Protein 2YB8 (pdb70)

Sequence (388 aa):
NPIFLNRTLSYMKVEERVINEEYKIWKKNTPFLYDLVMTHALEWPSLTAQWLPDVTKQDGKDYSVHRLILGTHTSDEQNHLLIASVQLPSGKIEIEIKINHEGEVNRARYMPQNACVIATKTPSSDVLVFDYTKHPSKPEPSGECQPDLRLRGHQKEGYGLSWNPNLNGYLLSASDDHTICLWDINATPKEHRVIDAKNIFTGHTAVVEDVAWHLLHESLFGSVADDQKLMIWDTRNNNTSKPSHTVDAHTAEVNCLSFNPYSEFILATGSADKTVALWDLRNLKLKLHSFESHKDEIFQVQWSPHNETILASSGTDRRLHVWDLSKIGEEQSTEDAEDGPPELLFIHGGHTAKISDFSWNPNEPWIICSVSEDNIMQVWQMAENVYN

Structure (mmCIF, N/CA/C/O backbone):
data_2YB8
#
_entry.id   2YB8
#
_cell.length_a   53.031
_cell.length_b   87.189
_cell.length_c   99.539
_cell.angle_alpha   90.00
_cell.angle_beta   90.00
_cell.angle_gamma   90.00
#
_symmetry.space_group_name_H-M   'P 21 21 21'
#
loop_
_entity.id
_entity.type
_entity.pdbx_description
1 polymer 'POLYCOMB PROTEIN SU(Z)12'
2 polymer 'PROBABLE HISTONE-BINDING PROTEIN CAF1'
3 non-polymer 'SULFATE ION'
4 water water
#
loop_
_atom_site.group_PDB
_atom_site.id
_atom_site.type_symbol
_atom_site.label_atom_id
_atom_site.label_alt_id
_atom_site.label_comp_id
_atom_site.label_asym_id
_atom_site.label_entity_id
_atom_site.label_seq_id
_atom_site.pdbx_PDB_ins_code
_atom_site.Cartn_x
_atom_site.Cartn_y
_atom_site.Cartn_z
_atom_site.occupancy
_atom_site.B_iso_or_equiv
_atom_site.auth_seq_id
_atom_site.auth_comp_id
_atom_site.auth_asym_id
_atom_site.auth_atom_id
_atom_site.pdbx_PDB_model_num
ATOM 1 N N . ASN A 1 1 ? 14.352 -11.200 -39.973 1.00 40.24 79 ASN A N 1
ATOM 2 C CA . ASN A 1 1 ? 13.905 -11.008 -38.590 1.00 39.19 79 ASN A CA 1
ATOM 3 C C . ASN A 1 1 ? 12.851 -9.867 -38.497 1.00 40.72 79 ASN A C 1
ATOM 4 O O . ASN A 1 1 ? 13.191 -8.744 -38.106 1.00 40.42 79 ASN A O 1
ATOM 9 N N . PRO A 1 2 ? 11.563 -10.137 -38.821 1.00 36.10 80 PRO A N 1
ATOM 10 C CA . PRO A 1 2 ? 10.545 -9.065 -38.753 1.00 36.15 80 PRO A CA 1
ATOM 11 C C . PRO A 1 2 ? 10.408 -8.387 -37.379 1.00 39.95 80 PRO A C 1
ATOM 12 O O . PRO A 1 2 ? 10.574 -9.024 -36.334 1.00 38.26 80 PRO A O 1
ATOM 16 N N . ILE A 1 3 ? 10.120 -7.072 -37.423 1.00 36.82 81 ILE A N 1
ATOM 17 C CA . ILE A 1 3 ? 9.859 -6.154 -36.306 1.00 36.94 81 ILE A CA 1
ATOM 18 C C . ILE A 1 3 ? 8.447 -6.453 -35.770 1.00 38.53 81 ILE A C 1
ATOM 19 O O . ILE A 1 3 ? 8.173 -6.323 -34.583 1.00 38.99 81 ILE A O 1
ATOM 24 N N . PHE A 1 4 ? 7.548 -6.807 -36.676 1.00 33.58 82 PHE A N 1
ATOM 25 C CA . PHE A 1 4 ? 6.156 -7.188 -36.412 1.00 33.09 82 PHE A CA 1
ATOM 26 C C . PHE A 1 4 ? 5.662 -7.990 -37.592 1.00 34.10 82 PHE A C 1
ATOM 27 O O . PHE A 1 4 ? 6.347 -8.054 -38.610 1.00 31.65 82 PHE A O 1
ATOM 35 N N . LEU A 1 5 ? 4.474 -8.566 -37.476 1.00 31.90 83 LEU A N 1
ATOM 36 C CA . LEU A 1 5 ? 3.845 -9.267 -38.590 1.00 31.78 83 LEU A CA 1
ATOM 37 C C . LEU A 1 5 ? 2.919 -8.272 -39.280 1.00 36.82 83 LEU A C 1
ATOM 38 O O . LEU A 1 5 ? 2.091 -7.658 -38.605 1.00 36.98 83 LEU A O 1
ATOM 43 N N . ASN A 1 6 ? 3.068 -8.090 -40.607 1.00 33.79 84 ASN A N 1
ATOM 44 C CA . ASN A 1 6 ? 2.237 -7.168 -41.405 1.00 33.33 84 ASN A CA 1
ATOM 45 C C . ASN A 1 6 ? 0.761 -7.471 -41.259 1.00 36.30 84 ASN A C 1
ATOM 46 O O . ASN A 1 6 ? -0.033 -6.545 -41.254 1.00 36.59 84 ASN A O 1
ATOM 51 N N . ARG A 1 7 ? 0.400 -8.750 -41.063 1.00 32.41 85 ARG A N 1
ATOM 52 C CA . ARG A 1 7 ? -0.986 -9.189 -40.868 1.00 31.55 85 ARG A CA 1
ATOM 53 C C . ARG A 1 7 ? -1.537 -8.744 -39.499 1.00 33.93 85 ARG A C 1
ATOM 54 O O . ARG A 1 7 ? -2.749 -8.777 -39.308 1.00 34.02 85 ARG A O 1
ATOM 62 N N . THR A 1 8 ? -0.662 -8.360 -38.547 1.00 29.22 86 THR A N 1
ATOM 63 C CA . THR A 1 8 ? -1.136 -7.969 -37.219 1.00 29.63 86 THR A CA 1
ATOM 64 C C . THR A 1 8 ? -1.363 -6.439 -37.145 1.00 33.50 86 THR A C 1
ATOM 65 O O . THR A 1 8 ? -2.000 -5.978 -36.193 1.00 33.09 86 THR A O 1
ATOM 69 N N . LEU A 1 9 ? -0.923 -5.670 -38.173 1.00 29.08 87 LEU A N 1
ATOM 70 C CA . LEU A 1 9 ? -1.207 -4.227 -38.238 1.00 28.45 87 LEU A CA 1
ATOM 71 C C . LEU A 1 9 ? -2.719 -4.011 -38.397 1.00 31.12 87 LEU A C 1
ATOM 72 O O . LEU A 1 9 ? -3.348 -4.670 -39.228 1.00 29.82 87 LEU A O 1
ATOM 77 N N . SER A 1 10 ? -3.306 -3.150 -37.557 1.00 29.26 88 SER A N 1
ATOM 78 C CA . SER A 1 10 ? -4.751 -2.847 -37.551 1.00 29.93 88 SER A CA 1
ATOM 79 C C . SER A 1 10 ? -5.299 -2.455 -38.940 1.00 36.30 88 SER A C 1
ATOM 80 O O . SER A 1 10 ? -6.398 -2.884 -39.281 1.00 36.47 88 SER A O 1
ATOM 83 N N . TYR A 1 11 ? -4.525 -1.668 -39.737 1.00 33.57 89 TYR A N 1
ATOM 84 C CA . TYR A 1 11 ? -4.944 -1.183 -41.057 1.00 33.67 89 TYR A CA 1
ATOM 85 C C . TYR A 1 11 ? -4.799 -2.213 -42.189 1.00 41.66 89 TYR A C 1
ATOM 86 O O . TYR A 1 11 ? -5.282 -1.954 -43.305 1.00 41.90 89 TYR A O 1
ATOM 95 N N . MET A 1 12 ? -4.119 -3.349 -41.926 1.00 38.58 90 MET A N 1
ATOM 96 C CA . MET A 1 12 ? -3.949 -4.391 -42.938 1.00 38.82 90 MET A CA 1
ATOM 97 C C . MET A 1 12 ? -5.097 -5.401 -42.863 1.00 45.48 90 MET A C 1
ATOM 98 O O . MET A 1 12 ? -5.319 -6.149 -43.815 1.00 46.83 90 MET A O 1
ATOM 103 N N . LYS A 1 13 ? -5.842 -5.392 -41.751 1.00 43.02 91 LYS A N 1
ATOM 104 C CA . LYS A 1 13 ? -6.972 -6.289 -41.486 1.00 72.76 91 LYS A CA 1
ATOM 105 C C . LYS A 1 13 ? -8.250 -5.742 -42.109 1.00 105.85 91 LYS A C 1
ATOM 106 O O . LYS A 1 13 ? -9.083 -6.514 -42.574 1.00 72.26 91 LYS A O 1
ATOM 112 N N . VAL B 2 20 ? 26.792 -1.354 -39.126 1.00 73.45 16 VAL B N 1
ATOM 113 C CA . VAL B 2 20 ? 26.793 -1.961 -37.796 1.00 73.25 16 VAL B CA 1
ATOM 114 C C . VAL B 2 20 ? 25.383 -2.475 -37.434 1.00 76.27 16 VAL B C 1
ATOM 115 O O . VAL B 2 20 ? 24.387 -2.058 -38.042 1.00 76.48 16 VAL B O 1
ATOM 119 N N . GLU B 2 21 ? 25.316 -3.390 -36.446 1.00 70.26 17 GLU B N 1
ATOM 120 C CA . GLU B 2 21 ? 24.067 -3.969 -35.956 1.00 68.85 17 GLU B CA 1
ATOM 121 C C . GLU B 2 21 ? 23.259 -2.917 -35.166 1.00 68.71 17 GLU B C 1
ATOM 122 O O . GLU B 2 21 ? 22.032 -2.896 -35.274 1.00 67.89 17 GLU B O 1
ATOM 128 N N . GLU B 2 22 ? 23.953 -2.040 -34.406 1.00 62.36 18 GLU B N 1
ATOM 129 C CA . GLU B 2 22 ? 23.353 -0.980 -33.588 1.00 61.23 18 GLU B CA 1
ATOM 130 C C . GLU B 2 22 ? 22.558 0.027 -34.434 1.00 62.65 18 GLU B C 1
ATOM 131 O O . GLU B 2 22 ? 21.515 0.495 -33.975 1.00 62.62 18 GLU B O 1
ATOM 133 N N . ARG B 2 23 ? 23.038 0.343 -35.662 1.00 56.62 19 ARG B N 1
ATOM 134 C CA . ARG B 2 23 ? 22.382 1.268 -36.599 1.00 54.81 19 ARG B CA 1
ATOM 135 C C . ARG B 2 23 ? 21.064 0.675 -37.103 1.00 53.84 19 ARG B C 1
ATOM 136 O O . ARG B 2 23 ? 20.055 1.379 -37.134 1.00 53.43 19 ARG B O 1
ATOM 138 N N . VAL B 2 24 ? 21.077 -0.619 -37.474 1.00 47.24 20 VAL B N 1
ATOM 139 C CA . VAL B 2 24 ? 19.908 -1.382 -37.929 1.00 46.46 20 VAL B CA 1
ATOM 140 C C . VAL B 2 24 ? 18.866 -1.512 -36.783 1.00 48.77 20 VAL B C 1
ATOM 141 O O . VAL B 2 24 ? 17.663 -1.394 -37.034 1.00 48.08 20 VAL B O 1
ATOM 145 N N . ILE B 2 25 ? 19.340 -1.740 -35.534 1.00 43.38 21 ILE B N 1
ATOM 146 C CA . ILE B 2 25 ? 18.494 -1.901 -34.351 1.00 42.20 21 ILE B CA 1
ATOM 147 C C . ILE B 2 25 ? 17.757 -0.577 -34.057 1.00 45.09 21 ILE B C 1
ATOM 148 O O . ILE B 2 25 ? 16.529 -0.608 -33.953 1.00 44.56 21 ILE B O 1
ATOM 153 N N . ASN B 2 26 ? 18.486 0.569 -33.970 1.00 41.30 22 ASN B N 1
ATOM 154 C CA . ASN B 2 26 ? 17.890 1.895 -33.709 1.00 41.54 22 ASN B CA 1
ATOM 155 C C . ASN B 2 26 ? 16.836 2.269 -34.754 1.00 45.12 22 ASN B C 1
ATOM 156 O O . ASN B 2 26 ? 15.806 2.830 -34.391 1.00 45.79 22 ASN B O 1
ATOM 161 N N . GLU B 2 27 ? 17.085 1.932 -36.035 1.00 40.82 23 GLU B N 1
ATOM 162 C CA . GLU B 2 27 ? 16.199 2.205 -37.168 1.00 40.43 23 GLU B CA 1
ATOM 163 C C . GLU B 2 27 ? 14.928 1.359 -37.091 1.00 43.35 23 GLU B C 1
ATOM 164 O O . GLU B 2 27 ? 13.834 1.900 -37.254 1.00 43.89 23 GLU B O 1
ATOM 166 N N . GLU B 2 28 ? 15.070 0.041 -36.841 1.00 37.74 24 GLU B N 1
ATOM 167 C CA . GLU B 2 28 ? 13.945 -0.892 -36.725 1.00 36.37 24 GLU B CA 1
ATOM 168 C C . GLU B 2 28 ? 13.091 -0.597 -35.472 1.00 37.25 24 GLU B C 1
ATOM 169 O O . GLU B 2 28 ? 11.879 -0.832 -35.501 1.00 36.39 24 GLU B O 1
ATOM 175 N N . TYR B 2 29 ? 13.708 -0.026 -34.413 1.00 33.27 25 TYR B N 1
ATOM 176 C CA . TYR B 2 29 ? 13.012 0.395 -33.199 1.00 33.31 25 TYR B CA 1
ATOM 177 C C . TYR B 2 29 ? 12.092 1.577 -33.498 1.00 38.81 25 TYR B C 1
ATOM 178 O O . TYR B 2 29 ? 10.973 1.629 -32.977 1.00 38.67 25 TYR B O 1
ATOM 187 N N . LYS B 2 30 ? 12.567 2.530 -34.321 1.00 36.09 26 LYS B N 1
ATOM 188 C CA . LYS B 2 30 ? 11.790 3.718 -34.700 1.00 35.48 26 LYS B CA 1
ATOM 189 C C . LYS B 2 30 ? 10.590 3.304 -35.548 1.00 36.91 26 LYS B C 1
ATOM 190 O O . LYS B 2 30 ? 9.525 3.894 -35.398 1.00 37.69 26 LYS B O 1
ATOM 196 N N . ILE B 2 31 ? 10.757 2.281 -36.414 1.00 31.40 27 ILE B N 1
ATOM 197 C CA . ILE B 2 31 ? 9.681 1.760 -37.266 1.00 31.26 27 ILE B CA 1
ATOM 198 C C . ILE B 2 31 ? 8.649 1.076 -36.364 1.00 34.05 27 ILE B C 1
ATOM 199 O O . ILE B 2 31 ? 7.442 1.264 -36.561 1.00 33.16 27 ILE B O 1
ATOM 204 N N . TRP B 2 32 ? 9.133 0.295 -35.369 1.00 29.25 28 TRP B N 1
ATOM 205 C CA . TRP B 2 32 ? 8.268 -0.359 -34.401 1.00 27.92 28 TRP B CA 1
ATOM 206 C C . TRP B 2 32 ? 7.502 0.707 -33.619 1.00 29.74 28 TRP B C 1
ATOM 207 O O . TRP B 2 32 ? 6.280 0.658 -33.578 1.00 28.04 28 TRP B O 1
ATOM 218 N N . LYS B 2 33 ? 8.234 1.678 -33.025 1.00 28.18 29 LYS B N 1
ATOM 219 C CA . LYS B 2 33 ? 7.687 2.751 -32.190 1.00 28.97 29 LYS B CA 1
ATOM 220 C C . LYS B 2 33 ? 6.548 3.474 -32.907 1.00 36.26 29 LYS B C 1
ATOM 221 O O . LYS B 2 33 ? 5.459 3.562 -32.344 1.00 37.55 29 LYS B O 1
ATOM 227 N N . LYS B 2 34 ? 6.769 3.920 -34.156 1.00 33.28 30 LYS B N 1
ATOM 228 C CA . LYS B 2 34 ? 5.731 4.588 -34.947 1.00 34.35 30 LYS B CA 1
ATOM 229 C C . LYS B 2 34 ? 4.491 3.695 -35.195 1.00 37.21 30 LYS B C 1
ATOM 230 O O . LYS B 2 34 ? 3.395 4.233 -35.304 1.00 38.01 30 LYS B O 1
ATOM 232 N N . ASN B 2 35 ? 4.654 2.356 -35.293 1.00 31.38 31 ASN B N 1
ATOM 233 C CA . ASN B 2 35 ? 3.526 1.461 -35.585 1.00 30.72 31 ASN B CA 1
ATOM 234 C C . ASN B 2 35 ? 2.794 0.909 -34.336 1.00 33.58 31 ASN B C 1
ATOM 235 O O . ASN B 2 35 ? 1.730 0.294 -34.501 1.00 32.18 31 ASN B O 1
ATOM 240 N N . THR B 2 36 ? 3.297 1.201 -33.099 1.00 29.05 32 THR B N 1
ATOM 241 C CA . THR B 2 36 ? 2.676 0.738 -31.842 1.00 28.16 32 THR B CA 1
ATOM 242 C C . THR B 2 36 ? 1.144 1.029 -31.762 1.00 32.73 32 THR B C 1
ATOM 243 O O . THR B 2 36 ? 0.428 0.104 -31.358 1.00 32.43 32 THR B O 1
ATOM 247 N N . PRO B 2 37 ? 0.580 2.195 -32.228 1.00 27.72 33 PRO B N 1
ATOM 248 C CA . PRO B 2 37 ? -0.886 2.370 -32.133 1.00 26.62 33 PRO B CA 1
ATOM 249 C C . PRO B 2 37 ? -1.680 1.380 -32.980 1.00 27.96 33 PRO B C 1
ATOM 250 O O . PRO B 2 37 ? -2.871 1.191 -32.741 1.00 24.47 33 PRO B O 1
ATOM 254 N N . PHE B 2 38 ? -1.019 0.740 -33.956 1.00 26.99 34 PHE B N 1
ATOM 255 C CA . PHE B 2 38 ? -1.672 -0.186 -34.893 1.00 27.11 34 PHE B CA 1
ATOM 256 C C . PHE B 2 38 ? -1.493 -1.662 -34.513 1.00 28.69 34 PHE B C 1
ATOM 257 O O . PHE B 2 38 ? -2.136 -2.537 -35.125 1.00 27.25 34 PHE B O 1
ATOM 265 N N . LEU B 2 39 ? -0.654 -1.930 -33.489 1.00 24.19 35 LEU B N 1
ATOM 266 C CA . LEU B 2 39 ? -0.309 -3.287 -33.053 1.00 24.56 35 LEU B CA 1
ATOM 267 C C . LEU B 2 39 ? -0.722 -3.578 -31.618 1.00 29.49 35 LEU B C 1
ATOM 268 O O . LEU B 2 39 ? -0.943 -4.745 -31.277 1.00 28.82 35 LEU B O 1
ATOM 273 N N . TYR B 2 40 ? -0.783 -2.525 -30.769 1.00 26.67 36 TYR B N 1
ATOM 274 C CA . TYR B 2 40 ? -1.053 -2.639 -29.338 1.00 25.29 36 TYR B CA 1
ATOM 275 C C . TYR B 2 40 ? -2.259 -1.856 -28.875 1.00 29.39 36 TYR B C 1
ATOM 276 O O . TYR B 2 40 ? -2.516 -0.778 -29.392 1.00 29.58 36 TYR B O 1
ATOM 285 N N . ASP B 2 41 ? -2.949 -2.381 -27.840 1.00 25.56 37 ASP B N 1
ATOM 286 C CA . ASP B 2 41 ? -4.003 -1.706 -27.100 1.00 25.64 37 ASP B CA 1
ATOM 287 C C . ASP B 2 41 ? -3.369 -1.035 -25.914 1.00 29.09 37 ASP B C 1
ATOM 288 O O . ASP B 2 41 ? -3.922 -0.079 -25.391 1.00 31.10 37 ASP B O 1
ATOM 293 N N . LEU B 2 42 ? -2.201 -1.540 -25.489 1.00 23.31 38 LEU B N 1
ATOM 294 C CA . LEU B 2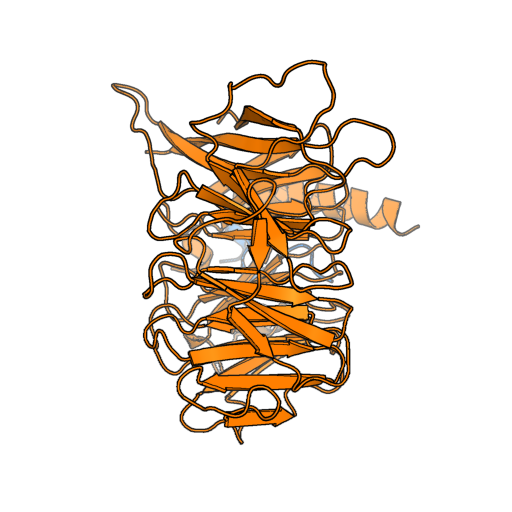 42 ? -1.420 -1.013 -24.383 1.00 23.67 38 LEU B CA 1
ATOM 295 C C . LEU B 2 42 ? 0.077 -1.252 -24.624 1.00 28.44 38 LEU B C 1
ATOM 296 O O . LEU B 2 42 ? 0.483 -2.356 -24.990 1.00 27.47 38 LEU B O 1
ATOM 301 N N . VAL B 2 43 ? 0.886 -0.212 -24.429 1.00 26.04 39 VAL B N 1
ATOM 302 C CA . VAL B 2 43 ? 2.333 -0.331 -24.537 1.00 27.36 39 VAL B CA 1
ATOM 303 C C . VAL B 2 43 ? 2.945 0.754 -23.649 1.00 32.64 39 VAL B C 1
ATOM 304 O O . VAL B 2 43 ? 2.629 1.934 -23.784 1.00 32.27 39 VAL B O 1
ATOM 308 N N . MET B 2 44 ? 3.719 0.308 -22.650 1.00 29.33 40 MET B N 1
ATOM 309 C CA . MET B 2 44 ? 4.452 1.143 -21.692 1.00 28.53 40 MET B CA 1
ATOM 310 C C . MET B 2 44 ? 5.908 0.742 -21.756 1.00 33.39 40 MET B C 1
ATOM 311 O O . MET B 2 44 ? 6.196 -0.448 -21.849 1.00 34.79 40 MET B O 1
ATOM 316 N N . THR B 2 45 ? 6.815 1.706 -21.731 1.00 30.51 41 THR B N 1
ATOM 317 C CA . THR B 2 45 ? 8.268 1.480 -21.745 1.00 30.66 41 THR B CA 1
ATOM 318 C C . THR B 2 45 ? 8.887 2.194 -20.542 1.00 33.83 41 THR B C 1
ATOM 319 O O . THR B 2 45 ? 8.559 3.348 -20.269 1.00 32.67 41 THR B O 1
ATOM 323 N N . HIS B 2 46 ? 9.761 1.495 -19.813 1.00 30.60 42 HIS B N 1
ATOM 324 C CA . HIS B 2 46 ? 10.405 2.070 -18.643 1.00 30.34 42 HIS B CA 1
ATOM 325 C C . HIS B 2 46 ? 11.853 1.621 -18.575 1.00 32.27 42 HIS B C 1
ATOM 326 O O . HIS B 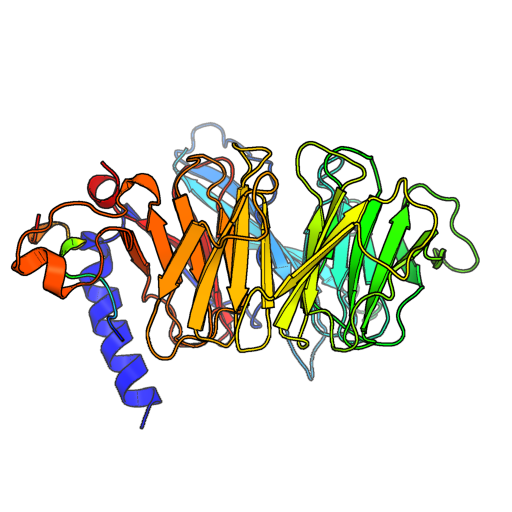2 46 ? 12.134 0.429 -18.639 1.00 31.41 42 HIS B O 1
ATOM 333 N N . ALA B 2 47 ? 12.763 2.583 -18.417 1.00 28.17 43 ALA B N 1
ATOM 334 C CA . ALA B 2 47 ? 14.190 2.331 -18.274 1.00 28.35 43 ALA B CA 1
ATOM 335 C C . ALA B 2 47 ? 14.519 2.131 -16.799 1.00 32.23 43 ALA B C 1
ATOM 336 O O . ALA B 2 47 ? 14.373 3.058 -16.000 1.00 32.51 43 ALA B O 1
ATOM 338 N N . LEU B 2 48 ? 14.927 0.923 -16.421 1.00 27.48 44 LEU B N 1
ATOM 339 C CA . LEU B 2 48 ? 15.306 0.655 -15.031 1.00 25.91 44 LEU B CA 1
ATOM 340 C C . LEU B 2 48 ? 16.723 1.154 -14.811 1.00 28.30 44 LEU B C 1
ATOM 341 O O . LEU B 2 48 ? 17.467 1.256 -15.781 1.00 26.99 44 LEU B O 1
ATOM 346 N N . GLU B 2 49 ? 17.123 1.413 -13.552 1.00 26.02 45 GLU B N 1
ATOM 347 C CA . GLU B 2 49 ? 18.494 1.845 -13.223 1.00 26.25 45 GLU B CA 1
ATOM 348 C C . GLU B 2 49 ? 19.516 0.789 -13.708 1.00 29.67 45 GLU B C 1
ATOM 349 O O . GLU B 2 49 ? 20.576 1.130 -14.237 1.00 29.78 45 GLU B O 1
ATOM 355 N N . TRP B 2 50 ? 19.171 -0.488 -13.545 1.00 25.71 46 TRP B N 1
ATOM 356 C CA . TRP B 2 50 ? 20.008 -1.611 -13.981 1.00 25.64 46 TRP B CA 1
ATOM 357 C C . TRP B 2 50 ? 19.194 -2.581 -14.799 1.00 26.15 46 TRP B C 1
ATOM 358 O O . TRP B 2 50 ? 17.998 -2.689 -14.566 1.00 25.80 46 TRP B O 1
ATOM 369 N N . PRO B 2 51 ? 19.790 -3.380 -15.696 1.00 22.02 47 PRO B N 1
ATOM 370 C CA . PRO B 2 51 ? 18.985 -4.418 -16.366 1.00 20.82 47 PRO B CA 1
ATOM 371 C C . PRO B 2 51 ? 18.498 -5.494 -15.385 1.00 23.57 47 PRO B C 1
ATOM 372 O O . PRO B 2 51 ? 19.185 -5.832 -14.412 1.00 21.93 47 PRO B O 1
ATOM 376 N N . SER B 2 52 ? 17.311 -6.044 -15.663 1.00 19.17 48 SER B N 1
ATOM 377 C CA . SER B 2 52 ? 16.778 -7.143 -14.884 1.00 16.84 48 SER B CA 1
ATOM 378 C C . SER B 2 52 ? 16.914 -8.433 -15.678 1.00 21.19 48 SER B C 1
ATOM 379 O O . SER B 2 52 ? 16.604 -8.463 -16.873 1.00 20.24 48 SER B O 1
ATOM 382 N N . LEU B 2 53 ? 17.354 -9.513 -15.008 1.00 19.24 49 LEU B N 1
ATOM 383 C CA . LEU B 2 53 ? 17.461 -10.827 -15.637 1.00 19.13 49 LEU B CA 1
ATOM 384 C C . LEU B 2 53 ? 16.175 -11.621 -15.428 1.00 22.40 49 LEU B C 1
ATOM 385 O O . LEU B 2 53 ? 16.029 -12.723 -15.969 1.00 20.44 49 LEU B O 1
ATOM 390 N N . THR B 2 54 ? 15.236 -11.049 -14.633 1.00 18.28 50 THR B N 1
ATOM 391 C CA . THR B 2 54 ? 14.038 -11.756 -14.207 1.00 17.55 50 THR B CA 1
ATOM 392 C C . THR B 2 54 ? 12.807 -10.849 -14.214 1.00 19.94 50 THR B C 1
ATOM 393 O O . THR B 2 54 ? 12.907 -9.641 -13.988 1.00 18.13 50 THR B O 1
ATOM 397 N N . ALA B 2 55 ? 11.642 -11.446 -14.456 1.00 16.16 51 ALA B N 1
ATOM 398 C CA . ALA B 2 55 ? 10.372 -10.721 -14.414 1.00 16.39 51 ALA B CA 1
ATOM 399 C C . ALA B 2 55 ? 9.250 -11.691 -14.052 1.00 20.33 51 ALA B C 1
ATOM 400 O O . ALA B 2 55 ? 9.122 -12.724 -14.692 1.00 21.47 51 ALA B O 1
ATOM 402 N N . GLN B 2 56 ? 8.490 -11.394 -12.996 1.00 15.85 52 GLN B N 1
ATOM 403 C CA . GLN B 2 56 ? 7.327 -12.195 -12.601 1.00 15.26 52 GLN B CA 1
ATOM 404 C C . GLN B 2 56 ? 6.287 -11.321 -11.930 1.00 19.74 52 GLN B C 1
ATOM 405 O O . GLN B 2 56 ? 6.582 -10.669 -10.930 1.00 19.96 52 GLN B O 1
ATOM 411 N N . TRP B 2 57 ? 5.057 -11.351 -12.439 1.00 17.64 53 TRP B N 1
ATOM 412 C CA . TRP B 2 57 ? 3.958 -10.612 -11.817 1.00 17.32 53 TRP B CA 1
ATOM 413 C C . TRP B 2 57 ? 3.571 -11.244 -10.484 1.00 21.59 53 TRP B C 1
ATOM 414 O O . TRP B 2 57 ? 3.470 -12.463 -10.378 1.00 21.21 53 TRP B O 1
ATOM 425 N N . LEU B 2 58 ? 3.319 -10.414 -9.478 1.00 18.96 54 LEU B N 1
ATOM 426 C CA . LEU B 2 58 ? 2.769 -10.872 -8.205 1.00 18.97 54 LEU B CA 1
ATOM 427 C C . LEU B 2 58 ? 1.249 -11.077 -8.428 1.00 24.13 54 LEU B C 1
ATOM 428 O O . LEU B 2 58 ? 0.702 -10.448 -9.341 1.00 22.85 54 LEU B O 1
ATOM 433 N N . PRO B 2 59 ? 0.564 -11.990 -7.704 1.00 23.14 55 PRO B N 1
ATOM 434 C CA . PRO B 2 59 ? -0.861 -12.257 -8.031 1.00 24.36 55 PRO B CA 1
ATOM 435 C C . PRO B 2 59 ? -1.875 -11.185 -7.606 1.00 31.90 55 PRO B C 1
ATOM 436 O O . PRO B 2 59 ? -2.983 -11.163 -8.146 1.00 31.23 55 PRO B O 1
ATOM 440 N N . ASP B 2 60 ? -1.513 -10.315 -6.652 1.00 31.45 56 ASP B N 1
ATOM 441 C CA . ASP B 2 60 ? -2.395 -9.283 -6.086 1.00 32.58 56 ASP B CA 1
ATOM 442 C C . ASP B 2 60 ? -2.629 -8.051 -6.987 1.00 41.40 56 ASP B C 1
ATOM 443 O O . ASP B 2 60 ? -1.730 -7.595 -7.704 1.00 42.49 56 ASP B O 1
ATOM 448 N N . VAL B 2 61 ? -3.849 -7.499 -6.909 1.00 39.36 57 VAL B N 1
ATOM 449 C CA . VAL B 2 61 ? -4.280 -6.280 -7.610 1.00 40.13 57 VAL B CA 1
ATOM 450 C C . VAL B 2 61 ? -4.981 -5.391 -6.580 1.00 47.10 57 VAL B C 1
ATOM 451 O O . VAL B 2 61 ? -5.908 -5.842 -5.899 1.00 46.33 57 VAL B O 1
ATOM 455 N N . THR B 2 62 ? -4.484 -4.159 -6.429 1.00 45.93 58 THR B N 1
ATOM 456 C CA . THR B 2 62 ? -5.017 -3.170 -5.502 1.00 46.48 58 THR B CA 1
ATOM 457 C C . THR B 2 62 ? -5.860 -2.175 -6.300 1.00 51.22 58 THR B C 1
ATOM 458 O O . THR B 2 62 ? -5.323 -1.402 -7.094 1.00 47.80 58 THR B O 1
ATOM 462 N N . LYS B 2 63 ? -7.191 -2.234 -6.103 1.00 52.04 59 LYS B N 1
ATOM 463 C CA . LYS B 2 63 ? -8.146 -1.334 -6.744 1.00 53.52 59 LYS B CA 1
ATOM 464 C C . LYS B 2 63 ? -8.137 -0.013 -5.996 1.00 62.74 59 LYS B C 1
ATOM 465 O O . LYS B 2 63 ? -8.214 0.007 -4.763 1.00 62.41 59 LYS B O 1
ATOM 467 N N . GLN B 2 64 ? -7.990 1.085 -6.740 1.00 63.66 60 GLN B N 1
ATOM 468 C CA . GLN B 2 64 ? -7.933 2.441 -6.190 1.00 65.37 60 GLN B CA 1
ATOM 469 C C . GLN B 2 64 ? -9.335 3.085 -6.248 1.00 72.05 60 GLN B C 1
ATOM 470 O O . GLN B 2 64 ? -9.967 3.087 -7.311 1.00 72.40 60 GLN B O 1
ATOM 476 N N . ASP B 2 65 ? -9.830 3.584 -5.094 1.00 69.73 61 ASP B N 1
ATOM 477 C CA . ASP B 2 65 ? -11.165 4.190 -4.954 1.00 69.88 61 ASP B CA 1
ATOM 478 C C . ASP B 2 65 ? -11.308 5.484 -5.779 1.00 72.49 61 ASP B C 1
ATOM 479 O O . ASP B 2 65 ? -10.615 6.472 -5.522 1.00 71.68 61 ASP B O 1
ATOM 481 N N . GLY B 2 66 ? -12.193 5.439 -6.772 1.00 68.59 62 GLY B N 1
ATOM 482 C CA . GLY B 2 66 ? -12.483 6.566 -7.654 1.00 68.22 62 GLY B CA 1
ATOM 483 C C . GLY B 2 66 ? -11.572 6.750 -8.856 1.00 71.06 62 GLY B C 1
ATOM 484 O O . GLY B 2 66 ? -11.895 7.547 -9.745 1.00 70.68 62 GLY B O 1
ATOM 485 N N . LYS B 2 67 ? -10.427 6.022 -8.898 1.00 65.72 63 LYS B N 1
ATOM 486 C CA . LYS B 2 67 ? -9.433 6.101 -9.982 1.00 64.22 63 LYS B CA 1
ATOM 487 C C . LYS B 2 67 ? -9.752 5.084 -11.078 1.00 65.39 63 LYS B C 1
ATOM 488 O O . LYS B 2 67 ? -10.329 4.033 -10.787 1.00 65.35 63 LYS B O 1
ATOM 494 N N . ASP B 2 68 ? -9.387 5.391 -12.340 1.00 59.55 64 ASP B N 1
ATOM 495 C CA . ASP B 2 68 ? -9.671 4.496 -13.466 1.00 58.48 64 ASP B CA 1
ATOM 496 C C . ASP B 2 68 ? -8.551 3.431 -13.671 1.00 57.25 64 ASP B C 1
ATOM 497 O O . ASP B 2 68 ? -8.567 2.688 -14.663 1.00 56.47 64 ASP B O 1
ATOM 502 N N . TYR B 2 69 ? -7.622 3.325 -12.706 1.00 49.76 65 TYR B N 1
ATOM 503 C CA . TYR B 2 69 ? -6.539 2.347 -12.769 1.00 47.48 65 TYR B CA 1
ATOM 504 C C . TYR B 2 69 ? -6.502 1.476 -11.514 1.00 47.36 65 TYR B C 1
ATOM 505 O O . TYR B 2 69 ? -7.018 1.866 -10.463 1.00 48.52 65 TYR B O 1
ATOM 514 N N . SER B 2 70 ? -5.864 0.309 -11.639 1.00 38.78 66 SER B N 1
ATOM 515 C CA . SER B 2 70 ? -5.585 -0.648 -10.573 1.00 36.70 66 SER B CA 1
ATOM 516 C C . SER B 2 70 ? -4.054 -0.783 -10.441 1.00 35.21 66 SER B C 1
ATOM 517 O O . SER B 2 70 ? -3.336 -0.522 -11.405 1.00 33.30 66 SER B O 1
ATOM 520 N N . VAL B 2 71 ? -3.554 -1.131 -9.258 1.00 30.15 67 VAL B N 1
ATOM 521 C CA . VAL B 2 71 ? -2.109 -1.264 -9.052 1.00 28.74 67 VAL B CA 1
ATOM 522 C C . VAL B 2 71 ? -1.721 -2.757 -9.015 1.00 31.15 67 VAL B C 1
ATOM 523 O O . VAL B 2 71 ? -2.172 -3.512 -8.146 1.00 31.25 67 VAL B O 1
ATOM 527 N N . HIS B 2 72 ? -0.879 -3.152 -9.978 1.00 25.57 68 HIS B N 1
ATOM 528 C CA . HIS B 2 72 ? -0.307 -4.494 -10.129 1.00 24.32 68 HIS B CA 1
ATOM 529 C C . HIS B 2 72 ? 1.151 -4.451 -9.705 1.00 27.56 68 HIS B C 1
ATOM 530 O O . HIS B 2 72 ? 1.766 -3.388 -9.760 1.00 27.38 68 HIS B O 1
ATOM 537 N N . ARG B 2 73 ? 1.717 -5.590 -9.310 1.00 24.66 69 ARG B N 1
ATOM 538 C CA . ARG B 2 73 ? 3.117 -5.629 -8.882 1.00 23.13 69 ARG B CA 1
ATOM 539 C C . ARG B 2 73 ? 3.925 -6.707 -9.593 1.00 24.47 69 ARG B C 1
ATOM 540 O O . ARG B 2 73 ? 3.384 -7.741 -10.002 1.00 21.04 69 ARG B O 1
ATOM 548 N N . LEU B 2 74 ? 5.231 -6.425 -9.742 1.00 21.97 70 LEU B N 1
ATOM 549 C CA . LEU B 2 74 ? 6.224 -7.275 -10.382 1.00 22.71 70 LEU B CA 1
ATOM 550 C C . LEU B 2 74 ? 7.431 -7.497 -9.524 1.00 23.51 70 LEU B C 1
ATOM 551 O O . LEU B 2 74 ? 7.967 -6.557 -8.939 1.00 22.39 70 LEU B O 1
ATOM 556 N N . ILE B 2 75 ? 7.949 -8.710 -9.581 1.00 19.02 71 ILE B N 1
ATOM 557 C CA . ILE B 2 75 ? 9.217 -9.051 -8.985 1.00 17.72 71 ILE B CA 1
ATOM 558 C C . ILE B 2 75 ? 10.258 -8.855 -10.087 1.00 22.56 71 ILE B C 1
ATOM 559 O O . ILE B 2 75 ? 10.113 -9.399 -11.188 1.00 22.47 71 ILE B O 1
ATOM 564 N N . LEU B 2 76 ? 11.266 -8.037 -9.802 1.00 20.28 72 LEU B N 1
ATOM 565 C CA . LEU B 2 76 ? 12.399 -7.757 -10.689 1.00 19.37 72 LEU B CA 1
ATOM 566 C C . LEU B 2 76 ? 13.667 -7.934 -9.891 1.00 23.00 72 LEU B C 1
ATOM 567 O O . LEU B 2 76 ? 13.629 -8.149 -8.674 1.00 22.18 72 LEU B O 1
ATOM 572 N N . GLY B 2 77 ? 14.783 -7.864 -10.576 1.00 19.61 73 GLY B N 1
ATOM 573 C CA . GLY B 2 77 ? 16.083 -7.946 -9.942 1.00 19.62 73 GLY B CA 1
ATOM 574 C C . GLY B 2 77 ? 17.028 -7.001 -10.640 1.00 25.24 73 GLY B C 1
ATOM 575 O O . GLY B 2 77 ? 16.658 -6.371 -11.636 1.00 25.98 73 GLY B O 1
ATOM 576 N N . THR B 2 78 ? 18.231 -6.860 -10.113 1.00 21.77 74 THR B N 1
ATOM 577 C CA . THR B 2 78 ? 19.207 -6.015 -10.791 1.00 22.63 74 THR B CA 1
ATOM 578 C C . THR B 2 78 ? 20.302 -6.920 -11.345 1.00 28.84 74 THR B C 1
ATOM 579 O O . THR B 2 78 ? 20.394 -8.099 -10.982 1.00 29.64 74 THR B O 1
ATOM 583 N N . HIS B 2 79 ? 21.093 -6.374 -12.241 1.00 25.71 75 HIS B N 1
ATOM 584 C CA . HIS B 2 79 ? 22.280 -7.002 -12.785 1.00 26.98 75 HIS B CA 1
ATOM 585 C C . HIS B 2 79 ? 23.327 -5.909 -12.955 1.00 31.76 75 HIS B C 1
ATOM 586 O O . HIS B 2 79 ? 23.362 -5.246 -13.983 1.00 29.12 75 HIS B O 1
ATOM 593 N N . THR B 2 80 ? 24.090 -5.676 -11.900 1.00 32.59 76 THR B N 1
ATOM 594 C CA . THR B 2 80 ? 25.182 -4.724 -11.875 1.00 35.79 76 THR B CA 1
ATOM 595 C C . THR B 2 80 ? 26.406 -5.398 -11.340 1.00 48.44 76 THR B C 1
ATOM 596 O O . THR B 2 80 ? 26.339 -6.136 -10.324 1.00 49.46 76 THR B O 1
ATOM 600 N N . SER B 2 81 ? 27.549 -5.128 -11.980 1.00 48.34 77 SER B N 1
ATOM 601 C CA . SER B 2 81 ? 28.746 -5.779 -11.467 1.00 49.18 77 SER B CA 1
ATOM 602 C C . SER B 2 81 ? 29.520 -4.844 -10.583 1.00 53.19 77 SER B C 1
ATOM 603 O O . SER B 2 81 ? 30.239 -5.375 -9.759 1.00 53.94 77 SER B O 1
ATOM 606 N N . ASP B 2 82 ? 29.408 -3.504 -10.676 1.00 48.18 78 ASP B N 1
ATOM 607 C CA . ASP B 2 82 ? 30.264 -2.802 -9.705 1.00 47.21 78 ASP B CA 1
ATOM 608 C C . ASP B 2 82 ? 29.459 -2.492 -8.478 1.00 47.85 78 ASP B C 1
ATOM 609 O O . ASP B 2 82 ? 29.894 -2.946 -7.446 1.00 48.23 78 ASP B O 1
ATOM 611 N N . GLU B 2 83 ? 28.196 -2.041 -8.612 1.00 39.59 79 GLU B N 1
ATOM 612 C CA . GLU B 2 83 ? 27.321 -1.578 -7.545 1.00 36.74 79 GLU B CA 1
ATOM 613 C C . GLU B 2 83 ? 26.512 -2.667 -6.801 1.00 33.97 79 GLU B C 1
ATOM 614 O O . GLU B 2 83 ? 26.546 -3.854 -7.130 1.00 31.21 79 GLU B O 1
ATOM 620 N N . GLN B 2 84 ? 25.821 -2.216 -5.752 1.00 27.37 80 GLN B N 1
ATOM 621 C CA . GLN B 2 84 ? 24.936 -3.019 -4.937 1.00 25.84 80 GLN B CA 1
ATOM 622 C C . GLN B 2 84 ? 23.776 -3.572 -5.782 1.00 27.32 80 GLN B C 1
ATOM 623 O O . GLN B 2 84 ? 23.093 -2.815 -6.482 1.00 27.05 80 GLN B O 1
ATOM 629 N N . ASN B 2 85 ? 23.560 -4.888 -5.701 1.00 22.51 81 ASN B N 1
ATOM 630 C CA . ASN B 2 85 ? 22.438 -5.540 -6.373 1.00 21.33 81 ASN B CA 1
ATOM 631 C C . ASN B 2 85 ? 21.241 -5.585 -5.455 1.00 20.38 81 ASN B C 1
ATOM 632 O O . ASN B 2 85 ? 21.374 -5.536 -4.231 1.00 17.61 81 ASN B O 1
ATOM 637 N N . HIS B 2 86 ? 20.072 -5.677 -6.049 1.00 16.84 82 HIS B N 1
ATOM 638 C CA . HIS B 2 86 ? 18.831 -5.728 -5.294 1.00 16.60 82 HIS B CA 1
ATOM 639 C C . HIS B 2 86 ? 17.815 -6.629 -5.914 1.00 21.92 82 HIS B C 1
ATOM 640 O O . HIS B 2 86 ? 17.724 -6.755 -7.144 1.00 21.11 82 HIS B O 1
ATOM 647 N N . LEU B 2 87 ? 16.987 -7.207 -5.042 1.00 19.45 83 LEU B N 1
ATOM 648 C CA . LEU B 2 87 ? 15.745 -7.869 -5.391 1.00 17.59 83 LEU B CA 1
ATOM 649 C C . LEU B 2 87 ? 14.720 -6.737 -5.358 1.00 22.18 83 LEU B C 1
ATOM 650 O O . LEU B 2 87 ? 14.713 -5.948 -4.400 1.00 21.33 83 LEU B O 1
ATOM 655 N N . LEU B 2 88 ? 13.886 -6.621 -6.398 1.00 19.07 84 LEU B N 1
ATOM 656 C CA . LEU B 2 88 ? 12.949 -5.516 -6.483 1.00 18.76 84 LEU B CA 1
ATOM 657 C C . LEU B 2 88 ? 11.491 -5.914 -6.582 1.00 23.93 84 LEU B C 1
ATOM 658 O O . LEU B 2 88 ? 11.149 -6.902 -7.232 1.00 23.15 84 LEU B O 1
ATOM 663 N N . ILE B 2 89 ? 10.626 -5.089 -5.970 1.00 22.77 85 ILE B N 1
ATOM 664 C CA . ILE B 2 89 ? 9.169 -5.140 -6.099 1.00 22.97 85 ILE B CA 1
ATOM 665 C C . ILE B 2 89 ? 8.785 -3.803 -6.724 1.00 27.45 85 ILE B C 1
ATOM 666 O O . ILE B 2 89 ? 9.027 -2.744 -6.129 1.00 26.78 85 ILE B O 1
ATOM 671 N N . ALA B 2 90 ? 8.270 -3.860 -7.960 1.00 22.40 86 ALA B N 1
ATOM 672 C CA . ALA B 2 90 ? 7.842 -2.701 -8.722 1.00 21.67 86 ALA B CA 1
ATOM 673 C C . ALA B 2 90 ? 6.314 -2.624 -8.774 1.00 27.74 86 ALA B C 1
ATOM 674 O O . ALA B 2 90 ? 5.653 -3.659 -8.861 1.00 26.37 86 ALA B O 1
ATOM 676 N N . SER B 2 91 ? 5.750 -1.408 -8.731 1.00 26.22 87 SER B N 1
ATOM 677 C CA . SER B 2 91 ? 4.297 -1.219 -8.874 1.00 25.84 87 SER B CA 1
ATOM 678 C C . SER B 2 91 ? 4.008 -0.756 -10.269 1.00 26.60 87 SER B C 1
ATOM 679 O O . SER B 2 91 ? 4.844 -0.077 -10.860 1.00 24.11 87 SER B O 1
ATOM 682 N N . VAL B 2 92 ? 2.838 -1.129 -10.807 1.00 24.18 88 VAL B N 1
ATOM 683 C CA . VAL B 2 92 ? 2.423 -0.778 -12.174 1.00 24.83 88 VAL B CA 1
ATOM 684 C C . VAL B 2 92 ? 0.927 -0.391 -12.161 1.00 29.26 88 VAL B C 1
ATOM 685 O O . VAL B 2 92 ? 0.082 -1.180 -11.724 1.00 27.64 88 VAL B O 1
ATOM 689 N N . GLN B 2 93 ? 0.612 0.788 -12.693 1.00 27.08 89 GLN B N 1
ATOM 690 C CA . GLN B 2 93 ? -0.770 1.242 -12.803 1.00 27.52 89 GLN B CA 1
ATOM 691 C C . GLN B 2 93 ? -1.288 0.785 -14.142 1.00 32.56 89 GLN B C 1
ATOM 692 O O . GLN B 2 93 ? -0.713 1.104 -15.186 1.00 33.86 89 GLN B O 1
ATOM 698 N N . LEU B 2 94 ? -2.301 -0.045 -14.105 1.00 28.78 90 LEU B N 1
ATOM 699 C CA . LEU B 2 94 ? -2.921 -0.620 -15.288 1.00 28.60 90 LEU B CA 1
ATOM 700 C C . LEU B 2 94 ? -4.400 -0.268 -15.276 1.00 36.21 90 LEU B C 1
ATOM 701 O O . LEU B 2 94 ? -4.949 -0.126 -14.177 1.00 35.30 90 LEU B O 1
ATOM 706 N N . PRO B 2 95 ? -5.079 -0.149 -16.447 1.00 35.35 91 PRO B N 1
ATOM 707 C CA . PRO B 2 95 ? -6.525 0.162 -16.428 1.00 35.76 91 PRO B CA 1
ATOM 708 C C . PRO B 2 95 ? -7.339 -0.863 -15.635 1.00 41.27 91 PRO B C 1
ATOM 709 O O . PRO B 2 95 ? -7.039 -2.063 -15.689 1.00 40.88 91 PRO B O 1
ATOM 713 N N . SER B 2 96 ? -8.332 -0.377 -14.850 1.00 38.96 92 SER B N 1
ATOM 714 C CA . SER B 2 96 ? -9.228 -1.222 -14.049 1.00 61.19 92 SER B CA 1
ATOM 715 C C . SER B 2 96 ? -10.210 -1.981 -14.946 1.00 89.07 92 SER B C 1
ATOM 716 O O . SER B 2 96 ? -10.870 -1.374 -15.791 1.00 52.64 92 SER B O 1
ATOM 719 N N . GLY B 2 121 ? -0.470 5.465 -15.467 1.00 51.39 117 GLY B N 1
ATOM 720 C CA . GLY B 2 121 ? 0.512 4.726 -16.251 1.00 50.42 117 GLY B CA 1
ATOM 721 C C . GLY B 2 121 ? 1.914 4.781 -15.674 1.00 52.01 117 GLY B C 1
ATOM 722 O O . GLY B 2 121 ? 2.896 4.663 -16.412 1.00 52.81 117 GLY B O 1
ATOM 723 N N . LYS B 2 122 ? 2.022 4.979 -14.358 1.00 45.09 118 LYS B N 1
ATOM 724 C CA . LYS B 2 122 ? 3.318 5.041 -13.697 1.00 43.02 118 LYS B CA 1
ATOM 725 C C . LYS B 2 122 ? 3.796 3.637 -13.300 1.00 40.97 118 LYS B C 1
ATOM 726 O O . LYS B 2 122 ? 3.002 2.748 -12.973 1.00 37.49 118 LYS B O 1
ATOM 728 N N . ILE B 2 123 ? 5.113 3.451 -13.413 1.00 36.20 119 ILE B N 1
ATOM 729 C CA . ILE B 2 123 ? 5.877 2.261 -13.040 1.00 34.26 119 ILE B CA 1
ATOM 730 C C . ILE B 2 123 ? 6.932 2.755 -12.094 1.00 39.30 119 ILE B C 1
ATOM 731 O O . ILE B 2 123 ? 7.725 3.619 -12.478 1.00 39.26 119 ILE B O 1
ATOM 736 N N . GLU B 2 124 ? 6.939 2.253 -10.858 1.00 36.28 120 GLU B N 1
ATOM 737 C CA . GLU B 2 124 ? 7.961 2.675 -9.908 1.00 36.43 120 GLU B CA 1
ATOM 738 C C . GLU B 2 124 ? 8.369 1.534 -8.967 1.00 38.03 120 GLU B C 1
ATOM 739 O O . GLU B 2 124 ? 7.607 0.595 -8.741 1.00 37.94 120 GLU B O 1
ATOM 745 N N . ILE B 2 125 ? 9.584 1.630 -8.440 1.00 32.20 121 ILE B N 1
ATOM 746 C CA . ILE B 2 125 ? 10.137 0.663 -7.501 1.00 31.67 121 ILE B CA 1
ATOM 747 C C . ILE B 2 125 ? 9.561 0.967 -6.133 1.00 35.22 121 ILE B C 1
ATOM 748 O O . ILE B 2 125 ? 9.716 2.076 -5.647 1.00 35.20 121 ILE B O 1
ATOM 753 N N . GLU B 2 126 ? 8.890 -0.008 -5.526 1.00 32.51 122 GLU B N 1
ATOM 754 C CA . GLU B 2 126 ? 8.299 0.102 -4.191 1.00 32.13 122 GLU B CA 1
ATOM 755 C C . GLU B 2 126 ? 9.252 -0.417 -3.127 1.00 35.78 122 GLU B C 1
ATOM 756 O O . GLU B 2 126 ? 9.327 0.166 -2.044 1.00 36.21 122 GLU B O 1
ATOM 762 N N . ILE B 2 127 ? 9.907 -1.580 -3.404 1.00 29.70 123 ILE B N 1
ATOM 763 C CA . ILE B 2 127 ? 10.786 -2.285 -2.467 1.00 28.36 123 ILE B CA 1
ATOM 764 C C . ILE B 2 127 ? 12.106 -2.674 -3.139 1.00 30.89 123 ILE B C 1
ATOM 765 O O . ILE B 2 127 ? 12.125 -3.188 -4.273 1.00 29.61 123 ILE B O 1
ATOM 770 N N . LYS B 2 128 ? 13.202 -2.405 -2.417 1.00 26.69 124 LYS B N 1
ATOM 771 C CA . LYS B 2 128 ? 14.588 -2.737 -2.731 1.00 25.74 124 LYS B CA 1
ATOM 772 C C . LYS B 2 128 ? 15.123 -3.549 -1.582 1.00 28.20 124 LYS B C 1
ATOM 773 O O . LYS B 2 128 ? 15.079 -3.083 -0.440 1.00 28.81 124 LYS B O 1
ATOM 779 N N . ILE B 2 129 ? 15.592 -4.759 -1.853 1.00 22.26 125 ILE B N 1
ATOM 780 C CA . ILE B 2 129 ? 16.170 -5.629 -0.834 1.00 21.43 125 ILE B CA 1
ATOM 781 C C . ILE B 2 129 ? 17.563 -6.006 -1.309 1.00 22.98 125 ILE B C 1
ATOM 782 O O . ILE B 2 129 ? 17.702 -6.487 -2.424 1.00 22.22 125 ILE B O 1
ATOM 787 N N . ASN B 2 130 ? 18.586 -5.758 -0.506 1.00 19.89 126 ASN B N 1
ATOM 788 C CA . ASN B 2 130 ? 19.962 -6.121 -0.861 1.00 19.55 126 ASN B CA 1
ATOM 789 C C . ASN B 2 130 ? 20.069 -7.564 -1.289 1.00 22.95 126 ASN B C 1
ATOM 790 O O . ASN B 2 130 ? 19.538 -8.461 -0.628 1.00 20.47 126 ASN B O 1
ATOM 795 N N . HIS B 2 131 ? 20.761 -7.776 -2.405 1.00 20.58 127 HIS B N 1
ATOM 796 C CA . HIS B 2 131 ? 21.022 -9.098 -2.940 1.00 19.56 127 HIS B CA 1
ATOM 797 C C . HIS B 2 131 ? 22.488 -9.204 -3.221 1.00 25.27 127 HIS B C 1
ATOM 798 O O . HIS B 2 131 ? 23.076 -8.236 -3.699 1.00 26.52 127 HIS B O 1
ATOM 805 N N . GLU B 2 132 ? 23.089 -10.362 -2.938 1.00 22.53 128 GLU B N 1
ATOM 806 C CA . GLU B 2 132 ? 24.505 -10.562 -3.190 1.00 22.90 128 GLU B CA 1
ATOM 807 C C . GLU B 2 132 ? 24.675 -11.081 -4.608 1.00 25.18 128 GLU B C 1
ATOM 808 O O . GLU B 2 132 ? 24.253 -12.194 -4.908 1.00 23.99 128 GLU B O 1
ATOM 814 N N . GLY B 2 133 ? 25.266 -10.254 -5.473 1.00 21.58 129 GLY B N 1
ATOM 815 C CA . GLY B 2 133 ? 25.413 -10.586 -6.884 1.00 20.22 129 GLY B CA 1
ATOM 816 C C . GLY B 2 133 ? 24.077 -10.359 -7.558 1.00 23.88 129 GLY B C 1
ATOM 817 O O . GLY B 2 133 ? 23.075 -10.069 -6.895 1.00 21.40 129 GLY B O 1
ATOM 818 N N . GLU B 2 134 ? 24.051 -10.499 -8.875 1.00 22.24 130 GLU B N 1
ATOM 819 C CA . GLU B 2 134 ? 22.855 -10.297 -9.680 1.00 21.14 130 GLU B CA 1
ATOM 820 C C . GLU B 2 134 ? 21.767 -11.344 -9.353 1.00 23.64 130 GLU B C 1
ATOM 821 O O . GLU B 2 134 ? 22.075 -12.464 -8.930 1.00 22.26 130 GLU B O 1
ATOM 827 N N . VAL B 2 135 ? 20.492 -10.943 -9.502 1.00 19.49 131 VAL B N 1
ATOM 828 C CA . VAL B 2 135 ? 19.347 -11.840 -9.291 1.00 18.31 131 VAL B CA 1
ATOM 829 C C . VAL B 2 135 ? 19.166 -12.617 -10.614 1.00 20.67 131 VAL B C 1
ATOM 830 O O . VAL B 2 135 ? 18.691 -12.043 -11.603 1.00 19.50 131 VAL B O 1
ATOM 834 N N . ASN B 2 136 ? 19.626 -13.879 -10.671 1.00 17.01 132 ASN B N 1
ATOM 835 C CA . ASN B 2 136 ? 19.498 -14.685 -11.904 1.00 16.72 132 ASN B CA 1
ATOM 836 C C . ASN B 2 136 ? 18.040 -14.942 -12.231 1.00 20.10 132 ASN B C 1
ATOM 837 O O . ASN B 2 136 ? 17.647 -14.909 -13.394 1.00 20.25 132 ASN B O 1
ATOM 842 N N . ARG B 2 137 ? 17.263 -15.265 -11.199 1.00 16.81 133 ARG B N 1
ATOM 843 C CA . ARG B 2 137 ? 15.832 -15.547 -11.283 1.00 17.16 133 ARG B CA 1
ATOM 844 C C . ARG B 2 137 ? 15.233 -15.377 -9.892 1.00 19.92 133 ARG B C 1
ATOM 845 O O . ARG B 2 137 ? 15.883 -15.683 -8.894 1.00 18.72 133 ARG B O 1
ATOM 853 N N . ALA B 2 138 ? 14.010 -14.867 -9.837 1.00 15.84 134 ALA B N 1
ATOM 854 C CA . ALA B 2 138 ? 13.271 -14.656 -8.600 1.00 15.03 134 ALA B CA 1
ATOM 855 C C . ALA B 2 138 ? 11.828 -15.079 -8.814 1.00 18.95 134 ALA B C 1
ATOM 856 O O . ALA B 2 138 ? 11.176 -14.631 -9.764 1.00 16.52 134 ALA B O 1
ATOM 858 N N . ARG B 2 139 ? 11.341 -15.988 -7.968 1.00 17.60 135 ARG B N 1
ATOM 859 C CA . ARG B 2 139 ? 9.985 -16.508 -8.112 1.00 17.53 135 ARG B CA 1
ATOM 860 C C . ARG B 2 139 ? 9.299 -16.570 -6.757 1.00 21.70 135 ARG B C 1
ATOM 861 O O . ARG B 2 139 ? 9.921 -17.020 -5.787 1.00 22.13 135 ARG B O 1
ATOM 869 N N . TYR B 2 140 ? 8.021 -16.112 -6.688 1.00 17.25 136 TYR B N 1
ATOM 870 C CA . TYR B 2 140 ? 7.235 -16.126 -5.454 1.00 17.05 136 TYR B CA 1
ATOM 871 C C . TYR B 2 140 ? 6.651 -17.527 -5.204 1.00 20.92 136 TYR B C 1
ATOM 872 O O . TYR B 2 140 ? 6.300 -18.245 -6.154 1.00 18.67 136 TYR B O 1
ATOM 881 N N . MET B 2 141 ? 6.513 -17.883 -3.916 1.00 18.72 137 MET B N 1
ATOM 882 C CA . MET B 2 141 ? 5.948 -19.151 -3.459 1.00 18.71 137 MET B CA 1
ATOM 883 C C . MET B 2 141 ? 4.415 -19.147 -3.748 1.00 22.27 137 MET B C 1
ATOM 884 O O . MET B 2 141 ? 3.734 -18.215 -3.319 1.00 20.79 137 MET B O 1
ATOM 889 N N . PRO B 2 142 ? 3.860 -20.121 -4.506 1.00 19.82 138 PRO B N 1
ATOM 890 C CA . PRO B 2 142 ? 2.428 -20.066 -4.856 1.00 20.59 138 PRO B CA 1
ATOM 891 C C . PRO B 2 142 ? 1.488 -20.080 -3.659 1.00 25.09 138 PRO B C 1
ATOM 892 O O . PRO B 2 142 ? 0.385 -19.563 -3.768 1.00 25.20 138 PRO B O 1
ATOM 896 N N . GLN B 2 143 ? 1.912 -20.678 -2.534 1.00 20.96 139 GLN B N 1
ATOM 897 C CA . GLN B 2 143 ? 1.081 -20.758 -1.330 1.00 20.34 139 GLN B CA 1
ATOM 898 C C . GLN B 2 143 ? 1.289 -19.531 -0.433 1.00 25.84 139 GLN B C 1
ATOM 899 O O . GLN B 2 143 ? 0.554 -19.371 0.532 1.00 27.60 139 GLN B O 1
ATOM 905 N N . ASN B 2 144 ? 2.265 -18.651 -0.748 1.00 22.10 140 ASN B N 1
ATOM 906 C CA . ASN B 2 144 ? 2.540 -17.450 0.060 1.00 21.80 140 ASN B CA 1
ATOM 907 C C . ASN B 2 144 ? 3.379 -16.500 -0.770 1.00 27.99 140 ASN B C 1
ATOM 908 O O . ASN B 2 144 ? 4.610 -16.632 -0.796 1.00 26.59 140 ASN B O 1
ATOM 913 N N . ALA B 2 145 ? 2.704 -15.563 -1.489 1.00 26.60 141 ALA B N 1
ATOM 914 C CA . ALA B 2 145 ? 3.303 -14.584 -2.406 1.00 27.50 141 ALA B CA 1
ATOM 915 C C . ALA B 2 145 ? 4.271 -13.573 -1.723 1.00 32.20 141 ALA B C 1
ATOM 916 O O . ALA B 2 145 ? 4.930 -12.800 -2.427 1.00 31.96 141 ALA B O 1
ATOM 918 N N . CYS B 2 146 ? 4.382 -13.607 -0.389 1.00 29.22 142 CYS B N 1
ATOM 919 C CA . CYS B 2 146 ? 5.333 -12.789 0.370 1.00 30.87 142 CYS B CA 1
ATOM 920 C C . CYS B 2 146 ? 6.709 -13.444 0.339 1.00 29.25 142 CYS B C 1
ATOM 921 O O . CYS B 2 146 ? 7.700 -12.775 0.606 1.00 28.24 142 CYS B O 1
ATOM 924 N N . VAL B 2 147 ? 6.760 -14.763 0.060 1.00 22.78 143 VAL B N 1
ATOM 925 C CA . VAL B 2 147 ? 7.996 -15.549 0.035 1.00 20.64 143 VAL B CA 1
ATOM 926 C C . VAL B 2 147 ? 8.501 -15.645 -1.413 1.00 22.46 143 VAL B C 1
ATOM 927 O O . VAL B 2 147 ? 7.779 -16.089 -2.308 1.00 20.13 143 VAL B O 1
ATOM 931 N N . ILE B 2 148 ? 9.749 -15.184 -1.628 1.00 17.76 144 ILE B N 1
ATOM 932 C CA . ILE B 2 148 ? 10.390 -15.170 -2.937 1.00 16.88 144 ILE B CA 1
ATOM 933 C C . ILE B 2 148 ? 11.720 -15.895 -2.860 1.00 20.02 144 ILE B C 1
ATOM 934 O O . ILE B 2 148 ? 12.540 -15.561 -2.012 1.00 20.21 144 ILE B O 1
ATOM 939 N N . ALA B 2 149 ? 11.933 -16.880 -3.745 1.00 16.19 145 ALA B N 1
ATOM 940 C CA . ALA B 2 149 ? 13.210 -17.595 -3.856 1.00 15.73 145 ALA B CA 1
ATOM 941 C C . ALA B 2 149 ? 14.040 -16.945 -4.967 1.00 19.34 145 ALA B C 1
ATOM 942 O O . ALA B 2 149 ? 13.473 -16.449 -5.951 1.00 18.23 145 ALA B O 1
ATOM 944 N N . THR B 2 150 ? 15.363 -16.877 -4.781 1.00 15.90 146 THR B N 1
ATOM 945 C CA . THR B 2 150 ? 16.236 -16.306 -5.799 1.00 16.32 146 THR B CA 1
ATOM 946 C C . THR B 2 150 ? 17.401 -17.233 -6.116 1.00 20.11 146 THR B C 1
ATOM 947 O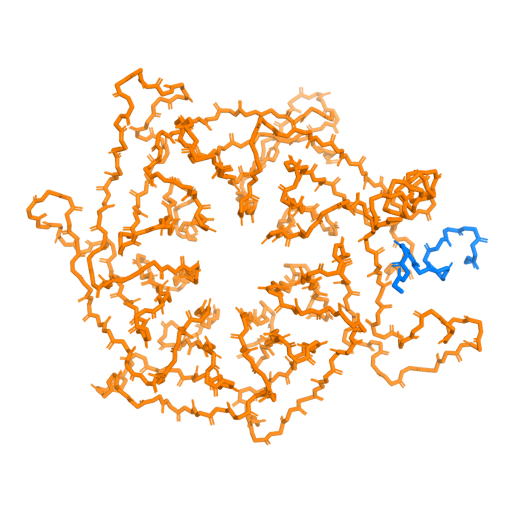 O . THR B 2 150 ? 17.904 -17.933 -5.240 1.00 19.02 146 THR B O 1
ATOM 951 N N . LYS B 2 151 ? 17.825 -17.216 -7.378 1.00 17.78 147 LYS B N 1
ATOM 952 C CA . LYS B 2 151 ? 19.021 -17.900 -7.860 1.00 17.27 147 LYS B CA 1
ATOM 953 C C . LYS B 2 151 ? 20.114 -16.832 -7.915 1.00 23.11 147 LYS B C 1
ATOM 954 O O . LYS B 2 151 ? 19.850 -15.703 -8.328 1.00 20.40 147 LYS B O 1
ATOM 960 N N . THR B 2 152 ? 21.309 -17.154 -7.419 1.00 23.22 148 THR B N 1
ATOM 961 C CA . THR B 2 152 ? 22.415 -16.191 -7.347 1.00 23.08 148 THR B CA 1
ATOM 962 C C . THR B 2 152 ? 23.543 -16.580 -8.317 1.00 27.35 148 THR B C 1
ATOM 963 O O . THR B 2 152 ? 23.552 -17.735 -8.766 1.00 26.55 148 THR B O 1
ATOM 967 N N . PRO B 2 153 ? 24.547 -15.691 -8.594 1.00 23.60 149 PRO B N 1
ATOM 968 C CA . PRO B 2 153 ? 25.668 -16.114 -9.441 1.00 22.99 149 PRO B CA 1
ATOM 969 C C . PRO B 2 153 ? 26.681 -16.918 -8.615 1.00 29.24 149 PRO B C 1
ATOM 970 O O . PRO B 2 153 ? 27.879 -16.781 -8.809 1.00 32.59 149 PRO B O 1
ATOM 974 N N . SER B 2 154 ? 26.198 -17.727 -7.664 1.00 24.38 150 SER B N 1
ATOM 975 C CA . SER B 2 154 ? 27.005 -18.599 -6.798 1.00 22.92 150 SER B CA 1
ATOM 976 C C . SER B 2 154 ? 26.212 -19.872 -6.537 1.00 27.03 150 SER B C 1
ATOM 977 O O . SER B 2 154 ? 25.117 -20.010 -7.085 1.00 28.28 150 SER B O 1
ATOM 980 N N . SER B 2 155 ? 26.727 -20.790 -5.694 1.00 22.98 151 SER B N 1
ATOM 981 C CA . SER B 2 155 ? 26.054 -22.051 -5.343 1.00 22.27 151 SER B CA 1
ATOM 982 C C . SER B 2 155 ? 24.728 -21.802 -4.602 1.00 29.38 151 SER B C 1
ATOM 983 O O . SER B 2 155 ? 23.815 -22.632 -4.656 1.00 30.21 151 SER B O 1
ATOM 986 N N . ASP B 2 156 ? 24.641 -20.654 -3.912 1.00 25.19 152 ASP B N 1
ATOM 987 C CA . ASP B 2 156 ? 23.510 -20.239 -3.090 1.00 24.68 152 ASP B CA 1
ATOM 988 C C . ASP B 2 156 ? 22.218 -20.052 -3.844 1.00 25.59 152 ASP B C 1
ATOM 989 O O . ASP B 2 156 ? 22.183 -19.458 -4.930 1.00 23.50 152 ASP B O 1
ATOM 994 N N . VAL B 2 157 ? 21.149 -20.563 -3.223 1.00 21.04 153 VAL B N 1
ATOM 995 C CA . VAL B 2 157 ? 19.741 -20.400 -3.585 1.00 19.76 153 VAL B CA 1
ATOM 996 C C . VAL B 2 157 ? 19.149 -19.733 -2.340 1.00 21.77 153 VAL B C 1
ATOM 997 O O . VAL B 2 157 ? 19.321 -20.253 -1.238 1.00 20.23 153 VAL B O 1
ATOM 1001 N N . LEU B 2 158 ? 18.569 -18.545 -2.487 1.00 18.70 154 LEU B N 1
ATOM 1002 C CA . LEU B 2 158 ? 18.101 -17.796 -1.317 1.00 18.36 154 LEU B CA 1
ATOM 1003 C C . LEU B 2 158 ? 16.587 -17.717 -1.217 1.00 22.94 154 LEU B C 1
ATOM 1004 O O . LEU B 2 158 ? 15.897 -17.836 -2.228 1.00 23.78 154 LEU B O 1
ATOM 1009 N N . VAL B 2 159 ? 16.071 -17.545 0.020 1.00 17.64 155 VAL B N 1
ATOM 1010 C CA . VAL B 2 159 ? 14.635 -17.357 0.262 1.00 16.56 155 VAL B CA 1
ATOM 1011 C C . VAL B 2 159 ? 14.437 -16.048 1.044 1.00 20.93 155 VAL B C 1
ATOM 1012 O O . VAL B 2 159 ? 15.047 -15.845 2.089 1.00 19.56 155 VAL B O 1
ATOM 1016 N N . PHE B 2 160 ? 13.610 -15.157 0.503 1.00 19.49 156 PHE B N 1
ATOM 1017 C CA . PHE B 2 160 ? 13.267 -13.895 1.116 1.00 20.56 156 PHE B CA 1
ATOM 1018 C C . PHE B 2 160 ? 11.775 -13.804 1.436 1.00 28.11 156 PHE B C 1
ATOM 1019 O O . PHE B 2 160 ? 10.947 -14.222 0.632 1.00 27.66 156 PHE B O 1
ATOM 1027 N N . ASP B 2 161 ? 11.437 -13.212 2.584 1.00 27.17 157 ASP B N 1
ATOM 1028 C CA . ASP B 2 161 ? 10.065 -12.817 2.910 1.00 27.61 157 ASP B CA 1
ATOM 1029 C C . ASP B 2 161 ? 10.119 -11.306 2.844 1.00 32.98 157 ASP B C 1
ATOM 1030 O O . ASP B 2 161 ? 10.650 -10.700 3.770 1.00 31.87 157 ASP B O 1
ATOM 1035 N N . TYR B 2 162 ? 9.670 -10.696 1.724 1.00 32.28 158 TYR B N 1
ATOM 1036 C CA . TYR B 2 162 ? 9.807 -9.247 1.527 1.00 33.36 158 TYR B CA 1
ATOM 1037 C C . TYR B 2 162 ? 9.109 -8.406 2.602 1.00 40.61 158 TYR B C 1
ATOM 1038 O O . TYR B 2 162 ? 9.575 -7.296 2.864 1.00 42.39 158 TYR B O 1
ATOM 1047 N N . THR B 2 163 ? 8.065 -8.930 3.267 1.00 38.32 159 THR B N 1
ATOM 1048 C CA . THR B 2 163 ? 7.379 -8.172 4.330 1.00 38.77 159 THR B CA 1
ATOM 1049 C C . THR B 2 163 ? 8.248 -8.104 5.629 1.00 44.43 159 THR B C 1
ATOM 1050 O O . THR B 2 163 ? 7.979 -7.262 6.485 1.00 46.28 159 THR B O 1
ATOM 1054 N N . LYS B 2 164 ? 9.300 -8.950 5.750 1.00 38.94 160 LYS B N 1
ATOM 1055 C CA . LYS B 2 164 ? 10.229 -8.956 6.896 1.00 38.12 160 LYS B CA 1
ATOM 1056 C C . LYS B 2 164 ? 11.408 -7.968 6.663 1.00 40.99 160 LYS B C 1
ATOM 1057 O O . LYS B 2 164 ? 12.377 -7.949 7.427 1.00 41.28 160 LYS B O 1
ATOM 1063 N N . HIS B 2 165 ? 11.322 -7.162 5.600 1.00 35.71 161 HIS B N 1
ATOM 1064 C CA . HIS B 2 165 ? 12.356 -6.204 5.222 1.00 34.45 161 HIS B CA 1
ATOM 1065 C C . HIS B 2 165 ? 11.757 -4.800 5.061 1.00 42.15 161 HIS B C 1
ATOM 1066 O O . HIS B 2 165 ? 10.609 -4.696 4.630 1.00 43.13 161 HIS B O 1
ATOM 1073 N N . PRO B 2 166 ? 12.508 -3.700 5.309 1.00 39.97 162 PRO B N 1
ATOM 1074 C CA . PRO B 2 166 ? 11.941 -2.364 5.018 1.00 40.51 162 PRO B CA 1
ATOM 1075 C C . PRO B 2 166 ? 11.806 -2.139 3.502 1.00 49.33 162 PRO B C 1
ATOM 1076 O O . PRO B 2 166 ? 12.318 -2.947 2.718 1.00 50.79 162 PRO B O 1
ATOM 1080 N N . SER B 2 167 ? 11.117 -1.064 3.077 1.00 46.93 163 SER B N 1
ATOM 1081 C CA . SER B 2 167 ? 10.971 -0.759 1.651 1.00 46.78 163 SER B CA 1
ATOM 1082 C C . SER B 2 167 ? 12.322 -0.289 1.065 1.00 49.52 163 SER B C 1
ATOM 1083 O O . SER B 2 167 ? 12.648 -0.612 -0.080 1.00 47.94 163 SER B O 1
ATOM 1086 N N . LYS B 2 168 ? 13.094 0.468 1.874 1.00 46.22 164 LYS B N 1
ATOM 1087 C CA . LYS B 2 168 ? 14.417 1.007 1.538 1.00 45.87 164 LYS B CA 1
ATOM 1088 C C . LYS B 2 168 ? 15.503 0.188 2.258 1.00 48.23 164 LYS B C 1
ATOM 1089 O O . LYS B 2 168 ? 15.393 -0.048 3.463 1.00 48.66 164 LYS B O 1
ATOM 1091 N N . PRO B 2 169 ? 16.543 -0.285 1.553 1.00 42.71 165 PRO B N 1
ATOM 1092 C CA . PRO B 2 169 ? 17.547 -1.112 2.226 1.00 42.27 165 PRO B CA 1
ATOM 1093 C C . PRO B 2 169 ? 18.569 -0.304 3.027 1.00 46.55 165 PRO B C 1
ATOM 1094 O O . PRO B 2 169 ? 18.867 0.851 2.713 1.00 44.59 165 PRO B O 1
ATOM 1098 N N . GLU B 2 170 ? 19.117 -0.947 4.064 1.00 45.32 166 GLU B N 1
ATOM 1099 C CA . GLU B 2 170 ? 20.152 -0.390 4.935 1.00 45.35 166 GLU B CA 1
ATOM 1100 C C . GLU B 2 170 ? 21.457 -0.180 4.153 1.00 45.59 166 GLU B C 1
ATOM 1101 O O . GLU B 2 170 ? 21.745 -0.955 3.229 1.00 43.93 166 GLU B O 1
ATOM 1107 N N . PRO B 2 171 ? 22.250 0.864 4.499 1.00 40.31 167 PRO B N 1
ATOM 1108 C CA . PRO B 2 171 ? 23.493 1.128 3.745 1.00 39.29 167 PRO B CA 1
ATOM 1109 C C . PRO B 2 171 ? 24.633 0.139 4.036 1.00 40.54 167 PRO B C 1
ATOM 1110 O O . PRO B 2 171 ? 25.719 0.304 3.476 1.00 41.13 167 PRO B O 1
ATOM 1114 N N . SER B 2 172 ? 24.387 -0.894 4.878 1.00 34.16 168 SER B N 1
ATOM 1115 C CA . SER B 2 172 ? 25.346 -1.938 5.248 1.00 32.79 168 SER B CA 1
ATOM 1116 C C . SER B 2 172 ? 25.922 -2.712 4.043 1.00 36.22 168 SER B C 1
ATOM 1117 O O . SER B 2 172 ? 27.051 -3.186 4.117 1.00 35.14 168 SER B O 1
ATOM 1120 N N . GLY B 2 173 ? 25.127 -2.856 2.981 1.00 32.73 169 GLY B N 1
ATOM 1121 C CA . GLY B 2 173 ? 25.465 -3.648 1.801 1.00 32.26 169 GLY B CA 1
ATOM 1122 C C . GLY B 2 173 ? 25.254 -5.146 2.022 1.00 34.45 169 GLY B C 1
ATOM 1123 O O . GLY B 2 173 ? 25.616 -5.971 1.172 1.00 34.73 169 GLY B O 1
ATOM 1124 N N . GLU B 2 174 ? 24.670 -5.513 3.174 1.00 27.58 170 GLU B N 1
ATOM 1125 C CA . GLU B 2 174 ? 24.491 -6.907 3.554 1.00 27.08 170 GLU B CA 1
ATOM 1126 C C . GLU B 2 174 ? 23.225 -7.540 2.995 1.00 28.14 170 GLU B C 1
ATOM 1127 O O . GLU B 2 174 ? 22.131 -6.998 3.132 1.00 27.47 170 GLU B O 1
ATOM 1133 N N . CYS B 2 175 ? 23.391 -8.708 2.388 1.00 22.89 171 CYS B N 1
ATOM 1134 C CA . CYS B 2 175 ? 22.294 -9.523 1.899 1.00 22.06 171 CYS B CA 1
ATOM 1135 C C . CYS B 2 175 ? 21.817 -10.356 3.081 1.00 26.04 171 CYS B C 1
ATOM 1136 O O . CYS B 2 175 ? 22.616 -11.070 3.699 1.00 24.00 171 CYS B O 1
ATOM 1139 N N . GLN B 2 176 ? 20.541 -10.211 3.450 1.00 22.87 172 GLN B N 1
ATOM 1140 C CA . GLN B 2 176 ? 20.008 -10.896 4.629 1.00 22.36 172 GLN B CA 1
ATOM 1141 C C . GLN B 2 176 ? 18.825 -11.766 4.255 1.00 27.45 172 GLN B C 1
ATOM 1142 O O . GLN B 2 176 ? 17.691 -11.400 4.560 1.00 27.90 172 GLN B O 1
ATOM 1148 N N . PRO B 2 177 ? 19.038 -12.909 3.567 1.00 24.45 173 PRO B N 1
ATOM 1149 C CA . PRO B 2 177 ? 17.888 -13.757 3.220 1.00 24.09 173 PRO B CA 1
ATOM 1150 C C . PRO B 2 177 ? 17.336 -14.445 4.468 1.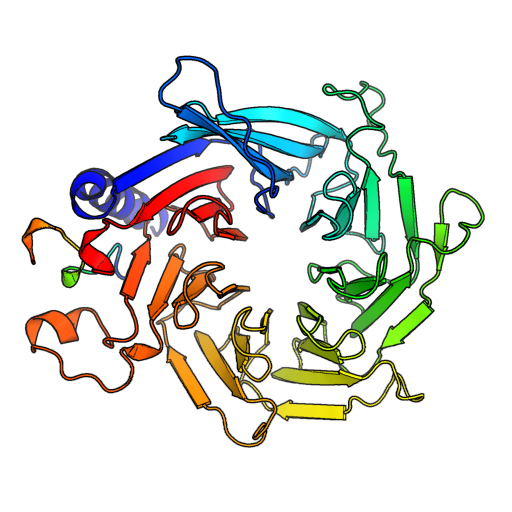00 26.54 173 PRO B C 1
ATOM 1151 O O . PRO B 2 177 ? 18.035 -14.585 5.465 1.00 25.24 173 PRO B O 1
ATOM 1155 N N . ASP B 2 178 ? 16.090 -14.855 4.414 1.00 22.69 174 ASP B N 1
ATOM 1156 C CA . ASP B 2 178 ? 15.462 -15.526 5.529 1.00 23.80 174 ASP B CA 1
ATOM 1157 C C . ASP B 2 178 ? 15.941 -16.977 5.582 1.00 27.25 174 ASP B C 1
ATOM 1158 O O . ASP B 2 178 ? 16.107 -17.520 6.662 1.00 28.06 174 ASP B O 1
ATOM 1163 N N . LEU B 2 179 ? 16.258 -17.568 4.426 1.00 23.05 175 LEU B N 1
ATOM 1164 C CA . LEU B 2 179 ? 16.828 -18.909 4.328 1.00 22.13 175 LEU B CA 1
ATOM 1165 C C . LEU B 2 179 ? 17.935 -18.969 3.282 1.00 25.43 175 LEU B C 1
ATOM 1166 O O . LEU B 2 179 ? 17.878 -18.267 2.265 1.00 24.66 175 LEU B O 1
ATOM 1171 N N . ARG B 2 180 ? 18.922 -19.848 3.512 1.00 21.54 176 ARG B N 1
ATOM 1172 C CA . ARG B 2 180 ? 19.981 -20.150 2.546 1.00 20.48 176 ARG B CA 1
ATOM 1173 C C . ARG B 2 180 ? 19.832 -21.616 2.232 1.00 23.04 176 ARG B C 1
ATOM 1174 O O . ARG B 2 180 ? 19.831 -22.443 3.148 1.00 20.83 176 ARG B O 1
ATOM 1182 N N . LEU B 2 181 ? 19.634 -21.946 0.957 1.00 20.01 177 LEU B N 1
ATOM 1183 C CA . LEU B 2 181 ? 19.420 -23.337 0.612 1.00 19.53 177 LEU B CA 1
ATOM 1184 C C . LEU B 2 181 ? 20.692 -23.931 0.060 1.00 24.33 177 LEU B C 1
ATOM 1185 O O . LEU B 2 181 ? 21.280 -23.440 -0.910 1.00 24.16 177 LEU B O 1
ATOM 1190 N N . ARG B 2 182 ? 21.149 -24.969 0.743 1.00 21.60 178 ARG B N 1
ATOM 1191 C CA . ARG B 2 182 ? 22.380 -25.676 0.437 1.00 21.75 178 ARG B CA 1
ATOM 1192 C C . ARG B 2 182 ? 22.125 -26.973 -0.367 1.00 25.70 178 ARG B C 1
ATOM 1193 O O . ARG B 2 182 ? 21.135 -27.664 -0.136 1.00 24.55 178 ARG B O 1
ATOM 1201 N N . GLY B 2 183 ? 23.048 -27.297 -1.273 1.00 22.45 179 GLY B N 1
ATOM 1202 C CA . GLY B 2 183 ? 22.978 -28.517 -2.064 1.00 21.64 179 GLY B CA 1
ATOM 1203 C C . GLY B 2 183 ? 23.714 -28.434 -3.376 1.00 25.43 179 GLY B C 1
ATOM 1204 O O . GLY B 2 183 ? 24.134 -29.466 -3.921 1.00 24.76 179 GLY B O 1
ATOM 1205 N N . HIS B 2 184 ? 23.823 -27.209 -3.926 1.00 22.01 180 HIS B N 1
ATOM 1206 C CA . HIS B 2 184 ? 24.507 -26.983 -5.200 1.00 20.56 180 HIS B CA 1
ATOM 1207 C C . HIS B 2 184 ? 25.997 -26.604 -5.013 1.00 26.07 180 HIS B C 1
ATOM 1208 O O . HIS B 2 184 ? 26.400 -26.115 -3.952 1.00 25.35 180 HIS B O 1
ATOM 1215 N N . GLN B 2 185 ? 26.797 -26.833 -6.063 1.00 23.43 181 GLN B N 1
ATOM 1216 C CA . GLN B 2 185 ? 28.216 -26.472 -6.119 1.00 23.61 181 GLN B CA 1
ATOM 1217 C C . GLN B 2 185 ? 28.393 -25.267 -7.020 1.00 27.29 181 GLN B C 1
ATOM 1218 O O . GLN B 2 185 ? 29.425 -24.592 -6.960 1.00 28.26 181 GLN B O 1
ATOM 1224 N N . LYS B 2 186 ? 27.411 -25.023 -7.902 1.00 21.14 182 LYS B N 1
ATOM 1225 C CA . LYS B 2 186 ? 27.500 -23.942 -8.881 1.00 20.60 182 LYS B CA 1
ATOM 1226 C C . LYS B 2 186 ? 26.167 -23.206 -9.052 1.00 24.34 182 LYS B C 1
ATOM 1227 O O . LYS B 2 186 ? 25.112 -23.697 -8.634 1.00 21.06 182 LYS B O 1
ATOM 1233 N N . GLU B 2 187 ? 26.236 -22.056 -9.742 1.00 21.18 183 GLU B N 1
ATOM 1234 C CA . GLU B 2 187 ? 25.110 -21.214 -10.069 1.00 21.14 183 GLU B CA 1
ATOM 1235 C C . GLU B 2 187 ? 24.214 -21.869 -11.131 1.00 24.12 183 GLU B C 1
ATOM 1236 O O . GLU B 2 187 ? 24.610 -22.817 -11.829 1.00 22.70 183 GLU B O 1
ATOM 1242 N N . GLY B 2 188 ? 23.012 -21.333 -11.234 1.00 18.95 184 GLY B N 1
ATOM 1243 C CA . GLY B 2 188 ? 22.028 -21.738 -12.225 1.00 18.37 184 GLY B CA 1
ATOM 1244 C C . GLY B 2 188 ? 20.984 -20.660 -12.397 1.00 21.83 184 GLY B C 1
ATOM 1245 O O . GLY B 2 188 ? 21.098 -19.571 -11.813 1.00 19.85 184 GLY B O 1
ATOM 1246 N N . TYR B 2 189 ? 19.955 -20.960 -13.192 1.00 20.24 185 TYR B N 1
ATOM 1247 C CA . TYR B 2 189 ? 18.832 -20.054 -13.419 1.00 20.83 185 TYR B CA 1
ATOM 1248 C C . TYR B 2 189 ? 17.520 -20.728 -13.070 1.00 24.22 185 TYR B C 1
ATOM 1249 O O . TYR B 2 189 ? 16.657 -20.082 -12.487 1.00 23.21 185 TYR B O 1
ATOM 1258 N N . GLY B 2 190 ? 17.394 -22.015 -13.426 1.00 21.15 186 GLY B N 1
ATOM 1259 C CA . GLY B 2 190 ? 16.210 -22.851 -13.221 1.00 20.44 186 GLY B CA 1
ATOM 1260 C C . GLY B 2 190 ? 15.741 -22.864 -11.788 1.00 23.15 186 GLY B C 1
ATOM 1261 O O . GLY B 2 190 ? 16.535 -23.059 -10.866 1.00 22.47 186 GLY B O 1
ATOM 1262 N N . LEU B 2 191 ? 14.452 -22.589 -11.603 1.00 19.64 187 LEU B N 1
ATOM 1263 C CA . LEU B 2 191 ? 13.806 -22.419 -10.306 1.00 19.23 187 LEU B CA 1
ATOM 1264 C C . LEU B 2 191 ? 12.313 -22.662 -10.447 1.00 22.87 187 LEU B C 1
ATOM 1265 O O . LEU B 2 191 ? 11.658 -21.969 -11.225 1.00 24.16 187 LEU B O 1
ATOM 1270 N N . SER B 2 192 ? 11.762 -23.573 -9.645 1.00 18.03 188 SER B N 1
ATOM 1271 C CA . SER B 2 192 ? 10.334 -23.886 -9.711 1.00 17.74 188 SER B CA 1
ATOM 1272 C C . SER B 2 192 ? 9.763 -24.277 -8.346 1.00 21.56 188 SER B C 1
ATOM 1273 O O . SER B 2 192 ? 10.249 -25.236 -7.723 1.00 21.07 188 SER B O 1
ATOM 1276 N N . TRP B 2 193 ? 8.701 -23.572 -7.906 1.00 16.21 189 TRP B N 1
ATOM 1277 C CA . TRP B 2 193 ? 8.003 -23.918 -6.656 1.00 15.86 189 TRP B CA 1
ATOM 1278 C C . TRP B 2 193 ? 6.905 -24.919 -6.929 1.00 19.81 189 TRP B C 1
ATOM 1279 O O . TRP B 2 193 ? 6.247 -24.820 -7.955 1.00 20.29 189 TRP B O 1
ATOM 1290 N N . ASN B 2 194 ? 6.683 -25.868 -6.026 1.00 18.33 190 ASN B N 1
ATOM 1291 C CA . ASN B 2 194 ? 5.636 -26.868 -6.191 1.00 18.56 190 ASN B CA 1
ATOM 1292 C C . ASN B 2 194 ? 4.272 -26.225 -5.852 1.00 22.35 190 ASN B C 1
ATOM 1293 O O . ASN B 2 194 ? 4.086 -25.790 -4.715 1.00 21.59 190 ASN B O 1
ATOM 1298 N N . PRO B 2 195 ? 3.333 -26.111 -6.830 1.00 20.81 191 PRO B N 1
ATOM 1299 C CA . PRO B 2 195 ? 2.031 -25.459 -6.533 1.00 21.36 191 PRO B CA 1
ATOM 1300 C C . PRO B 2 195 ? 1.064 -26.316 -5.701 1.00 28.07 191 PRO B C 1
ATOM 1301 O O . PRO B 2 195 ? 0.053 -25.794 -5.220 1.00 27.36 191 PRO B O 1
ATOM 1305 N N . ASN B 2 196 ? 1.385 -27.604 -5.500 1.00 26.35 192 ASN B N 1
ATOM 1306 C CA . ASN B 2 196 ? 0.516 -28.519 -4.744 1.00 27.24 192 ASN B CA 1
ATOM 1307 C C . ASN B 2 196 ? 1.057 -28.944 -3.376 1.00 32.43 192 ASN B C 1
ATOM 1308 O O . ASN B 2 196 ? 0.280 -29.329 -2.509 1.00 33.90 192 ASN B O 1
ATOM 1313 N N . LEU B 2 197 ? 2.363 -28.871 -3.184 1.00 26.92 193 LEU B N 1
ATOM 1314 C CA . LEU B 2 197 ? 3.024 -29.275 -1.955 1.00 25.90 193 LEU B CA 1
ATOM 1315 C C . LEU B 2 197 ? 3.745 -28.060 -1.409 1.00 29.32 193 LEU B C 1
ATOM 1316 O O . LEU B 2 197 ? 4.722 -27.603 -2.011 1.00 29.86 193 LEU B O 1
ATOM 1321 N N . ASN B 2 198 ? 3.195 -27.479 -0.323 1.00 24.46 194 ASN B N 1
ATOM 1322 C CA . ASN B 2 198 ? 3.645 -26.254 0.335 1.00 24.11 194 ASN B CA 1
ATOM 1323 C C . ASN B 2 198 ? 5.118 -26.302 0.760 1.00 28.49 194 ASN B C 1
ATOM 1324 O O . ASN B 2 198 ? 5.501 -27.107 1.610 1.00 28.70 194 ASN B O 1
ATOM 1329 N N . GLY B 2 199 ? 5.908 -25.401 0.186 1.00 23.90 195 GLY B N 1
ATOM 1330 C CA . GLY B 2 199 ? 7.312 -25.254 0.534 1.00 23.35 195 GLY B CA 1
ATOM 1331 C C . GLY B 2 199 ? 8.314 -26.023 -0.297 1.00 27.10 195 GLY B C 1
ATOM 1332 O O . GLY B 2 199 ? 9.514 -25.846 -0.081 1.00 26.98 195 GLY B O 1
ATOM 1333 N N . TYR B 2 200 ? 7.849 -26.884 -1.233 1.00 22.19 196 TYR B N 1
ATOM 1334 C CA . TYR B 2 200 ? 8.735 -27.695 -2.067 1.00 21.70 196 TYR B CA 1
ATOM 1335 C C . TYR B 2 200 ? 9.275 -26.875 -3.240 1.00 22.73 196 TYR B C 1
ATOM 1336 O O . TYR B 2 200 ? 8.511 -26.313 -4.016 1.00 20.74 196 TYR B O 1
ATOM 1345 N N . LEU B 2 201 ? 10.603 -26.752 -3.310 1.00 18.93 197 LEU B N 1
ATOM 1346 C CA . LEU B 2 201 ? 11.278 -25.967 -4.329 1.00 18.38 197 LEU B CA 1
ATOM 1347 C C . LEU B 2 201 ? 12.335 -26.785 -5.061 1.00 21.88 197 LEU B C 1
ATOM 1348 O O . LEU B 2 201 ? 13.127 -27.485 -4.431 1.00 21.85 197 LEU B O 1
ATOM 1353 N N . LEU B 2 202 ? 12.362 -26.649 -6.395 1.00 19.38 198 LEU B N 1
ATOM 1354 C CA . LEU B 2 202 ? 13.350 -27.247 -7.293 1.00 18.47 198 LEU B CA 1
ATOM 1355 C C . LEU B 2 202 ? 14.254 -26.187 -7.859 1.00 21.58 198 LEU B C 1
ATOM 1356 O O . LEU B 2 202 ? 13.798 -25.091 -8.173 1.00 19.84 198 LEU B O 1
ATOM 1361 N N . SER B 2 203 ? 15.529 -26.534 -8.042 1.00 19.92 199 SER B N 1
ATOM 1362 C CA . SER B 2 203 ? 16.537 -25.632 -8.600 1.00 19.61 199 SER B CA 1
ATOM 1363 C C . SER B 2 203 ? 17.431 -26.401 -9.576 1.00 24.18 199 SER B C 1
ATOM 1364 O O . SER B 2 203 ? 17.729 -27.573 -9.339 1.00 24.03 199 SER B O 1
ATOM 1367 N N . ALA B 2 204 ? 17.827 -25.751 -10.685 1.00 20.79 200 ALA B N 1
ATOM 1368 C CA . ALA B 2 204 ? 18.719 -26.334 -11.702 1.00 20.40 200 ALA B CA 1
ATOM 1369 C C . ALA B 2 204 ? 20.086 -25.637 -11.630 1.00 23.64 200 ALA B C 1
ATOM 1370 O O . ALA B 2 204 ? 20.159 -24.445 -11.336 1.00 21.89 200 ALA B O 1
ATOM 1372 N N . SER B 2 205 ? 21.163 -26.383 -11.830 1.00 21.01 201 SER B N 1
ATOM 1373 C CA . SER B 2 205 ? 22.494 -25.800 -11.714 1.00 20.83 201 SER B CA 1
ATOM 1374 C C . SER B 2 205 ? 23.468 -26.232 -12.822 1.00 26.20 201 SER B C 1
ATOM 1375 O O . SER B 2 205 ? 23.301 -27.290 -13.454 1.00 25.20 201 SER B O 1
ATOM 1378 N N . ASP B 2 206 ? 24.542 -25.415 -12.980 1.00 23.23 202 ASP B N 1
ATOM 1379 C CA . ASP B 2 206 ? 25.663 -25.660 -13.883 1.00 23.73 202 ASP B CA 1
ATOM 1380 C C . ASP B 2 206 ? 26.460 -26.876 -13.418 1.00 28.11 202 ASP B C 1
ATOM 1381 O O . ASP B 2 206 ? 27.269 -27.389 -14.189 1.00 29.40 202 ASP B O 1
ATOM 1386 N N . ASP B 2 207 ? 26.226 -27.337 -12.164 1.00 23.24 203 ASP B N 1
ATOM 1387 C CA . ASP B 2 207 ? 26.901 -28.496 -11.558 1.00 22.51 203 ASP B CA 1
ATOM 1388 C C . ASP B 2 207 ? 26.286 -29.837 -12.035 1.00 27.88 203 ASP B C 1
ATOM 1389 O O . ASP B 2 207 ? 26.659 -30.882 -11.505 1.00 27.57 203 ASP B O 1
ATOM 1394 N N . HIS B 2 208 ? 25.333 -29.789 -13.013 1.00 24.59 204 HIS B N 1
ATOM 1395 C CA . HIS B 2 208 ? 24.644 -30.936 -13.650 1.00 24.55 204 HIS B CA 1
ATOM 1396 C C . HIS B 2 208 ? 23.534 -31.530 -12.757 1.00 26.33 204 HIS B C 1
ATOM 1397 O O . HIS B 2 208 ? 22.981 -32.586 -13.081 1.00 24.73 204 HIS B O 1
ATOM 1404 N N . THR B 2 209 ? 23.215 -30.883 -11.627 1.00 23.21 205 THR B N 1
ATOM 1405 C CA . THR B 2 209 ? 22.234 -31.479 -10.717 1.00 22.06 205 THR B CA 1
ATOM 1406 C C . THR B 2 209 ? 20.977 -30.614 -10.565 1.00 24.14 205 THR B C 1
ATOM 1407 O O . THR B 2 209 ? 20.949 -29.432 -10.930 1.00 23.15 205 THR B O 1
ATOM 1411 N N . ILE B 2 210 ? 19.948 -31.239 -10.014 1.00 20.25 206 ILE B N 1
ATOM 1412 C CA . ILE B 2 210 ? 18.684 -30.632 -9.633 1.00 19.31 206 ILE B CA 1
ATOM 1413 C C . ILE B 2 210 ? 18.563 -30.809 -8.140 1.00 23.22 206 ILE B C 1
ATOM 1414 O O . ILE B 2 210 ? 18.642 -31.938 -7.672 1.00 22.76 206 ILE B O 1
ATOM 1419 N N . CYS B 2 211 ? 18.342 -29.723 -7.397 1.00 19.80 207 CYS B N 1
ATOM 1420 C CA . CYS B 2 211 ? 18.136 -29.826 -5.959 1.00 19.67 207 CYS B CA 1
ATOM 1421 C C . CYS B 2 211 ? 16.682 -29.645 -5.643 1.00 23.04 207 CYS B C 1
ATOM 1422 O O . CYS B 2 211 ? 16.000 -28.841 -6.278 1.00 20.78 207 CYS B O 1
ATOM 1425 N N . LEU B 2 212 ? 16.230 -30.352 -4.603 1.00 20.85 208 LEU B N 1
ATOM 1426 C CA . LEU B 2 212 ? 14.890 -30.263 -4.081 1.00 19.84 208 LEU B CA 1
ATOM 1427 C C . LEU B 2 212 ? 14.968 -29.941 -2.589 1.00 23.15 208 LEU B C 1
ATOM 1428 O O . LEU B 2 212 ? 15.671 -30.622 -1.833 1.00 22.10 208 LEU B O 1
ATOM 1433 N N . TRP B 2 213 ? 14.253 -28.890 -2.178 1.00 19.81 209 TRP B N 1
ATOM 1434 C CA . TRP B 2 213 ? 14.155 -28.490 -0.781 1.00 20.21 209 TRP B CA 1
ATOM 1435 C C . TRP B 2 213 ? 12.732 -28.416 -0.339 1.00 24.64 209 TRP B C 1
ATOM 1436 O O . TRP B 2 213 ? 11.823 -28.139 -1.125 1.00 24.07 209 TRP B O 1
ATOM 1447 N N . ASP B 2 214 ? 12.555 -28.614 0.950 1.00 22.87 210 ASP B N 1
ATOM 1448 C CA . ASP B 2 214 ? 11.328 -28.367 1.661 1.00 22.38 210 ASP B CA 1
ATOM 1449 C C . ASP B 2 214 ? 11.677 -27.216 2.592 1.00 24.22 210 ASP B C 1
ATOM 1450 O O . ASP B 2 214 ? 12.385 -27.428 3.573 1.00 24.06 210 ASP B O 1
ATOM 1455 N N . ILE B 2 215 ? 11.245 -25.994 2.254 1.00 21.34 211 ILE B N 1
ATOM 1456 C CA . ILE B 2 215 ? 11.581 -24.772 3.022 1.00 22.58 211 ILE B CA 1
ATOM 1457 C C . ILE B 2 215 ? 10.843 -24.700 4.370 1.00 28.42 211 ILE B C 1
ATOM 1458 O O . ILE B 2 215 ? 11.136 -23.811 5.154 1.00 29.10 211 ILE B O 1
ATOM 1463 N N . ASN B 2 216 ? 9.921 -25.635 4.652 1.00 26.71 212 ASN B N 1
ATOM 1464 C CA . ASN B 2 216 ? 9.215 -25.685 5.934 1.00 26.57 212 ASN B CA 1
ATOM 1465 C C . ASN B 2 216 ? 10.016 -26.546 6.922 1.00 30.68 212 ASN B C 1
ATOM 1466 O O . ASN B 2 216 ? 9.721 -26.530 8.107 1.00 31.25 212 ASN B O 1
ATOM 1471 N N . ALA B 2 217 ? 11.056 -27.254 6.443 1.00 28.12 213 ALA B N 1
ATOM 1472 C CA . ALA B 2 217 ? 11.940 -28.074 7.283 1.00 28.40 213 ALA B CA 1
ATOM 1473 C C . ALA B 2 217 ? 12.668 -27.189 8.289 1.00 35.33 213 ALA B C 1
ATOM 1474 O O . ALA B 2 217 ? 12.857 -25.988 8.041 1.00 34.43 213 ALA B O 1
ATOM 1476 N N . THR B 2 218 ? 13.026 -27.770 9.452 1.00 34.55 214 THR B N 1
ATOM 1477 C CA . THR B 2 218 ? 13.705 -27.023 10.512 1.00 34.54 214 THR B CA 1
ATOM 1478 C C . THR B 2 218 ? 15.097 -26.586 10.016 1.00 36.33 214 THR B C 1
ATOM 1479 O O . THR B 2 218 ? 15.903 -27.433 9.619 1.00 36.69 214 THR B O 1
ATOM 1483 N N . PRO B 2 219 ? 15.359 -25.263 10.000 1.00 31.66 215 PRO B N 1
ATOM 1484 C CA . PRO B 2 219 ? 16.682 -24.781 9.566 1.00 31.35 215 PRO B CA 1
ATOM 1485 C C . PRO B 2 219 ? 17.780 -25.160 10.549 1.00 38.39 215 PRO B C 1
ATOM 1486 O O . PRO B 2 219 ? 17.508 -25.286 11.737 1.00 40.30 215 PRO B O 1
ATOM 1490 N N . LYS B 2 220 ? 19.003 -25.348 10.062 1.00 35.27 216 LYS B N 1
ATOM 1491 C CA . LYS B 2 220 ? 20.147 -25.621 10.919 1.00 36.36 216 LYS B CA 1
ATOM 1492 C C . LYS B 2 220 ? 21.099 -24.411 10.828 1.00 46.65 216 LYS B C 1
ATOM 1493 O O . LYS B 2 220 ? 20.769 -23.409 10.175 1.00 44.68 216 LYS B O 1
ATOM 1499 N N . GLU B 2 221 ? 22.256 -24.495 11.517 1.00 49.12 217 GLU B N 1
ATOM 1500 C CA . GLU B 2 221 ? 23.286 -23.442 11.619 1.00 50.72 217 GLU B CA 1
ATOM 1501 C C . GLU B 2 221 ? 22.687 -22.028 11.458 1.00 57.64 217 GLU B C 1
ATOM 1502 O O . GLU B 2 221 ? 21.863 -21.623 12.285 1.00 58.62 217 GLU B O 1
ATOM 1508 N N . HIS B 2 222 ? 23.053 -21.321 10.378 1.00 54.17 218 HIS B N 1
ATOM 1509 C CA . HIS B 2 222 ? 22.652 -19.947 10.127 1.00 54.12 218 HIS B CA 1
ATOM 1510 C C . HIS B 2 222 ? 21.546 -19.892 9.028 1.00 52.39 218 HIS B C 1
ATOM 1511 O O . HIS B 2 222 ? 21.842 -19.647 7.854 1.00 53.45 218 HIS B O 1
ATOM 1518 N N . ARG B 2 223 ? 20.262 -20.143 9.426 1.00 42.23 219 ARG B N 1
ATOM 1519 C CA . ARG B 2 223 ? 19.082 -20.118 8.539 1.00 38.75 219 ARG B CA 1
ATOM 1520 C C . ARG B 2 223 ? 19.280 -21.044 7.314 1.00 33.77 219 ARG B C 1
ATOM 1521 O O . ARG B 2 223 ? 18.897 -20.691 6.192 1.00 32.65 219 ARG B O 1
ATOM 1529 N N . VAL B 2 224 ? 19.919 -22.200 7.519 1.00 25.27 220 VAL B N 1
ATOM 1530 C CA . VAL B 2 224 ? 20.281 -23.089 6.420 1.00 24.41 220 VAL B CA 1
ATOM 1531 C C . VAL B 2 224 ? 19.399 -24.338 6.373 1.00 28.09 220 VAL B C 1
ATOM 1532 O O . VAL B 2 224 ? 19.166 -24.972 7.400 1.00 27.88 220 VAL B O 1
ATOM 1536 N N . ILE B 2 225 ? 18.970 -24.713 5.148 1.00 24.46 221 ILE B N 1
ATOM 1537 C CA . ILE B 2 225 ? 18.208 -25.937 4.866 1.00 24.13 221 ILE B CA 1
ATOM 1538 C C . ILE B 2 225 ? 18.982 -26.733 3.813 1.00 26.83 221 ILE B C 1
ATOM 1539 O O . ILE B 2 225 ? 19.309 -26.210 2.748 1.00 25.28 221 ILE B O 1
ATOM 1544 N N . ASP B 2 226 ? 19.283 -27.989 4.127 1.00 24.23 222 ASP B N 1
ATOM 1545 C CA . ASP B 2 226 ? 19.973 -28.898 3.229 1.00 25.03 222 ASP B CA 1
ATOM 1546 C C . ASP B 2 226 ? 18.975 -29.521 2.266 1.00 28.65 222 ASP B C 1
ATOM 1547 O O . ASP B 2 226 ? 17.792 -29.643 2.602 1.00 28.88 222 ASP B O 1
ATOM 1552 N N . ALA B 2 227 ? 19.430 -29.889 1.068 1.00 24.14 223 ALA B N 1
ATOM 1553 C CA . ALA B 2 227 ? 18.551 -30.495 0.081 1.00 24.71 223 ALA B CA 1
ATOM 1554 C C . ALA B 2 227 ? 17.993 -31.842 0.565 1.00 29.40 223 ALA B C 1
ATOM 1555 O O . ALA B 2 227 ? 18.733 -32.694 1.080 1.00 28.77 223 ALA B O 1
ATOM 1557 N N . LYS B 2 228 ? 16.666 -31.997 0.414 1.00 25.03 224 LYS B N 1
ATOM 1558 C CA . LYS B 2 228 ? 15.923 -33.214 0.706 1.00 24.21 224 LYS B CA 1
ATOM 1559 C C . LYS B 2 228 ? 16.407 -34.291 -0.261 1.00 27.76 224 LYS B C 1
ATOM 1560 O O . LYS B 2 228 ? 16.656 -35.413 0.165 1.00 28.58 224 LYS B O 1
ATOM 1566 N N . ASN B 2 229 ? 16.587 -33.926 -1.568 1.00 22.81 225 ASN B N 1
ATOM 1567 C CA . ASN B 2 229 ? 17.073 -34.803 -2.635 1.00 21.76 225 ASN B CA 1
ATOM 1568 C C . ASN B 2 229 ? 17.853 -34.026 -3.675 1.00 24.98 225 ASN B C 1
ATOM 1569 O O . ASN B 2 229 ? 17.626 -32.827 -3.876 1.00 23.37 225 ASN B O 1
ATOM 1574 N N . ILE B 2 230 ? 18.761 -34.727 -4.362 1.00 21.82 226 ILE B N 1
ATOM 1575 C CA . ILE B 2 230 ? 19.574 -34.191 -5.448 1.00 20.85 226 ILE B CA 1
ATOM 1576 C C . ILE B 2 230 ? 19.418 -35.177 -6.605 1.00 24.87 226 ILE B C 1
ATOM 1577 O O . ILE B 2 230 ? 19.619 -36.386 -6.425 1.00 24.79 226 ILE B O 1
ATOM 1582 N N . PHE B 2 231 ? 18.935 -34.680 -7.752 1.00 20.18 227 PHE B N 1
ATOM 1583 C CA . PHE B 2 231 ? 18.639 -35.514 -8.921 1.00 19.94 227 PHE B CA 1
ATOM 1584 C C . PHE B 2 231 ? 19.781 -35.371 -9.900 1.00 25.89 227 PHE B C 1
ATOM 1585 O O . PHE B 2 231 ? 20.112 -34.260 -10.329 1.00 24.13 227 PHE B O 1
ATOM 1593 N N . THR B 2 232 ? 20.423 -36.513 -10.195 1.00 24.35 228 THR B N 1
ATOM 1594 C CA . THR B 2 232 ? 21.679 -36.593 -10.936 1.00 25.02 228 THR B CA 1
ATOM 1595 C C . THR B 2 232 ? 21.574 -37.280 -12.304 1.00 31.16 228 THR B C 1
ATOM 1596 O O . THR B 2 232 ? 22.579 -37.768 -12.813 1.00 30.65 228 THR B O 1
ATOM 1600 N N . GLY B 2 233 ? 20.398 -37.249 -12.919 1.00 29.15 229 GLY B N 1
ATOM 1601 C CA . GLY B 2 233 ? 20.183 -37.850 -14.234 1.00 29.16 229 GLY B CA 1
ATOM 1602 C C . GLY B 2 233 ? 20.917 -37.218 -15.404 1.00 31.92 229 GLY B C 1
ATOM 1603 O O . GLY B 2 233 ? 21.321 -37.932 -16.326 1.00 31.85 229 GLY B O 1
ATOM 1604 N N . HIS B 2 234 ? 21.085 -35.884 -15.404 1.00 27.28 230 HIS B N 1
ATOM 1605 C CA . HIS B 2 234 ? 21.742 -35.219 -16.539 1.00 27.16 230 HIS B CA 1
ATOM 1606 C C . HIS B 2 234 ? 23.277 -35.333 -16.464 1.00 33.14 230 HIS B C 1
ATOM 1607 O O . HIS B 2 234 ? 23.841 -35.474 -15.384 1.00 34.96 230 HIS B O 1
ATOM 1614 N N . THR B 2 235 ? 23.936 -35.265 -17.613 1.00 30.07 231 THR B N 1
ATOM 1615 C CA . THR B 2 235 ? 25.401 -35.372 -17.760 1.00 30.26 231 THR B CA 1
ATOM 1616 C C . THR B 2 235 ? 25.954 -34.049 -18.313 1.00 34.27 231 THR B C 1
ATOM 1617 O O . THR B 2 235 ? 27.067 -33.987 -18.857 1.00 34.22 231 THR B O 1
ATOM 1621 N N . ALA B 2 236 ? 25.152 -32.986 -18.159 1.00 29.16 232 ALA B N 1
ATOM 1622 C CA . ALA B 2 236 ? 25.446 -31.639 -18.620 1.00 28.02 232 ALA B CA 1
ATOM 1623 C C . ALA B 2 236 ? 24.683 -30.613 -17.770 1.00 30.92 232 ALA B C 1
ATOM 1624 O O . ALA B 2 236 ? 23.827 -30.990 -16.963 1.00 31.55 232 ALA B O 1
ATOM 1626 N N . VAL B 2 237 ? 25.039 -29.332 -17.905 1.00 26.12 233 VAL B N 1
ATOM 1627 C CA . VAL B 2 237 ? 24.399 -28.196 -17.225 1.00 25.31 233 VAL B CA 1
ATOM 1628 C C . VAL B 2 237 ? 22.860 -28.324 -17.327 1.00 27.75 233 VAL B C 1
ATOM 1629 O O . VAL B 2 237 ? 22.339 -28.480 -18.432 1.00 27.02 233 VAL B O 1
ATOM 1633 N N . VAL B 2 238 ? 22.156 -28.303 -16.181 1.00 22.71 234 VAL B N 1
ATOM 1634 C CA . VAL B 2 238 ? 20.700 -28.342 -16.168 1.00 21.19 234 VAL B CA 1
ATOM 1635 C C . VAL B 2 238 ? 20.237 -26.895 -16.337 1.00 24.12 234 VAL B C 1
ATOM 1636 O O . VAL B 2 238 ? 20.654 -26.028 -15.575 1.00 23.48 234 VAL B O 1
ATOM 1640 N N . GLU B 2 239 ? 19.439 -26.624 -17.371 1.00 20.22 235 GLU B N 1
ATOM 1641 C CA . GLU B 2 239 ? 19.019 -25.257 -17.691 1.00 19.86 235 GLU B CA 1
ATOM 1642 C C . GLU B 2 239 ? 17.713 -24.848 -17.022 1.00 24.86 235 GLU B C 1
ATOM 1643 O O . GLU B 2 239 ? 17.527 -23.667 -16.684 1.00 23.38 235 GLU B O 1
ATOM 1649 N N . ASP B 2 240 ? 16.785 -25.808 -16.876 1.00 20.95 236 ASP B N 1
ATOM 1650 C CA . ASP B 2 240 ? 15.495 -25.480 -16.298 1.00 20.00 236 ASP B CA 1
ATOM 1651 C C . ASP B 2 240 ? 14.856 -26.676 -15.660 1.00 20.92 236 ASP B C 1
ATOM 1652 O O . ASP B 2 240 ? 15.184 -27.809 -15.971 1.00 20.18 236 ASP B O 1
ATOM 1657 N N . VAL B 2 241 ? 13.967 -26.385 -14.724 1.00 17.80 237 VAL B N 1
ATOM 1658 C CA . VAL B 2 241 ? 13.145 -27.296 -13.956 1.00 18.06 237 VAL B CA 1
ATOM 1659 C C . VAL B 2 241 ? 11.763 -26.727 -13.889 1.00 20.58 237 VAL B C 1
ATO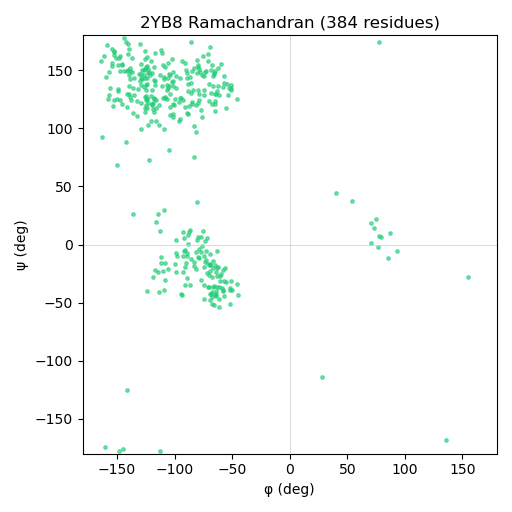M 1660 O O . VAL B 2 241 ? 11.604 -25.507 -13.867 1.00 19.09 237 VAL B O 1
ATOM 1664 N N . ALA B 2 242 ? 10.761 -27.603 -13.831 1.00 18.07 238 ALA B N 1
ATOM 1665 C CA . ALA B 2 242 ? 9.368 -27.200 -13.704 1.00 17.85 238 ALA B CA 1
ATOM 1666 C C . ALA B 2 242 ? 8.592 -28.323 -13.111 1.00 23.34 238 ALA B C 1
ATOM 1667 O O . ALA B 2 242 ? 8.676 -29.461 -13.594 1.00 23.47 238 ALA B O 1
ATOM 1669 N N . TRP B 2 243 ? 7.840 -28.015 -12.063 1.00 19.24 239 TRP B N 1
ATOM 1670 C CA . TRP B 2 243 ? 6.913 -28.970 -11.477 1.00 19.54 239 TRP B CA 1
ATOM 1671 C C . TRP B 2 243 ? 5.704 -29.144 -12.368 1.00 24.37 239 TRP B C 1
ATOM 1672 O O . TRP B 2 243 ? 5.264 -28.185 -13.007 1.00 24.29 239 TRP B O 1
ATOM 1683 N N . HIS B 2 244 ? 5.123 -30.341 -12.363 1.00 23.16 240 HIS B N 1
ATOM 1684 C CA . HIS B 2 244 ? 3.847 -30.584 -13.032 1.00 23.71 240 HIS B CA 1
ATOM 1685 C C . HIS B 2 244 ? 2.821 -29.773 -12.243 1.00 27.61 240 HIS B C 1
ATOM 1686 O O . HIS B 2 244 ? 2.994 -29.601 -11.034 1.00 26.69 240 HIS B O 1
ATOM 1693 N N . LEU B 2 245 ? 1.809 -29.216 -12.897 1.00 25.59 241 LEU B N 1
ATOM 1694 C CA . LEU B 2 245 ? 0.905 -28.321 -12.170 1.00 25.87 241 LEU B CA 1
ATOM 1695 C C . LEU B 2 245 ? -0.240 -29.023 -11.437 1.00 30.80 241 LEU B C 1
ATOM 1696 O O . LEU B 2 245 ? -0.863 -28.393 -10.589 1.00 30.86 241 LEU B O 1
ATOM 1701 N N . LEU B 2 246 ? -0.479 -30.309 -11.701 1.00 29.23 242 LEU B N 1
ATOM 1702 C CA . LEU B 2 246 ? -1.525 -31.088 -11.027 1.00 30.36 242 LEU B CA 1
ATOM 1703 C C . LEU B 2 246 ? -0.906 -32.228 -10.132 1.00 32.88 242 LEU B C 1
ATOM 1704 O O . LEU B 2 246 ? -1.395 -32.473 -9.029 1.00 32.73 242 LEU B O 1
ATOM 1709 N N . HIS B 2 247 ? 0.136 -32.918 -10.614 1.00 27.83 243 HIS B N 1
ATOM 1710 C CA . HIS B 2 247 ? 0.766 -34.016 -9.864 1.00 27.01 243 HIS B CA 1
ATOM 1711 C C . HIS B 2 247 ? 1.986 -33.513 -9.094 1.00 27.94 243 HIS B C 1
ATOM 1712 O O . HIS B 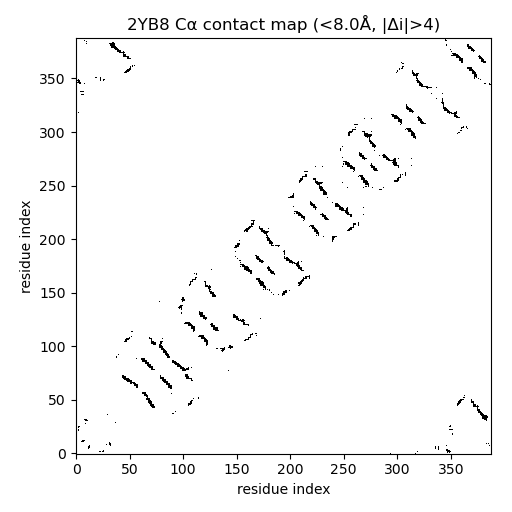2 247 ? 3.040 -33.234 -9.687 1.00 28.75 243 HIS B O 1
ATOM 1719 N N . GLU B 2 248 ? 1.821 -33.395 -7.766 1.00 20.85 244 GLU B N 1
ATOM 1720 C CA . GLU B 2 248 ? 2.812 -32.866 -6.810 1.00 20.55 244 GLU B CA 1
ATOM 1721 C C . GLU B 2 248 ? 4.164 -33.615 -6.809 1.00 23.08 244 GLU B C 1
ATOM 1722 O O . GLU B 2 248 ? 5.155 -33.053 -6.355 1.00 21.78 244 GLU B O 1
ATOM 1728 N N . SER B 2 249 ? 4.191 -34.860 -7.282 1.00 20.10 245 SER B N 1
ATOM 1729 C CA . SER B 2 249 ? 5.377 -35.710 -7.276 1.00 20.28 245 SER B CA 1
ATOM 1730 C C . SER B 2 249 ? 6.107 -35.703 -8.608 1.00 24.02 245 SER B C 1
ATOM 1731 O O . SER B 2 249 ? 7.216 -36.227 -8.704 1.00 23.69 245 SER B O 1
ATOM 1734 N N . LEU B 2 250 ? 5.498 -35.120 -9.627 1.00 21.13 246 LEU B N 1
ATOM 1735 C CA . LEU B 2 250 ? 6.066 -35.099 -10.967 1.00 21.60 246 LEU B CA 1
ATOM 1736 C C . LEU B 2 250 ? 6.688 -33.763 -11.311 1.00 23.73 246 LEU B C 1
ATOM 1737 O O . LEU B 2 250 ? 6.155 -32.688 -10.992 1.00 21.79 246 LEU B O 1
ATOM 1742 N N . PHE B 2 251 ? 7.823 -33.831 -11.987 1.00 19.83 247 PHE B N 1
ATOM 1743 C CA . PHE B 2 251 ? 8.480 -32.639 -12.478 1.00 18.65 247 PHE B CA 1
ATOM 1744 C C . PHE B 2 251 ? 9.274 -32.995 -13.699 1.00 22.77 247 PHE B C 1
ATOM 1745 O O . PHE B 2 251 ? 9.513 -34.173 -13.967 1.00 22.98 247 PHE B O 1
ATOM 1753 N N . GLY B 2 252 ? 9.631 -31.967 -14.451 1.00 19.02 248 GLY B N 1
ATOM 1754 C CA . GLY B 2 252 ? 10.452 -32.079 -15.639 1.00 18.01 248 GLY B CA 1
ATOM 1755 C C . GLY B 2 252 ? 11.721 -31.269 -15.492 1.00 22.52 248 GLY B C 1
ATOM 1756 O O . GLY B 2 252 ? 11.779 -30.338 -14.678 1.00 20.93 248 GLY B O 1
ATOM 1757 N N . SER B 2 253 ? 12.752 -31.622 -16.281 1.00 19.60 249 SER B N 1
ATOM 1758 C CA . SER B 2 253 ? 14.039 -30.918 -16.299 1.00 19.44 249 SER B CA 1
ATOM 1759 C C . SER B 2 253 ? 14.629 -30.971 -17.712 1.00 24.95 249 SER B C 1
ATOM 1760 O O . SER B 2 253 ? 14.315 -31.876 -18.479 1.00 25.31 249 SER B O 1
ATOM 1763 N N . VAL B 2 254 ? 15.396 -29.945 -18.084 1.00 21.24 250 VAL B N 1
ATOM 1764 C CA . VAL B 2 254 ? 15.975 -29.836 -19.421 1.00 20.44 250 VAL B CA 1
ATOM 1765 C C . VAL B 2 254 ? 17.438 -29.417 -19.279 1.00 24.93 250 VAL B C 1
ATOM 1766 O O . VAL B 2 254 ? 17.774 -28.658 -18.371 1.00 23.30 250 VAL B O 1
ATOM 1770 N N . ALA B 2 255 ? 18.318 -29.935 -20.145 1.00 23.13 251 ALA B N 1
ATOM 1771 C CA . ALA B 2 255 ? 19.735 -29.639 -19.992 1.00 22.32 251 ALA B CA 1
ATOM 1772 C C . ALA B 2 255 ? 20.475 -29.494 -21.313 1.00 25.09 251 ALA B C 1
ATOM 1773 O O . ALA B 2 255 ? 19.901 -29.653 -22.388 1.00 23.25 251 ALA B O 1
ATOM 1775 N N . ASP B 2 256 ? 21.770 -29.166 -21.207 1.00 24.04 252 ASP B N 1
ATOM 1776 C CA . ASP B 2 256 ? 22.699 -28.988 -22.313 1.00 24.88 252 ASP B CA 1
ATOM 1777 C C . ASP B 2 256 ? 23.032 -30.312 -23.017 1.00 29.66 252 ASP B C 1
ATOM 1778 O O . ASP B 2 256 ? 23.609 -30.281 -24.097 1.00 29.67 252 ASP B O 1
ATOM 1783 N N . ASP B 2 257 ? 22.592 -31.452 -22.451 1.00 27.17 253 ASP B N 1
ATOM 1784 C CA . ASP B 2 257 ? 22.747 -32.805 -23.010 1.00 26.48 253 ASP B CA 1
ATOM 1785 C C . ASP B 2 257 ? 21.670 -33.071 -24.076 1.00 31.70 253 ASP B C 1
ATOM 1786 O O . ASP B 2 257 ? 21.594 -34.184 -24.597 1.00 33.12 253 ASP B O 1
ATOM 1791 N N . GLN B 2 258 ? 20.826 -32.048 -24.392 1.00 27.68 254 GLN B N 1
ATOM 1792 C CA . GLN B 2 258 ? 19.768 -32.066 -25.428 1.00 27.31 254 GLN B CA 1
ATOM 1793 C C . GLN B 2 258 ? 18.557 -32.902 -25.009 1.00 29.76 254 GLN B C 1
ATOM 1794 O O . GLN B 2 258 ? 17.695 -33.181 -25.850 1.00 29.69 254 GLN B O 1
ATOM 1800 N N . LYS B 2 259 ? 18.459 -33.246 -23.704 1.00 25.01 255 LYS B N 1
ATOM 1801 C CA . LYS B 2 259 ? 17.374 -34.076 -23.179 1.00 24.31 255 LYS B CA 1
ATOM 1802 C C . LYS B 2 259 ? 16.360 -33.336 -22.314 1.00 27.55 255 LYS B C 1
ATOM 1803 O O . LYS B 2 259 ? 16.677 -32.366 -21.610 1.00 25.56 255 LYS B O 1
ATOM 1809 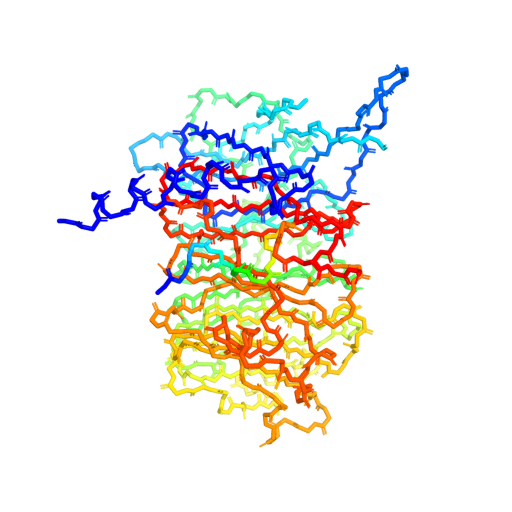N N . LEU B 2 260 ? 15.149 -33.890 -22.315 1.00 23.46 256 LEU B N 1
ATOM 1810 C CA . LEU B 2 260 ? 14.049 -33.552 -21.433 1.00 21.87 256 LEU B CA 1
ATOM 1811 C C . LEU B 2 260 ? 13.929 -34.734 -20.484 1.00 26.01 256 LEU B C 1
ATOM 1812 O O . LEU B 2 260 ? 13.831 -35.877 -20.951 1.00 24.53 256 LEU B O 1
ATOM 1817 N N . MET B 2 261 ? 13.960 -34.496 -19.167 1.00 22.25 257 MET B N 1
ATOM 1818 C CA . MET B 2 261 ? 13.793 -35.637 -18.266 1.00 21.21 257 MET B CA 1
ATOM 1819 C C . MET B 2 261 ? 12.544 -35.479 -17.435 1.00 23.37 257 MET B C 1
ATOM 1820 O O . MET B 2 261 ? 12.256 -34.381 -17.001 1.00 22.67 257 MET B O 1
ATOM 1825 N N . ILE B 2 262 ? 11.768 -36.568 -17.269 1.00 20.43 258 ILE B N 1
ATOM 1826 C CA . ILE B 2 262 ? 10.549 -36.579 -16.453 1.00 19.75 258 ILE B CA 1
ATOM 1827 C C . ILE B 2 262 ? 10.866 -37.337 -15.179 1.00 24.83 258 ILE B C 1
ATOM 1828 O O . ILE B 2 262 ? 11.355 -38.467 -15.219 1.00 24.61 258 ILE B O 1
ATOM 1833 N N . TRP B 2 263 ? 10.615 -36.701 -14.046 1.00 21.99 259 TRP B N 1
ATOM 1834 C CA . TRP B 2 263 ? 10.947 -37.284 -12.763 1.00 21.42 259 TRP B CA 1
ATOM 1835 C C . TRP B 2 263 ? 9.734 -37.467 -11.902 1.00 25.13 259 TRP B C 1
ATOM 1836 O O . TRP B 2 263 ? 8.821 -36.640 -11.938 1.00 24.48 259 TRP B O 1
ATOM 1847 N N . ASP B 2 264 ? 9.757 -38.522 -11.082 1.00 22.59 260 ASP B N 1
ATOM 1848 C CA . ASP B 2 264 ? 8.738 -38.831 -10.085 1.00 23.59 260 ASP B CA 1
ATOM 1849 C C . ASP B 2 264 ? 9.455 -38.947 -8.747 1.00 28.82 260 ASP B C 1
ATOM 1850 O O . ASP B 2 264 ? 10.347 -39.787 -8.620 1.00 28.83 260 ASP B O 1
ATOM 1855 N N . THR B 2 265 ? 9.123 -38.064 -7.785 1.00 27.31 261 THR B N 1
ATOM 1856 C CA . THR B 2 265 ? 9.770 -38.031 -6.456 1.00 28.56 261 THR B CA 1
ATOM 1857 C C . THR B 2 265 ? 9.402 -39.255 -5.618 1.00 35.02 261 THR B C 1
ATOM 1858 O O . THR B 2 265 ? 10.092 -39.534 -4.640 1.00 35.98 261 THR B O 1
ATOM 1862 N N . ARG B 2 266 ? 8.318 -39.966 -5.986 1.00 32.15 262 ARG B N 1
ATOM 1863 C CA . ARG B 2 266 ? 7.864 -41.178 -5.305 1.00 32.62 262 ARG B CA 1
ATOM 1864 C C . ARG B 2 266 ? 8.849 -42.338 -5.537 1.00 40.66 262 ARG B C 1
ATOM 1865 O O . ARG B 2 266 ? 8.923 -43.231 -4.690 1.00 41.87 262 ARG B O 1
ATOM 1873 N N . ASN B 2 267 ? 9.655 -42.278 -6.626 1.00 37.54 263 ASN B N 1
ATOM 1874 C CA . ASN B 2 267 ? 10.704 -43.255 -6.940 1.00 37.94 263 ASN B CA 1
ATOM 1875 C C . ASN B 2 267 ? 11.883 -43.067 -5.996 1.00 46.37 263 ASN B C 1
ATOM 1876 O O . ASN B 2 267 ? 12.188 -41.937 -5.587 1.00 46.05 263 ASN B O 1
ATOM 1881 N N . ASN B 2 268 ? 12.583 -44.164 -5.692 1.00 45.09 264 ASN B N 1
ATOM 1882 C CA . ASN B 2 268 ? 13.698 -44.128 -4.749 1.00 44.89 264 ASN B CA 1
ATOM 1883 C C . ASN B 2 268 ? 15.062 -43.856 -5.417 1.00 47.04 264 ASN B C 1
ATOM 1884 O O . ASN B 2 268 ? 15.983 -43.422 -4.723 1.00 48.24 264 ASN B O 1
ATOM 1889 N N . ASN B 2 269 ? 15.195 -44.066 -6.735 1.00 40.52 265 ASN B N 1
ATOM 1890 C CA . ASN B 2 269 ? 16.453 -43.792 -7.423 1.00 39.10 265 ASN B CA 1
ATOM 1891 C C . ASN B 2 269 ? 16.411 -42.376 -8.037 1.00 42.52 265 ASN B C 1
ATOM 1892 O O . ASN B 2 269 ? 15.723 -42.168 -9.033 1.00 41.58 265 ASN B O 1
ATOM 1897 N N . THR B 2 270 ? 17.190 -41.421 -7.444 1.00 36.58 266 THR B N 1
ATOM 1898 C CA . THR B 2 270 ? 17.294 -40.015 -7.851 1.00 33.68 266 THR B CA 1
ATOM 1899 C C . THR B 2 270 ? 18.361 -39.822 -8.943 1.00 34.53 266 THR B C 1
ATOM 1900 O O . THR B 2 270 ? 18.708 -38.688 -9.253 1.00 32.94 266 THR B O 1
ATOM 1904 N N . SER B 2 271 ? 18.855 -40.913 -9.555 1.00 31.25 267 SER B N 1
ATOM 1905 C CA . SER B 2 271 ? 19.844 -40.817 -10.643 1.00 31.27 267 SER B CA 1
ATOM 1906 C C . SER B 2 271 ? 19.250 -41.253 -11.987 1.00 34.32 267 SER B C 1
ATOM 1907 O O . SER B 2 271 ? 19.883 -41.065 -13.038 1.00 35.46 267 SER B O 1
ATOM 1910 N N . LYS B 2 272 ? 18.050 -41.855 -11.951 1.00 29.23 268 LYS B N 1
ATOM 1911 C CA . LYS B 2 272 ? 17.385 -42.350 -13.156 1.00 29.15 268 LYS B CA 1
ATOM 1912 C C . LYS B 2 272 ? 15.978 -41.769 -13.257 1.00 30.69 268 LYS B C 1
ATOM 1913 O O . LYS B 2 272 ? 15.133 -42.053 -12.404 1.00 30.79 268 LYS B O 1
ATOM 1915 N N . PRO B 2 273 ? 15.701 -40.935 -14.270 1.00 26.05 269 PRO B N 1
ATOM 1916 C CA . PRO B 2 273 ? 14.349 -40.370 -14.386 1.00 26.73 269 PRO B CA 1
ATOM 1917 C C . PRO B 2 273 ? 13.343 -41.395 -14.919 1.00 33.43 269 PRO B C 1
ATOM 1918 O O . PRO B 2 273 ? 13.745 -42.399 -15.530 1.00 32.81 269 PRO B O 1
ATOM 1922 N N . SER B 2 274 ? 12.032 -41.121 -14.716 1.00 30.91 270 SER B N 1
ATOM 1923 C CA . SER B 2 274 ? 10.952 -41.954 -15.242 1.00 30.06 270 SER B CA 1
ATOM 1924 C C . SER B 2 274 ? 11.088 -42.052 -16.745 1.00 32.84 270 SER B C 1
ATOM 1925 O O . SER B 2 274 ? 11.003 -43.152 -17.276 1.00 32.81 270 SER B O 1
ATOM 1928 N N . HIS B 2 275 ? 11.359 -40.907 -17.431 1.00 28.45 271 HIS B N 1
ATOM 1929 C CA . HIS B 2 275 ? 11.549 -40.866 -18.889 1.00 27.26 271 HIS B CA 1
ATOM 1930 C C . HIS B 2 275 ? 12.674 -39.943 -19.270 1.00 29.61 271 HIS B C 1
ATOM 1931 O O . HIS B 2 275 ? 12.866 -38.902 -18.630 1.00 28.60 271 HIS B O 1
ATOM 1938 N N . THR B 2 276 ? 13.396 -40.311 -20.339 1.00 25.76 272 THR B N 1
ATOM 1939 C CA . THR B 2 276 ? 14.448 -39.527 -20.986 1.00 25.51 272 THR B CA 1
ATOM 1940 C C . THR B 2 276 ? 13.963 -39.309 -22.399 1.00 31.01 272 THR B C 1
ATOM 1941 O O . THR B 2 276 ? 13.747 -40.270 -23.142 1.00 30.86 272 THR B O 1
ATOM 1945 N N . VAL B 2 277 ? 13.739 -38.051 -22.751 1.00 27.37 273 VAL B N 1
ATOM 1946 C CA . VAL B 2 277 ? 13.230 -37.691 -24.062 1.00 26.72 273 VAL B CA 1
ATOM 1947 C C . VAL B 2 277 ? 14.359 -37.044 -24.850 1.00 32.79 273 VAL B C 1
ATOM 1948 O O . VAL B 2 277 ? 14.986 -36.109 -24.356 1.00 32.34 273 VAL B O 1
ATOM 1952 N N . ASP B 2 278 ? 14.631 -37.548 -26.066 1.00 31.23 274 ASP B N 1
ATOM 1953 C CA . ASP B 2 278 ? 15.631 -36.957 -26.963 1.00 32.29 274 ASP B CA 1
ATOM 1954 C C . ASP B 2 278 ? 14.889 -35.825 -27.674 1.00 35.21 274 ASP B C 1
ATOM 1955 O O . ASP B 2 278 ? 14.439 -35.954 -28.811 1.00 35.61 274 ASP B O 1
ATOM 1960 N N . ALA B 2 279 ? 14.680 -34.741 -26.923 1.00 30.32 275 ALA B N 1
ATOM 1961 C CA . ALA B 2 279 ? 13.834 -33.604 -27.236 1.00 28.43 275 ALA B CA 1
ATOM 1962 C C . ALA B 2 279 ? 14.320 -32.720 -28.366 1.00 29.32 275 ALA B C 1
ATOM 1963 O O . ALA B 2 279 ? 13.509 -32.245 -29.152 1.00 27.67 275 ALA B O 1
ATOM 1965 N N . HIS B 2 280 ? 15.615 -32.418 -28.407 1.00 26.38 276 HIS B N 1
ATOM 1966 C CA . HIS B 2 280 ? 16.147 -31.464 -29.361 1.00 25.28 276 HIS B CA 1
ATOM 1967 C C . HIS B 2 280 ? 17.511 -31.890 -29.928 1.00 31.85 276 HIS B C 1
ATOM 1968 O O . HIS B 2 280 ? 18.100 -32.862 -29.454 1.00 30.86 276 HIS B O 1
ATOM 1975 N N . THR B 2 281 ? 18.013 -31.140 -30.931 1.00 31.73 277 THR B N 1
ATOM 1976 C CA . THR B 2 281 ? 19.323 -31.380 -31.568 1.00 33.18 277 THR B CA 1
ATOM 1977 C C . THR B 2 281 ? 20.408 -30.435 -30.999 1.00 38.45 277 THR B C 1
ATOM 1978 O O . THR B 2 281 ? 21.545 -30.418 -31.486 1.00 39.11 277 THR B O 1
ATOM 1982 N N . ALA B 2 282 ? 20.042 -29.631 -29.988 1.00 33.93 278 ALA B N 1
ATOM 1983 C CA . ALA B 2 282 ? 20.940 -28.703 -29.297 1.00 32.57 278 ALA B CA 1
ATOM 1984 C C . ALA B 2 282 ? 20.491 -28.579 -27.836 1.00 34.92 278 ALA B C 1
ATOM 1985 O O . ALA B 2 282 ? 19.560 -29.280 -27.444 1.00 35.39 278 ALA B O 1
ATOM 1987 N N . GLU B 2 283 ? 21.159 -27.724 -27.035 1.00 29.26 279 GLU B N 1
ATOM 1988 C CA . GLU B 2 283 ? 20.843 -27.458 -25.630 1.00 28.71 279 GLU B CA 1
ATOM 1989 C C . GLU B 2 283 ? 19.365 -27.109 -25.434 1.00 29.69 279 GLU B C 1
ATOM 1990 O O . GLU B 2 283 ? 18.808 -26.337 -26.207 1.00 27.59 279 GLU B O 1
ATOM 1996 N N . VAL B 2 284 ? 18.743 -27.668 -24.392 1.00 27.21 280 VAL B N 1
ATOM 1997 C CA . VAL B 2 284 ? 17.336 -27.388 -24.051 1.00 25.56 280 VAL B CA 1
ATOM 1998 C C . VAL B 2 284 ? 17.390 -26.407 -22.901 1.00 28.74 280 VAL B C 1
ATOM 1999 O O . VAL B 2 284 ? 17.900 -26.749 -21.827 1.00 28.64 280 VAL B O 1
ATOM 2003 N N . ASN B 2 285 ? 16.957 -25.165 -23.157 1.00 23.65 281 ASN B N 1
ATOM 2004 C CA . ASN B 2 285 ? 17.064 -24.062 -22.205 1.00 23.44 281 ASN B CA 1
ATOM 2005 C C . ASN B 2 285 ? 15.885 -23.898 -21.263 1.00 25.68 281 ASN B C 1
ATOM 2006 O O . ASN B 2 285 ? 16.067 -23.379 -20.173 1.00 25.40 281 ASN B O 1
ATOM 2011 N N . CYS B 2 286 ? 14.688 -24.294 -21.670 1.00 22.55 282 CYS B N 1
ATOM 2012 C CA . CYS B 2 286 ? 13.499 -24.081 -20.846 1.00 22.28 282 CYS B CA 1
ATOM 2013 C C . CYS B 2 286 ? 12.450 -25.123 -21.125 1.00 25.73 282 CYS B C 1
ATOM 2014 O O . CYS B 2 286 ? 12.490 -25.806 -22.139 1.00 25.06 282 CYS B O 1
ATOM 2017 N N . LEU B 2 287 ? 11.479 -25.194 -20.222 1.00 22.32 283 LEU B N 1
ATOM 2018 C CA . LEU B 2 287 ? 10.313 -26.037 -20.282 1.00 21.51 283 LEU B CA 1
ATOM 2019 C C . LEU B 2 287 ? 9.218 -25.380 -19.443 1.00 25.64 283 LEU B C 1
ATOM 2020 O O . LEU B 2 287 ? 9.498 -24.623 -18.505 1.00 23.61 283 LEU B O 1
ATOM 2025 N N . SER B 2 288 ? 7.973 -25.680 -19.790 1.00 23.57 284 SER B N 1
ATOM 2026 C CA . SER B 2 288 ? 6.801 -25.170 -19.103 1.00 23.30 284 SER B CA 1
ATOM 2027 C C . SER B 2 288 ? 5.622 -26.097 -19.333 1.00 24.44 284 SER B C 1
ATOM 2028 O O . SER B 2 288 ? 5.354 -26.482 -20.475 1.00 23.21 284 SER B O 1
ATOM 2031 N N . PHE B 2 289 ? 4.881 -26.396 -18.256 1.00 20.56 285 PHE B N 1
ATOM 2032 C CA . PHE B 2 289 ? 3.674 -27.225 -18.293 1.00 18.82 285 PHE B CA 1
ATOM 2033 C C . PHE B 2 289 ? 2.459 -26.373 -18.565 1.00 24.02 285 PHE B C 1
ATOM 2034 O O . PHE B 2 289 ? 2.324 -25.284 -18.006 1.00 22.42 285 PHE B O 1
ATOM 2042 N N . ASN B 2 290 ? 1.564 -26.875 -19.425 1.00 22.64 286 ASN B N 1
ATOM 2043 C CA . ASN B 2 290 ? 0.333 -26.177 -19.765 1.00 22.72 286 ASN B CA 1
ATOM 2044 C C . ASN B 2 290 ? -0.552 -26.054 -18.511 1.00 27.83 286 ASN B C 1
ATOM 2045 O O . ASN B 2 290 ? -0.792 -27.067 -17.851 1.00 29.26 286 ASN B O 1
ATOM 2050 N N . PRO B 2 291 ? -1.061 -24.848 -18.171 1.00 22.27 287 PRO B N 1
ATOM 2051 C CA . PRO B 2 291 ? -1.883 -24.721 -16.953 1.00 22.90 287 PRO B CA 1
ATOM 2052 C C . PRO B 2 291 ? -3.326 -25.240 -17.101 1.00 29.45 287 PRO B C 1
ATOM 2053 O O . PRO B 2 291 ? -4.059 -25.281 -16.121 1.00 28.90 287 PRO B O 1
ATOM 2057 N N . TYR B 2 292 ? -3.742 -25.621 -18.301 1.00 29.75 288 TYR B N 1
ATOM 2058 C CA . TYR B 2 292 ? -5.099 -26.127 -18.476 1.00 31.35 288 TYR B CA 1
ATOM 2059 C C . TYR B 2 292 ? -5.091 -27.618 -18.753 1.00 36.40 288 TYR B C 1
ATOM 2060 O O . TYR B 2 292 ? -5.939 -28.318 -18.210 1.00 36.77 288 TYR B O 1
ATOM 2069 N N . SER B 2 293 ? -4.124 -28.113 -19.554 1.00 32.25 289 SER B N 1
ATOM 2070 C CA . SER B 2 293 ? -4.001 -29.543 -19.837 1.00 31.37 289 SER B CA 1
ATOM 2071 C C . SER B 2 293 ? -2.918 -30.167 -18.973 1.00 33.89 289 SER B C 1
ATOM 2072 O O . SER B 2 293 ? -1.774 -29.728 -19.008 1.00 33.93 289 SER B O 1
ATOM 2075 N N . GLU B 2 294 ? -3.278 -31.223 -18.238 1.00 29.76 290 GLU B N 1
ATOM 2076 C CA . GLU B 2 294 ? -2.392 -31.969 -17.353 1.00 28.81 290 GLU B CA 1
ATOM 2077 C C . GLU B 2 294 ? -1.446 -32.903 -18.127 1.00 30.95 290 GLU B C 1
ATOM 2078 O O . GLU B 2 294 ? -0.641 -33.587 -17.503 1.00 32.78 290 GLU B O 1
ATOM 2084 N N . PHE B 2 295 ? -1.549 -32.952 -19.461 1.00 23.80 291 PHE B N 1
ATOM 2085 C CA . PHE B 2 295 ? -0.716 -33.826 -20.287 1.00 22.52 291 PHE B CA 1
ATOM 2086 C C . PHE B 2 295 ? 0.269 -33.081 -21.163 1.00 26.45 291 PHE B C 1
ATOM 2087 O O . PHE B 2 295 ? 1.186 -33.712 -21.681 1.00 26.53 291 PHE B O 1
ATOM 2095 N N . ILE B 2 296 ? 0.077 -31.758 -21.349 1.00 21.77 292 ILE B N 1
ATOM 2096 C CA . ILE B 2 296 ? 0.856 -30.969 -22.283 1.00 21.98 292 ILE B CA 1
ATOM 2097 C C . ILE B 2 296 ? 1.966 -30.140 -21.618 1.00 26.02 292 ILE B C 1
ATOM 2098 O O . ILE B 2 296 ? 1.786 -29.539 -20.563 1.00 26.56 292 ILE B O 1
ATOM 2103 N N . LEU B 2 297 ? 3.095 -30.086 -22.291 1.00 22.74 293 LEU B N 1
ATOM 2104 C CA . LEU B 2 297 ? 4.239 -29.276 -21.897 1.00 23.54 293 LEU B CA 1
ATOM 2105 C C . LEU B 2 297 ? 4.997 -28.798 -23.157 1.00 26.09 293 LEU B C 1
ATOM 2106 O O . LEU B 2 297 ? 4.823 -29.349 -24.242 1.00 24.78 293 LEU B O 1
ATOM 2111 N N . ALA B 2 298 ? 5.803 -27.754 -23.002 1.00 22.39 294 ALA B N 1
ATOM 2112 C CA . ALA B 2 298 ? 6.606 -27.213 -24.083 1.00 21.87 294 ALA B CA 1
ATOM 2113 C C . ALA B 2 298 ? 8.051 -27.150 -23.660 1.00 26.26 294 ALA B C 1
ATOM 2114 O O . ALA B 2 298 ? 8.323 -26.978 -22.478 1.00 25.90 294 ALA B O 1
ATOM 2116 N N . THR B 2 299 ? 8.976 -27.266 -24.620 1.00 22.61 295 THR B N 1
ATOM 2117 C CA . THR B 2 299 ? 10.408 -27.107 -24.388 1.00 22.26 295 THR B CA 1
ATOM 2118 C C . THR B 2 299 ? 10.925 -26.080 -25.359 1.00 26.34 295 THR B C 1
ATOM 2119 O O . THR B 2 299 ? 10.413 -26.005 -26.468 1.00 26.88 295 THR B O 1
ATOM 2123 N N . GLY B 2 300 ? 11.910 -25.291 -24.941 1.00 22.08 296 GLY B N 1
ATOM 2124 C CA . GLY B 2 300 ? 12.548 -24.289 -25.787 1.00 21.92 296 GLY B CA 1
ATOM 2125 C C . GLY B 2 300 ? 14.014 -24.636 -25.936 1.00 26.43 296 GLY B C 1
ATOM 2126 O O . GLY B 2 300 ? 14.633 -25.097 -24.972 1.00 24.96 296 GLY B O 1
ATOM 2127 N N . SER B 2 301 ? 14.595 -24.432 -27.123 1.00 24.15 297 SER B N 1
ATOM 2128 C CA . SER B 2 301 ? 15.970 -24.904 -27.313 1.00 24.96 297 SER B CA 1
ATOM 2129 C C . SER B 2 301 ? 16.888 -23.970 -28.119 1.00 28.67 297 SER B C 1
ATOM 2130 O O . SER B 2 301 ? 16.414 -23.112 -28.856 1.00 27.66 297 SER B O 1
ATOM 2133 N N . ALA B 2 302 ? 18.213 -24.209 -28.023 1.00 27.33 298 ALA B N 1
ATOM 2134 C CA . ALA B 2 302 ? 19.256 -23.505 -28.797 1.00 27.73 298 ALA B CA 1
ATOM 2135 C C . ALA B 2 302 ? 19.168 -23.897 -30.297 1.00 35.31 298 ALA B C 1
ATOM 2136 O O . ALA B 2 302 ? 19.692 -23.177 -31.138 1.00 35.96 298 ALA B O 1
ATOM 2138 N N . ASP B 2 303 ? 18.453 -25.009 -30.630 1.00 33.28 299 ASP B N 1
ATOM 2139 C CA . ASP B 2 303 ? 18.220 -25.466 -32.019 1.00 32.63 299 ASP B CA 1
ATOM 2140 C C . ASP B 2 303 ? 17.150 -24.595 -32.733 1.00 38.20 299 ASP B C 1
ATOM 2141 O O . ASP B 2 303 ? 16.663 -24.960 -33.810 1.00 38.90 299 ASP B O 1
ATOM 2146 N N . LYS B 2 304 ? 16.785 -23.455 -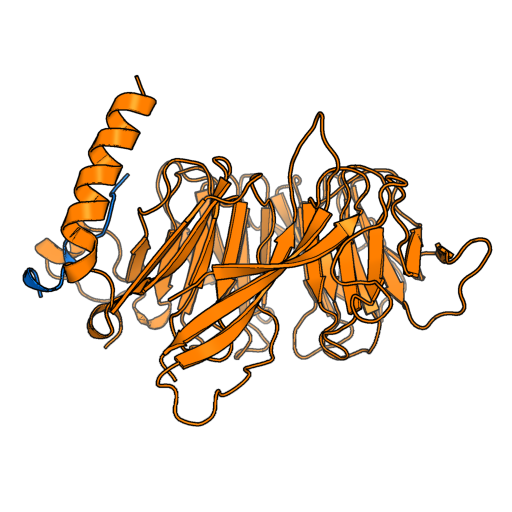32.106 1.00 34.95 300 LYS B N 1
ATOM 2147 C CA . LYS B 2 304 ? 15.870 -22.415 -32.591 1.00 35.31 300 LYS B CA 1
ATOM 2148 C C . LYS B 2 304 ? 14.403 -22.869 -32.616 1.00 38.13 300 LYS B C 1
ATOM 2149 O O . LYS B 2 304 ? 13.568 -22.216 -33.243 1.00 38.55 300 LYS B O 1
ATOM 2155 N N . THR B 2 305 ? 14.064 -23.940 -31.886 1.00 32.91 301 THR B N 1
ATOM 2156 C CA . THR B 2 305 ? 12.669 -24.387 -31.872 1.00 31.91 301 THR B CA 1
ATOM 2157 C C . THR B 2 305 ? 12.068 -24.475 -30.453 1.00 32.07 301 THR B C 1
ATOM 2158 O O . THR B 2 305 ? 12.777 -24.555 -29.446 1.00 30.38 301 THR B O 1
ATOM 2162 N N . VAL B 2 306 ? 10.736 -24.495 -30.429 1.00 26.60 302 VAL B N 1
ATOM 2163 C CA . VAL B 2 306 ? 9.877 -24.763 -29.303 1.00 24.28 302 VAL B CA 1
ATOM 2164 C C . VAL B 2 306 ? 9.179 -26.073 -29.650 1.00 26.98 302 VAL B C 1
ATOM 2165 O O . VAL B 2 306 ? 8.515 -26.157 -30.689 1.00 25.64 302 VAL B O 1
ATOM 2169 N N . ALA B 2 307 ? 9.365 -27.103 -28.817 1.00 24.06 303 ALA B N 1
ATOM 2170 C CA . ALA B 2 307 ? 8.696 -28.382 -29.036 1.00 24.17 303 ALA B CA 1
ATOM 2171 C C . ALA B 2 307 ? 7.520 -28.565 -28.066 1.00 30.31 303 ALA B C 1
ATOM 2172 O O . ALA B 2 307 ? 7.567 -28.139 -26.907 1.00 29.05 303 ALA B O 1
ATOM 2174 N N . LEU B 2 308 ? 6.478 -29.219 -28.557 1.00 29.40 304 LEU B N 1
ATOM 2175 C CA . LEU B 2 308 ? 5.269 -29.552 -27.821 1.00 30.15 304 LEU B CA 1
ATOM 2176 C C . LEU B 2 308 ? 5.274 -31.044 -27.498 1.00 30.30 304 LEU B C 1
ATOM 2177 O O . LEU B 2 308 ? 5.607 -31.853 -28.360 1.00 29.22 304 LEU B O 1
ATOM 2182 N N . TRP B 2 309 ? 4.933 -31.397 -26.252 1.00 24.92 305 TRP B N 1
ATOM 2183 C CA . TRP B 2 309 ? 4.957 -32.772 -25.760 1.00 24.28 305 TRP B CA 1
ATOM 2184 C C . TRP B 2 309 ? 3.700 -33.152 -25.065 1.00 27.82 305 TRP B C 1
ATOM 2185 O O . TRP B 2 309 ? 3.095 -32.318 -24.389 1.00 25.70 305 TRP B O 1
ATOM 2196 N N . ASP B 2 310 ? 3.331 -34.434 -25.196 1.00 25.67 306 ASP B N 1
ATOM 2197 C CA . ASP B 2 310 ? 2.211 -35.044 -24.492 1.00 25.77 306 ASP B CA 1
ATOM 2198 C C . ASP B 2 310 ? 2.796 -36.129 -23.630 1.00 29.32 306 ASP B C 1
ATOM 2199 O O . ASP B 2 310 ? 3.520 -36.993 -24.145 1.00 27.33 306 ASP B O 1
ATOM 2204 N N . LEU B 2 311 ? 2.509 -36.079 -22.307 1.00 27.37 307 LEU B N 1
ATOM 2205 C CA . LEU B 2 311 ? 2.993 -37.062 -21.330 1.00 27.55 307 LEU B CA 1
ATOM 2206 C C . LEU B 2 311 ? 2.437 -38.467 -21.627 1.00 32.97 307 LEU B C 1
ATOM 2207 O O . LEU B 2 311 ? 3.026 -39.459 -21.197 1.00 32.10 307 LEU B O 1
ATOM 2212 N N . ARG B 2 312 ? 1.330 -38.552 -22.398 1.00 30.71 308 ARG B N 1
ATOM 2213 C CA . ARG B 2 312 ? 0.735 -39.836 -22.755 1.00 30.45 308 ARG B CA 1
ATOM 2214 C C . ARG B 2 312 ? 1.428 -40.473 -23.948 1.00 33.83 308 ARG B C 1
ATOM 2215 O O . ARG B 2 312 ? 1.224 -41.662 -24.178 1.00 35.48 308 ARG B O 1
ATOM 2223 N N . ASN B 2 313 ? 2.242 -39.710 -24.702 1.00 28.39 309 ASN B N 1
ATOM 2224 C CA . ASN B 2 313 ? 2.956 -40.204 -25.886 1.00 27.40 309 ASN B CA 1
ATOM 2225 C C . ASN B 2 313 ? 4.286 -39.431 -26.076 1.00 29.82 309 ASN B C 1
ATOM 2226 O O . ASN B 2 313 ? 4.444 -38.673 -27.033 1.00 27.58 309 ASN B O 1
ATOM 2231 N N . LEU B 2 314 ? 5.258 -39.646 -25.154 1.00 27.87 310 LEU B N 1
ATOM 2232 C CA . LEU B 2 314 ? 6.545 -38.934 -25.177 1.00 28.25 310 LEU B CA 1
ATOM 2233 C C . LEU B 2 314 ? 7.507 -39.367 -26.302 1.00 33.52 310 LEU B C 1
ATOM 2234 O O . LEU B 2 314 ? 8.494 -38.672 -26.548 1.00 32.80 310 LEU B O 1
ATOM 2239 N N . LYS B 2 315 ? 7.243 -40.492 -26.978 1.00 31.80 311 LYS B N 1
ATOM 2240 C CA . LYS B 2 315 ? 8.120 -40.939 -28.071 1.00 32.63 311 LYS B CA 1
ATOM 2241 C C . LYS B 2 315 ? 7.852 -40.147 -29.364 1.00 37.55 311 LYS B C 1
ATOM 2242 O O . LYS B 2 315 ? 8.643 -40.214 -30.298 1.00 36.97 311 LYS B O 1
ATOM 2248 N N . LEU B 2 316 ? 6.752 -39.380 -29.402 1.00 35.74 312 LEU B N 1
ATOM 2249 C CA . LEU B 2 316 ? 6.363 -38.601 -30.564 1.00 35.97 312 LEU B CA 1
ATOM 2250 C C . LEU B 2 316 ? 6.156 -37.135 -30.193 1.00 37.22 312 LEU B C 1
ATOM 2251 O O . LEU B 2 316 ? 5.278 -36.817 -29.390 1.00 37.13 312 LEU B O 1
ATOM 2256 N N . LYS B 2 317 ? 6.978 -36.250 -30.791 1.00 32.10 313 LYS B N 1
ATOM 2257 C CA . LYS B 2 317 ? 6.922 -34.803 -30.649 1.00 31.35 313 LYS B CA 1
ATOM 2258 C C . LYS B 2 317 ? 5.627 -34.315 -31.323 1.00 36.34 313 LYS B C 1
ATOM 2259 O O . LYS B 2 317 ? 5.395 -34.616 -32.489 1.00 35.61 313 LYS B O 1
ATOM 2265 N N . LEU B 2 318 ? 4.751 -33.643 -30.566 1.00 34.50 314 LEU B N 1
ATOM 2266 C CA . LEU B 2 318 ? 3.450 -33.179 -31.064 1.00 34.77 314 LEU B CA 1
ATOM 2267 C C . LEU B 2 318 ? 3.571 -32.135 -32.169 1.00 38.07 314 LEU B C 1
ATOM 2268 O O . LEU B 2 318 ? 2.846 -32.211 -33.162 1.00 37.32 314 LEU B O 1
ATOM 2273 N N . HIS B 2 319 ? 4.475 -31.152 -31.986 1.00 34.00 315 HIS B N 1
ATOM 2274 C CA . HIS B 2 319 ? 4.689 -30.050 -32.915 1.00 33.99 315 HIS B CA 1
ATOM 2275 C C . HIS B 2 319 ? 6.020 -29.368 -32.618 1.00 35.84 315 HIS B C 1
ATOM 2276 O O . HIS B 2 319 ? 6.540 -29.479 -31.504 1.00 34.32 315 HIS B O 1
ATOM 2283 N N . SER B 2 320 ? 6.562 -28.669 -33.619 1.00 32.28 316 SER B N 1
ATOM 2284 C CA . SER B 2 320 ? 7.809 -27.932 -33.539 1.00 33.24 316 SER B CA 1
ATOM 2285 C C . SER B 2 320 ? 7.618 -26.528 -34.121 1.00 40.27 316 SER B C 1
ATOM 2286 O O . SER B 2 320 ? 7.361 -26.398 -35.322 1.00 41.67 316 SER B O 1
ATOM 2289 N N . PHE B 2 321 ? 7.660 -25.487 -33.258 1.00 36.54 317 PHE B N 1
ATOM 2290 C CA . PHE B 2 321 ? 7.515 -24.084 -33.680 1.00 36.24 317 PHE B CA 1
ATOM 2291 C C . PHE B 2 321 ? 8.889 -23.575 -34.049 1.00 42.54 317 PHE B C 1
ATOM 2292 O O . PHE B 2 321 ? 9.781 -23.598 -33.203 1.00 40.73 317 PHE B O 1
ATOM 2300 N N . GLU B 2 322 ? 9.083 -23.150 -35.303 1.00 43.23 318 GLU B N 1
ATOM 2301 C CA . GLU B 2 322 ? 10.404 -22.710 -35.764 1.00 45.04 318 GLU B CA 1
ATOM 2302 C C . GLU B 2 322 ? 10.455 -21.184 -36.043 1.00 53.13 318 GLU B C 1
ATOM 2303 O O . GLU B 2 322 ? 9.517 -20.613 -36.606 1.00 52.26 318 GLU B O 1
ATOM 2309 N N . SER B 2 323 ? 11.548 -20.537 -35.582 1.00 53.30 319 SER B N 1
ATOM 2310 C CA . SER B 2 323 ? 11.820 -19.101 -35.740 1.00 54.48 319 SER B CA 1
ATOM 2311 C C . SER B 2 323 ? 13.321 -18.904 -36.012 1.00 61.51 319 SER B C 1
ATOM 2312 O O . SER B 2 323 ? 14.168 -19.281 -35.193 1.00 60.28 319 SER B O 1
ATOM 2315 N N . HIS B 2 324 ? 13.625 -18.342 -37.200 1.00 60.43 320 HIS B N 1
ATOM 2316 C CA . HIS B 2 324 ? 14.959 -18.101 -37.752 1.00 60.30 320 HIS B CA 1
ATOM 2317 C C . HIS B 2 324 ? 15.911 -17.368 -36.790 1.00 63.55 320 HIS B C 1
ATOM 2318 O O . HIS B 2 324 ? 15.527 -16.381 -36.158 1.00 63.86 320 HIS B O 1
ATOM 2320 N N . LYS B 2 325 ? 17.161 -17.882 -36.699 1.00 58.79 321 LYS B N 1
ATOM 2321 C CA . LYS B 2 325 ? 18.316 -17.384 -35.928 1.00 57.62 321 LYS B CA 1
ATOM 2322 C C . LYS B 2 325 ? 17.933 -16.851 -34.526 1.00 57.52 321 LYS B C 1
ATOM 2323 O O . LYS B 2 325 ? 18.447 -15.820 -34.080 1.00 57.74 321 LYS B O 1
ATOM 2325 N N . ASP B 2 326 ? 17.075 -17.607 -33.820 1.00 49.87 322 ASP B N 1
ATOM 2326 C CA . ASP B 2 326 ? 16.586 -17.284 -32.485 1.00 47.40 322 ASP B CA 1
ATOM 2327 C C . ASP B 2 326 ? 16.770 -18.479 -31.542 1.00 44.98 322 ASP B C 1
ATOM 2328 O O . ASP B 2 326 ? 15.961 -19.404 -31.560 1.00 43.80 322 ASP B O 1
ATOM 2333 N N . GLU B 2 327 ? 17.833 -18.462 -30.727 1.00 37.83 323 GLU B N 1
ATOM 2334 C CA . GLU B 2 327 ? 18.064 -19.495 -29.713 1.00 36.28 323 GLU B CA 1
ATOM 2335 C C . GLU B 2 327 ? 17.102 -19.215 -28.533 1.00 36.31 323 GLU B C 1
ATOM 2336 O O . GLU B 2 327 ? 17.245 -18.201 -27.872 1.00 35.76 323 GLU B O 1
ATOM 2342 N N . ILE B 2 328 ? 16.080 -20.061 -28.333 1.00 31.06 324 ILE B N 1
ATOM 2343 C CA . ILE B 2 328 ? 15.037 -19.858 -27.317 1.00 29.63 324 ILE B CA 1
ATOM 2344 C C . ILE B 2 328 ? 15.548 -20.143 -25.892 1.00 32.02 324 ILE B C 1
ATOM 2345 O O . ILE B 2 328 ? 16.118 -21.210 -25.630 1.00 30.30 324 ILE B O 1
ATOM 2350 N N . PHE B 2 329 ? 15.322 -19.160 -24.977 1.00 27.59 325 PHE B N 1
ATOM 2351 C CA . PHE B 2 329 ? 15.691 -19.236 -23.558 1.00 27.51 325 PHE B CA 1
ATOM 2352 C C . PHE B 2 329 ? 14.488 -19.240 -22.601 1.00 28.49 325 PHE B C 1
ATOM 2353 O O . PHE B 2 329 ? 14.631 -19.693 -21.460 1.00 26.48 325 PHE B O 1
ATOM 2361 N N . GLN B 2 330 ? 13.331 -18.706 -23.035 1.00 24.15 326 GLN B N 1
ATOM 2362 C CA . GLN B 2 330 ? 12.141 -18.647 -22.183 1.00 23.45 326 GLN B CA 1
ATOM 2363 C C . GLN B 2 330 ? 10.890 -18.978 -22.996 1.00 25.85 326 GLN B C 1
ATOM 2364 O O . GLN B 2 330 ? 10.754 -18.545 -24.135 1.00 24.38 326 GLN B O 1
ATOM 2370 N N . VAL B 2 331 ? 10.013 -19.795 -22.407 1.00 22.33 327 VAL B N 1
ATOM 2371 C CA . VAL B 2 331 ? 8.726 -20.240 -22.947 1.00 22.26 327 VAL B CA 1
ATOM 2372 C C . VAL B 2 331 ? 7.713 -20.126 -21.802 1.00 24.04 327 VAL B C 1
ATOM 2373 O O . VAL B 2 331 ? 7.969 -20.624 -20.705 1.00 21.71 327 VAL B O 1
ATOM 2377 N N . GLN B 2 332 ? 6.580 -19.458 -22.047 1.00 20.45 328 GLN B N 1
ATOM 2378 C CA . GLN B 2 332 ? 5.547 -19.309 -21.036 1.00 20.12 328 GLN B CA 1
ATOM 2379 C C . GLN B 2 332 ? 4.193 -19.471 -21.662 1.00 24.75 328 GLN B C 1
ATOM 2380 O O . GLN B 2 332 ? 3.877 -18.810 -22.661 1.00 24.93 328 GLN B O 1
ATOM 2386 N N . TRP B 2 333 ? 3.379 -20.329 -21.053 1.00 20.48 329 TRP B N 1
ATOM 2387 C CA . TRP B 2 333 ? 1.997 -20.542 -21.470 1.00 20.32 329 TRP B CA 1
ATOM 2388 C C . TRP B 2 333 ? 1.148 -19.402 -20.968 1.00 24.56 329 TRP B C 1
ATOM 2389 O O . TRP B 2 333 ? 1.415 -18.880 -19.878 1.00 23.83 329 TRP B O 1
ATOM 2400 N N . SER B 2 334 ? 0.095 -19.041 -21.715 1.00 21.68 330 SER B N 1
ATOM 2401 C CA . SER B 2 334 ? -0.833 -18.005 -21.263 1.00 21.19 330 SER B CA 1
ATOM 2402 C C . SER B 2 334 ? -1.615 -18.497 -20.021 1.00 23.19 330 SER B C 1
ATOM 2403 O O . SER B 2 334 ? -2.079 -19.628 -20.033 1.00 21.68 330 SER B O 1
ATOM 2406 N N . PRO B 2 335 ? -1.809 -17.678 -18.963 1.00 21.84 331 PRO B N 1
ATOM 2407 C CA . PRO B 2 335 ? -2.610 -18.147 -17.822 1.00 22.22 331 PRO B CA 1
ATOM 2408 C C . PRO B 2 335 ? -4.119 -18.074 -18.087 1.00 28.79 331 PRO B C 1
ATOM 2409 O O . PRO B 2 335 ? -4.884 -18.529 -17.246 1.00 29.61 331 PRO B O 1
ATOM 2413 N N . HIS B 2 336 ? -4.543 -17.543 -19.250 1.00 26.05 332 HIS B N 1
ATOM 2414 C CA . HIS B 2 336 ? -5.963 -17.357 -19.579 1.00 25.95 332 HIS B CA 1
ATOM 2415 C C . HIS B 2 336 ? -6.441 -18.169 -20.777 1.00 31.05 332 HIS B C 1
ATOM 2416 O O . HIS B 2 336 ? -7.645 -18.347 -20.934 1.00 32.25 332 HIS B O 1
ATOM 2423 N N . ASN B 2 337 ? -5.534 -18.592 -21.655 1.00 27.42 333 ASN B N 1
ATOM 2424 C CA . ASN B 2 337 ? -5.912 -19.307 -22.874 1.00 26.60 333 ASN B CA 1
ATOM 2425 C C . ASN B 2 337 ? -4.986 -20.501 -23.115 1.00 29.93 333 ASN B C 1
ATOM 2426 O O . ASN B 2 337 ? -3.799 -20.329 -23.397 1.00 28.24 333 ASN B O 1
ATOM 2431 N N . GLU B 2 338 ? -5.558 -21.710 -23.006 1.00 27.94 334 GLU B N 1
ATOM 2432 C CA . GLU B 2 338 ? -4.943 -23.037 -23.161 1.00 28.00 334 GLU B CA 1
ATOM 2433 C C . GLU B 2 338 ? -4.022 -23.185 -24.366 1.00 30.88 334 GLU B C 1
ATOM 2434 O O . GLU B 2 338 ? -2.974 -23.829 -24.247 1.00 29.98 334 GLU B O 1
ATOM 2440 N N . THR B 2 339 ? -4.435 -22.656 -25.536 1.00 26.89 335 THR B N 1
ATOM 2441 C CA . THR B 2 339 ? -3.702 -22.837 -26.796 1.00 25.72 335 THR B CA 1
ATOM 2442 C C . THR B 2 339 ? -2.634 -21.769 -27.041 1.00 26.95 335 THR B C 1
ATOM 2443 O O . THR B 2 339 ? -1.942 -21.834 -28.057 1.00 27.04 335 THR B O 1
ATOM 2447 N N . ILE B 2 340 ? -2.469 -20.821 -26.116 1.00 22.64 336 ILE B N 1
ATOM 2448 C CA . ILE B 2 340 ? -1.526 -19.706 -26.299 1.00 21.48 336 ILE B CA 1
ATOM 2449 C C . ILE B 2 340 ? -0.270 -19.841 -25.448 1.00 25.34 336 ILE B C 1
ATOM 2450 O O . ILE B 2 340 ? -0.350 -20.068 -24.242 1.00 23.57 336 ILE B O 1
ATOM 2455 N N . LEU B 2 341 ? 0.891 -19.628 -26.088 1.00 24.23 337 LEU B N 1
ATOM 2456 C CA . LEU B 2 341 ? 2.190 -19.611 -25.428 1.00 25.01 337 LEU B CA 1
ATOM 2457 C C . LEU B 2 341 ? 3.098 -18.596 -26.109 1.00 26.85 337 LEU B C 1
ATOM 2458 O O . LEU B 2 341 ? 2.913 -18.278 -27.285 1.00 27.08 337 LEU B O 1
ATOM 2463 N N . ALA B 2 342 ? 4.063 -18.080 -25.363 1.00 20.62 338 ALA B N 1
ATOM 2464 C CA . ALA B 2 342 ? 5.005 -17.110 -25.884 1.00 19.71 338 ALA B CA 1
ATOM 2465 C C . ALA B 2 342 ? 6.439 -17.591 -25.692 1.00 24.53 338 ALA B C 1
ATOM 2466 O O . ALA B 2 342 ? 6.711 -18.363 -24.771 1.00 24.23 338 ALA B O 1
ATOM 2468 N N . SER B 2 343 ? 7.360 -17.121 -26.549 1.00 20.20 339 SER B N 1
ATOM 2469 C CA . SER B 2 343 ? 8.767 -17.496 -26.456 1.00 19.54 339 SER B CA 1
ATOM 2470 C C . SER B 2 343 ? 9.684 -16.304 -26.692 1.00 23.41 339 SER B C 1
ATOM 2471 O O . SER B 2 343 ? 9.327 -15.354 -27.387 1.00 21.60 339 SER B O 1
ATOM 2474 N N . SER B 2 344 ? 10.864 -16.365 -26.090 1.00 21.72 340 SER B N 1
ATOM 2475 C CA . SER B 2 344 ? 11.900 -15.372 -26.270 1.00 23.63 340 SER B CA 1
ATOM 2476 C C . SER B 2 344 ? 13.219 -16.088 -26.322 1.00 30.15 340 SER B C 1
ATOM 2477 O O . SER B 2 344 ? 13.388 -17.158 -25.728 1.00 27.66 340 SER B O 1
ATOM 2480 N N . GLY B 2 345 ? 14.128 -15.509 -27.075 1.00 30.42 341 GLY B N 1
ATOM 2481 C CA . GLY B 2 345 ? 15.456 -16.061 -27.247 1.00 31.81 341 GLY B CA 1
ATOM 2482 C C . GLY B 2 345 ? 16.526 -15.001 -27.278 1.00 37.21 341 GLY B C 1
ATOM 2483 O O . GLY B 2 345 ? 16.603 -14.161 -26.382 1.00 36.93 341 GLY B O 1
ATOM 2484 N N . THR B 2 346 ? 17.315 -15.021 -28.341 1.00 33.72 342 THR B N 1
ATOM 2485 C CA . THR B 2 346 ? 18.447 -14.128 -28.549 1.00 32.97 342 THR B CA 1
ATOM 2486 C C . THR B 2 346 ? 18.184 -13.081 -29.633 1.00 32.91 342 THR B C 1
ATOM 2487 O O . THR B 2 346 ? 18.924 -12.105 -29.689 1.00 32.09 342 THR B O 1
ATOM 2491 N N . ASP B 2 347 ? 17.146 -13.276 -30.479 1.00 27.68 343 ASP B N 1
ATOM 2492 C CA . ASP B 2 347 ? 16.841 -12.399 -31.615 1.00 27.39 343 ASP B CA 1
ATOM 2493 C C . ASP B 2 347 ? 16.154 -11.057 -31.249 1.00 30.82 343 ASP B C 1
ATOM 2494 O O . ASP B 2 347 ? 15.760 -10.332 -32.168 1.00 31.23 343 ASP B O 1
ATOM 2499 N N . ARG B 2 348 ? 16.007 -10.727 -29.933 1.00 26.13 344 ARG B N 1
ATOM 2500 C CA . ARG B 2 348 ? 15.415 -9.475 -29.378 1.00 25.37 344 ARG B CA 1
ATOM 2501 C C . ARG B 2 348 ? 13.882 -9.384 -29.586 1.00 28.50 344 ARG B C 1
ATOM 2502 O O . ARG B 2 348 ? 13.269 -8.422 -29.129 1.00 30.27 344 ARG B O 1
ATOM 2510 N N . ARG B 2 349 ? 13.259 -10.400 -30.189 1.00 22.16 345 ARG B N 1
ATOM 2511 C CA . ARG B 2 349 ? 11.809 -10.422 -30.392 1.00 22.04 345 ARG B CA 1
ATOM 2512 C C . ARG B 2 349 ? 11.113 -11.333 -29.371 1.00 27.85 345 ARG B C 1
ATOM 2513 O O . ARG B 2 349 ? 11.738 -12.211 -28.770 1.00 28.66 345 ARG B O 1
ATOM 2521 N N . LEU B 2 350 ? 9.817 -11.120 -29.181 1.00 23.40 346 LEU B N 1
ATOM 2522 C CA . LEU B 2 350 ? 8.989 -11.992 -28.369 1.00 23.64 346 LEU B CA 1
ATOM 2523 C C . LEU B 2 350 ? 7.892 -12.535 -29.283 1.00 26.95 346 LEU B C 1
ATOM 2524 O O . LEU B 2 350 ? 7.119 -11.753 -29.856 1.00 25.75 346 LEU B O 1
ATOM 2529 N N . HIS B 2 351 ? 7.843 -13.865 -29.438 1.00 23.89 347 HIS B N 1
ATOM 2530 C CA . HIS B 2 351 ? 6.863 -14.523 -30.296 1.00 24.90 347 HIS B CA 1
ATOM 2531 C C . HIS B 2 351 ? 5.737 -15.108 -29.478 1.00 26.82 347 HIS B C 1
ATOM 2532 O O . HIS B 2 351 ? 5.978 -15.713 -28.444 1.00 26.19 347 HIS B O 1
ATOM 2539 N N . VAL B 2 352 ? 4.503 -14.921 -29.946 1.00 22.02 348 VAL B N 1
ATOM 2540 C CA . VAL B 2 352 ? 3.290 -15.433 -29.316 1.00 20.93 348 VAL B CA 1
ATOM 2541 C C . VAL B 2 352 ? 2.685 -16.414 -30.323 1.00 27.82 348 VAL B C 1
ATOM 2542 O O . VAL B 2 352 ? 2.497 -16.064 -31.488 1.00 27.56 348 VAL B O 1
ATOM 2546 N N . TRP B 2 353 ? 2.461 -17.660 -29.880 1.00 25.40 349 TRP B N 1
ATOM 2547 C CA . TRP B 2 353 ? 1.951 -18.747 -30.697 1.00 25.32 349 TRP B CA 1
ATOM 2548 C C . TRP B 2 353 ? 0.554 -19.164 -30.274 1.00 27.87 349 TRP B C 1
ATOM 2549 O O . TRP B 2 353 ? 0.218 -19.131 -29.093 1.00 26.23 349 TRP B O 1
ATOM 2560 N N . ASP B 2 354 ? -0.252 -19.563 -31.253 1.00 25.56 350 ASP B N 1
ATOM 2561 C CA . ASP B 2 354 ? -1.607 -20.073 -31.048 1.00 26.05 350 ASP B CA 1
ATOM 2562 C C . ASP B 2 354 ? -1.700 -21.478 -31.678 1.00 32.53 350 ASP B C 1
ATOM 2563 O O . ASP B 2 354 ? -1.803 -21.576 -32.897 1.00 31.47 350 ASP B O 1
ATOM 2568 N N . LEU B 2 355 ? -1.651 -22.539 -30.834 1.00 31.64 351 LEU B N 1
ATOM 2569 C CA . LEU B 2 355 ? -1.745 -23.981 -31.148 1.00 32.21 351 LEU B CA 1
ATOM 2570 C C . LEU B 2 355 ? -2.964 -24.343 -31.994 1.00 36.19 351 LEU B C 1
ATOM 2571 O O . LEU B 2 355 ? -2.894 -25.274 -32.800 1.00 36.78 351 LEU B O 1
ATOM 2576 N N . SER B 2 356 ? -4.101 -23.680 -31.741 1.00 31.36 352 SER B N 1
ATOM 2577 C CA . SER B 2 356 ? -5.363 -23.954 -32.425 1.00 32.10 352 SER B CA 1
ATOM 2578 C C . SER B 2 356 ? -5.313 -23.597 -33.935 1.00 39.62 352 SER B C 1
ATOM 2579 O O . SER B 2 356 ? -6.131 -24.113 -34.704 1.00 40.32 352 SER B O 1
ATOM 2582 N N . LYS B 2 357 ? -4.358 -22.738 -34.347 1.00 36.69 353 LYS B N 1
ATOM 2583 C CA . LYS B 2 357 ? -4.195 -22.293 -35.731 1.00 37.09 353 LYS B CA 1
ATOM 2584 C C . LYS B 2 357 ? -3.224 -23.180 -36.531 1.00 42.89 353 LYS B C 1
ATOM 2585 O O . LYS B 2 357 ? -2.927 -22.848 -37.677 1.00 41.96 353 LYS B O 1
ATOM 2591 N N . ILE B 2 358 ? -2.725 -24.296 -35.944 1.00 41.65 354 ILE B N 1
ATOM 2592 C CA . ILE B 2 358 ? -1.804 -25.212 -36.646 1.00 42.50 354 ILE B CA 1
ATOM 2593 C C . ILE B 2 358 ? -2.570 -25.930 -37.779 1.00 48.38 354 ILE B C 1
ATOM 2594 O O . ILE B 2 358 ? -3.661 -26.457 -37.549 1.00 47.09 354 ILE B O 1
ATOM 2599 N N . GLY B 2 359 ? -1.983 -25.912 -38.976 1.00 47.58 355 GLY B N 1
ATOM 2600 C CA . GLY B 2 359 ? -2.524 -26.541 -40.177 1.00 48.46 355 GLY B CA 1
ATOM 2601 C C . GLY B 2 359 ? -3.679 -25.799 -40.814 1.00 55.49 355 GLY B C 1
ATOM 2602 O O . GLY B 2 359 ? -4.463 -26.401 -41.553 1.00 56.38 355 GLY B O 1
ATOM 2603 N N . GLU B 2 360 ? -3.798 -24.489 -40.531 1.00 52.76 356 GLU B N 1
ATOM 2604 C CA . GLU B 2 360 ? -4.872 -23.646 -41.055 1.00 52.71 356 GLU B CA 1
ATOM 2605 C C . GLU B 2 360 ? -4.541 -23.107 -42.435 1.00 57.96 356 GLU B C 1
ATOM 2606 O O . GLU B 2 360 ? -3.367 -22.873 -42.755 1.00 56.53 356 GLU B O 1
ATOM 2612 N N . GLU B 2 361 ? -5.598 -22.891 -43.246 1.00 56.96 357 GLU B N 1
ATOM 2613 C CA . GLU B 2 361 ? -5.479 -22.319 -44.586 1.00 57.41 357 GLU B CA 1
ATOM 2614 C C . GLU B 2 361 ? -5.210 -20.818 -44.464 1.00 61.76 357 GLU B C 1
ATOM 2615 O O . GLU B 2 361 ? -5.871 -20.120 -43.681 1.00 60.10 357 GLU B O 1
ATOM 2617 N N . GLN B 2 362 ? -4.214 -20.340 -45.221 1.00 60.03 358 GLN B N 1
ATOM 2618 C CA . GLN B 2 362 ? -3.794 -18.943 -45.229 1.00 60.54 358 GLN B CA 1
ATOM 2619 C C . GLN B 2 362 ? -3.860 -18.321 -46.620 1.00 66.76 358 GLN B C 1
ATOM 2620 O O . GLN B 2 362 ? -3.563 -18.993 -47.616 1.00 66.42 358 GLN B O 1
ATOM 2626 N N . SER B 2 363 ? -4.168 -17.006 -46.677 1.00 64.60 359 SER B N 1
ATOM 2627 C CA . SER B 2 363 ? -4.133 -16.235 -47.919 1.00 64.71 359 SER B CA 1
ATOM 2628 C C . SER B 2 363 ? -2.659 -16.011 -48.231 1.00 69.08 359 SER B C 1
ATOM 2629 O O . SER B 2 363 ? -1.873 -15.894 -47.289 1.00 68.90 359 SER B O 1
ATOM 2632 N N . THR B 2 364 ? -2.265 -16.008 -49.521 1.00 66.03 360 THR B N 1
ATOM 2633 C CA . THR B 2 364 ? -0.859 -15.856 -49.951 1.00 65.82 360 THR B CA 1
ATOM 2634 C C . THR B 2 364 ? -0.181 -14.633 -49.295 1.00 68.47 360 THR B C 1
ATOM 2635 O O . THR B 2 364 ? 1.024 -14.684 -49.017 1.00 67.63 360 THR B O 1
ATOM 2639 N N . GLU B 2 365 ? -0.973 -13.564 -49.016 1.00 64.49 361 GLU B N 1
ATOM 2640 C CA . GLU B 2 365 ? -0.536 -12.330 -48.355 1.00 63.94 361 GLU B CA 1
ATOM 2641 C C . GLU B 2 365 ? -0.165 -12.622 -46.884 1.00 66.27 361 GLU B C 1
ATOM 2642 O O . GLU B 2 365 ? 0.932 -12.256 -46.459 1.00 65.43 361 GLU B O 1
ATOM 2648 N N . ASP B 2 366 ? -1.070 -13.295 -46.129 1.00 61.70 362 ASP B N 1
ATOM 2649 C CA . ASP B 2 366 ? -0.861 -13.683 -44.728 1.00 61.08 362 ASP B CA 1
ATOM 2650 C C . ASP B 2 366 ? 0.333 -14.623 -44.591 1.00 62.75 362 ASP B C 1
ATOM 2651 O O . ASP B 2 366 ? 1.206 -14.376 -43.755 1.00 62.25 362 ASP B O 1
ATOM 2656 N N . ALA B 2 367 ? 0.397 -15.659 -45.461 1.00 57.66 363 ALA B N 1
ATOM 2657 C CA . ALA B 2 367 ? 1.429 -16.697 -45.502 1.00 57.05 363 ALA B CA 1
ATOM 2658 C C . ALA B 2 367 ? 2.850 -16.123 -45.646 1.00 59.98 363 ALA B C 1
ATOM 2659 O O . ALA B 2 367 ? 3.816 -16.801 -45.293 1.00 60.32 363 ALA B O 1
ATOM 2661 N N . GLU B 2 368 ? 2.969 -14.868 -46.120 1.00 55.63 364 GLU B N 1
ATOM 2662 C CA . GLU B 2 368 ? 4.229 -14.135 -46.285 1.00 54.85 364 GLU B CA 1
ATOM 2663 C C . GLU B 2 368 ? 4.844 -13.744 -44.921 1.00 56.12 364 GLU B C 1
ATOM 2664 O O . GLU B 2 368 ? 6.062 -13.566 -44.833 1.00 55.30 364 GLU B O 1
ATOM 2670 N N . ASP B 2 369 ? 4.004 -13.599 -43.869 1.00 51.01 365 ASP B N 1
ATOM 2671 C CA . ASP B 2 369 ? 4.452 -13.246 -42.512 1.00 50.13 365 ASP B CA 1
ATOM 2672 C C . ASP B 2 369 ? 4.943 -14.470 -41.717 1.00 52.30 365 ASP B C 1
ATOM 2673 O O . ASP B 2 369 ? 5.652 -14.306 -40.720 1.00 52.70 365 ASP B O 1
ATOM 2678 N N . GLY B 2 370 ? 4.559 -15.668 -42.158 1.00 46.01 366 GLY B N 1
ATOM 2679 C CA . GLY B 2 370 ? 4.955 -16.918 -41.521 1.00 44.41 366 GLY B CA 1
ATOM 2680 C C . GLY B 2 370 ? 3.833 -17.926 -41.358 1.00 44.47 366 GLY B C 1
ATOM 2681 O O . GLY B 2 370 ? 2.749 -17.745 -41.932 1.00 41.66 366 GLY B O 1
ATOM 2682 N N . PRO B 2 371 ? 4.057 -19.005 -40.558 1.00 39.98 367 PRO B N 1
ATOM 2683 C CA . PRO B 2 371 ? 2.994 -20.010 -40.369 1.00 38.18 367 PRO B CA 1
ATOM 2684 C C . PRO B 2 371 ? 1.809 -19.420 -39.597 1.00 39.24 367 PRO B C 1
ATOM 2685 O O . PRO B 2 371 ? 2.012 -18.448 -38.864 1.00 38.64 367 PRO B O 1
ATOM 2689 N N . PRO B 2 372 ? 0.575 -19.951 -39.758 1.00 33.65 368 PRO B N 1
ATOM 2690 C CA . PRO B 2 372 ? -0.577 -19.351 -39.056 1.00 33.88 368 PRO B CA 1
ATOM 2691 C C . PRO B 2 372 ? -0.511 -19.438 -37.518 1.00 37.56 368 PRO B C 1
ATOM 2692 O O . PRO B 2 372 ? -1.167 -18.631 -36.848 1.00 36.99 368 PRO B O 1
ATOM 2696 N N . GLU B 2 373 ? 0.260 -20.412 -36.962 1.00 33.01 369 GLU B N 1
ATOM 2697 C CA . GLU B 2 373 ? 0.413 -20.591 -35.505 1.00 31.52 369 GLU B CA 1
ATOM 2698 C C . GLU B 2 373 ? 1.208 -19.428 -34.893 1.00 31.58 369 GLU B C 1
ATOM 2699 O O . GLU B 2 373 ? 1.115 -19.229 -33.690 1.00 30.30 369 GLU B O 1
ATOM 2705 N N . LEU B 2 374 ? 1.944 -18.641 -35.720 1.00 26.78 370 LEU B N 1
ATOM 2706 C CA . LEU B 2 374 ? 2.619 -17.437 -35.246 1.00 25.27 370 LEU B CA 1
ATOM 2707 C C . LEU B 2 374 ? 1.586 -16.327 -35.193 1.00 31.31 370 LEU B C 1
ATOM 2708 O O . LEU B 2 374 ? 1.279 -15.701 -36.221 1.00 31.64 370 LEU B O 1
ATOM 2713 N N . LEU B 2 375 ? 1.031 -16.107 -33.985 1.00 27.06 371 LEU B N 1
ATOM 2714 C CA . LEU B 2 375 ? -0.021 -15.130 -33.745 1.00 26.57 371 LEU B CA 1
ATOM 2715 C C . LEU B 2 375 ? 0.498 -13.702 -33.765 1.00 31.23 371 LEU B C 1
ATOM 2716 O O . LEU B 2 375 ? -0.156 -12.843 -34.349 1.00 32.02 371 LEU B O 1
ATOM 2721 N N . PHE B 2 376 ? 1.612 -13.425 -33.076 1.00 25.94 372 PHE B N 1
ATOM 2722 C CA . PHE B 2 376 ? 2.104 -12.057 -32.923 1.00 24.40 372 PHE B CA 1
ATOM 2723 C C . PHE B 2 376 ? 3.585 -12.032 -32.628 1.00 26.72 372 PHE B C 1
ATOM 2724 O O . PHE B 2 376 ? 4.107 -12.953 -32.004 1.00 25.19 372 PHE B O 1
ATOM 2732 N N . ILE B 2 377 ? 4.258 -10.967 -33.095 1.00 23.96 373 ILE B N 1
ATOM 2733 C CA . ILE B 2 377 ? 5.667 -10.666 -32.842 1.00 23.71 373 ILE B CA 1
ATOM 2734 C C . ILE B 2 377 ? 5.714 -9.313 -32.163 1.00 28.70 373 ILE B C 1
ATOM 2735 O O . ILE B 2 377 ? 5.116 -8.359 -32.677 1.00 30.17 373 ILE B O 1
ATOM 2740 N N . HIS B 2 378 ? 6.413 -9.238 -31.007 1.00 23.24 374 HIS B N 1
ATOM 2741 C CA . HIS B 2 378 ? 6.654 -8.022 -30.249 1.00 21.27 374 HIS B CA 1
ATOM 2742 C C . HIS B 2 378 ? 8.100 -7.625 -30.531 1.00 27.14 374 HIS B C 1
ATOM 2743 O O . HIS B 2 378 ? 9.025 -8.351 -30.147 1.00 26.82 374 HIS B O 1
ATOM 2750 N N . GLY B 2 379 ? 8.285 -6.518 -31.251 1.00 23.39 375 GLY B N 1
ATOM 2751 C CA . GLY B 2 379 ? 9.621 -6.067 -31.608 1.00 23.12 375 GLY B CA 1
ATOM 2752 C C . GLY B 2 379 ? 10.040 -4.817 -30.878 1.00 27.97 375 GLY B C 1
ATOM 2753 O O . GLY B 2 379 ? 10.824 -4.042 -31.413 1.00 26.67 375 GLY B O 1
ATOM 2754 N N . GLY B 2 380 ? 9.526 -4.627 -29.659 1.00 26.28 376 GLY B N 1
ATOM 2755 C CA . GLY B 2 380 ? 9.818 -3.444 -28.854 1.00 25.47 376 GLY B CA 1
ATOM 2756 C C . GLY B 2 380 ? 11.206 -3.334 -28.270 1.00 28.81 376 GLY B C 1
ATOM 2757 O O . GLY B 2 380 ? 11.645 -2.223 -27.946 1.00 29.09 376 GLY B O 1
ATOM 2758 N N . HIS B 2 381 ? 11.888 -4.477 -28.075 1.00 24.29 377 HIS B N 1
ATOM 2759 C CA . HIS B 2 381 ? 13.205 -4.481 -27.431 1.00 24.42 377 HIS B CA 1
ATOM 2760 C C . HIS B 2 381 ? 14.371 -4.302 -28.430 1.00 29.64 377 HIS B C 1
ATOM 2761 O O . HIS B 2 381 ? 14.302 -4.736 -29.578 1.00 28.49 377 HIS B O 1
ATOM 2768 N N . THR B 2 382 ? 15.432 -3.642 -27.958 1.00 27.87 378 THR B N 1
ATOM 2769 C CA . THR B 2 382 ? 16.631 -3.301 -28.728 1.00 28.12 378 THR B CA 1
ATOM 2770 C C . THR B 2 382 ? 17.838 -4.085 -28.207 1.00 33.25 378 THR B C 1
ATOM 2771 O O . THR B 2 382 ? 18.977 -3.780 -28.550 1.00 33.75 378 THR B O 1
ATOM 2775 N N . ALA B 2 383 ? 17.573 -5.079 -27.356 1.00 29.21 379 ALA B N 1
ATOM 2776 C CA . ALA B 2 383 ? 18.558 -5.999 -26.799 1.00 28.92 379 ALA B CA 1
ATOM 2777 C C . ALA B 2 383 ? 17.858 -7.321 -26.474 1.00 32.06 379 ALA B C 1
ATOM 2778 O O . ALA B 2 383 ? 16.621 -7.393 -26.489 1.00 30.82 379 ALA B O 1
ATOM 2780 N N . LYS B 2 384 ? 18.646 -8.369 -26.225 1.00 27.56 380 LYS B N 1
ATOM 2781 C CA . LYS B 2 384 ? 18.144 -9.697 -25.904 1.00 26.56 380 LYS B CA 1
ATOM 2782 C C . LYS B 2 384 ? 17.143 -9.606 -24.743 1.00 28.54 380 LYS B C 1
ATOM 2783 O O . LYS B 2 384 ? 17.410 -8.925 -23.752 1.00 26.84 380 LYS B O 1
ATOM 2789 N N . ILE B 2 385 ? 16.003 -10.295 -24.869 1.00 25.46 381 ILE B N 1
ATOM 2790 C CA . ILE B 2 385 ? 15.002 -10.350 -23.804 1.00 24.65 381 ILE B CA 1
ATOM 2791 C C . ILE B 2 385 ? 15.502 -11.363 -22.783 1.00 26.79 381 ILE B C 1
ATOM 2792 O O . ILE B 2 385 ? 15.824 -12.489 -23.160 1.00 26.44 381 ILE B O 1
ATOM 2797 N N . SER B 2 386 ? 15.632 -10.955 -21.514 1.00 22.42 382 SER B N 1
ATOM 2798 C CA . SER B 2 386 ? 16.125 -11.877 -20.476 1.00 22.07 382 SER B CA 1
ATOM 2799 C C . SER B 2 386 ? 15.005 -12.697 -19.862 1.00 25.51 382 SER B C 1
ATOM 2800 O O . SER B 2 386 ? 15.223 -13.849 -19.479 1.00 25.17 382 SER B O 1
ATOM 2803 N N . ASP B 2 387 ? 13.821 -12.097 -19.720 1.00 21.54 383 ASP B N 1
ATOM 2804 C CA . ASP B 2 387 ? 12.665 -12.784 -19.147 1.00 21.06 383 ASP B CA 1
ATOM 2805 C C . ASP B 2 387 ? 11.388 -12.065 -19.519 1.00 23.27 383 ASP B C 1
ATOM 2806 O O . ASP B 2 387 ? 11.418 -10.889 -19.888 1.00 23.62 383 ASP B O 1
ATOM 2811 N N . PHE B 2 388 ? 10.269 -12.763 -19.389 1.00 17.79 384 PHE B N 1
ATOM 2812 C CA . PHE B 2 388 ? 8.945 -12.180 -19.563 1.00 17.92 384 PHE B CA 1
ATOM 2813 C C . PHE B 2 388 ? 7.938 -12.936 -18.701 1.00 21.97 384 PHE B C 1
ATOM 2814 O O . PHE B 2 388 ? 8.183 -14.063 -18.291 1.00 21.55 384 PHE B O 1
ATOM 2822 N N . SER B 2 389 ? 6.806 -12.307 -18.446 1.00 19.75 385 SER B N 1
ATOM 2823 C CA . SER B 2 389 ? 5.762 -12.832 -17.588 1.00 18.52 385 SER B CA 1
ATOM 2824 C C . SER B 2 389 ? 4.401 -12.344 -18.045 1.00 21.77 385 SER B C 1
ATOM 2825 O O . SER B 2 389 ? 4.219 -11.156 -18.312 1.00 20.08 385 SER B O 1
ATOM 2828 N N . TRP B 2 390 ? 3.439 -13.268 -18.120 1.00 19.73 386 TRP B N 1
ATOM 2829 C CA . TRP B 2 390 ? 2.053 -12.942 -18.456 1.00 19.32 386 TRP B CA 1
ATOM 2830 C C . TRP B 2 390 ? 1.374 -12.406 -17.217 1.00 21.78 386 TRP B C 1
ATOM 2831 O O . TRP B 2 390 ? 1.500 -13.024 -16.162 1.00 20.28 386 TRP B O 1
ATOM 2842 N N . ASN B 2 391 ? 0.654 -11.288 -17.325 1.00 18.74 387 ASN B N 1
ATOM 2843 C CA . ASN B 2 391 ? -0.135 -10.765 -16.209 1.00 19.49 387 ASN B CA 1
ATOM 2844 C C . ASN B 2 391 ? -1.243 -11.785 -15.889 1.00 23.96 387 ASN B C 1
ATOM 2845 O O . ASN B 2 391 ? -1.979 -12.145 -16.801 1.00 23.81 387 ASN B O 1
ATOM 2850 N N . PRO B 2 392 ? -1.353 -12.305 -14.649 1.00 22.99 388 PRO B N 1
ATOM 2851 C CA . PRO B 2 392 ? -2.392 -13.317 -14.369 1.00 23.47 388 PRO B CA 1
ATOM 2852 C C . PRO B 2 392 ? -3.788 -12.729 -14.108 1.00 28.52 388 PRO B C 1
ATOM 2853 O O . PRO B 2 392 ? -4.747 -13.484 -13.957 1.00 27.96 388 PRO B O 1
ATOM 2857 N N . ASN B 2 393 ? -3.908 -11.398 -14.031 1.00 26.45 389 ASN B N 1
ATOM 2858 C CA . ASN B 2 393 ? -5.193 -10.765 -13.723 1.00 26.53 389 ASN B CA 1
ATOM 2859 C C . ASN B 2 393 ? -5.801 -10.066 -14.933 1.00 33.39 389 ASN B C 1
ATOM 2860 O O . ASN B 2 393 ? -7.022 -9.987 -15.043 1.00 34.63 389 ASN B O 1
ATOM 2865 N N . GLU B 2 394 ? -4.961 -9.564 -15.832 1.00 29.99 390 GLU B N 1
ATOM 2866 C CA . GLU B 2 394 ? -5.411 -8.874 -17.030 1.00 29.67 390 GLU B CA 1
ATOM 2867 C C . GLU B 2 394 ? -4.989 -9.643 -18.271 1.00 31.85 390 GLU B C 1
ATOM 2868 O O . GLU B 2 394 ? -3.810 -9.645 -18.621 1.00 30.98 390 GLU B O 1
ATOM 2874 N N . PRO B 2 395 ? -5.943 -10.322 -18.942 1.00 29.07 391 PRO B N 1
ATOM 2875 C CA . PRO B 2 395 ? -5.584 -11.120 -20.133 1.00 28.28 391 PRO B CA 1
ATOM 2876 C C . PRO B 2 395 ? -4.828 -10.357 -21.218 1.00 29.41 391 PRO B C 1
ATOM 2877 O O . PRO B 2 395 ? -5.155 -9.216 -21.522 1.00 30.71 391 PRO B O 1
ATOM 2881 N N . TRP B 2 396 ? -3.802 -11.010 -21.789 1.00 23.79 392 TRP B N 1
ATOM 2882 C CA . TRP B 2 396 ? -2.949 -10.551 -22.895 1.00 23.50 392 TRP B CA 1
ATOM 2883 C C . TRP B 2 396 ? -1.904 -9.521 -22.482 1.00 25.58 392 TRP B C 1
ATOM 2884 O O . TRP B 2 396 ? -1.069 -9.172 -23.314 1.00 25.45 392 TRP B O 1
ATOM 2895 N N . ILE B 2 397 ? -1.871 -9.106 -21.206 1.00 20.34 393 ILE B N 1
ATOM 2896 C CA . ILE B 2 397 ? -0.831 -8.185 -20.779 1.00 19.88 393 ILE B CA 1
ATOM 2897 C C . ILE B 2 397 ? 0.401 -9.000 -20.441 1.00 23.74 393 ILE B C 1
ATOM 2898 O O . ILE B 2 397 ? 0.303 -9.996 -19.720 1.00 22.34 393 ILE B O 1
ATOM 2903 N N . ILE B 2 398 ? 1.566 -8.548 -20.950 1.00 20.96 394 ILE B N 1
ATOM 2904 C CA . ILE B 2 398 ? 2.867 -9.169 -20.714 1.00 21.10 394 ILE B CA 1
ATOM 2905 C C . ILE B 2 398 ? 3.871 -8.110 -20.251 1.00 24.05 394 ILE B C 1
ATOM 2906 O O . ILE B 2 398 ? 3.844 -6.972 -20.725 1.00 23.19 394 ILE B O 1
ATOM 2911 N N . CYS B 2 399 ? 4.763 -8.500 -19.336 1.00 20.33 395 CYS B N 1
ATOM 2912 C CA . CYS B 2 399 ? 5.914 -7.697 -18.982 1.00 20.32 395 CYS B CA 1
ATOM 2913 C C . CYS B 2 399 ? 7.144 -8.409 -19.528 1.00 22.44 395 CYS B C 1
ATOM 2914 O O . CYS B 2 399 ? 7.344 -9.583 -19.223 1.00 23.35 395 CYS B O 1
ATOM 2917 N N . SER B 2 400 ? 7.966 -7.721 -20.311 1.00 17.22 396 SER B N 1
ATOM 2918 C CA . SER B 2 400 ? 9.215 -8.289 -20.818 1.00 16.44 396 SER B CA 1
ATOM 2919 C C . SER B 2 400 ? 10.380 -7.383 -20.421 1.00 21.16 396 SER B C 1
ATOM 2920 O O . SER B 2 400 ? 10.234 -6.164 -20.364 1.00 19.52 396 SER B O 1
ATOM 2923 N N . VAL B 2 401 ? 11.526 -7.986 -20.094 1.00 20.21 397 VAL B N 1
ATOM 2924 C CA . VAL B 2 401 ? 12.703 -7.224 -19.682 1.00 20.38 397 VAL B CA 1
ATOM 2925 C C . VAL B 2 401 ? 13.896 -7.616 -20.556 1.00 24.42 397 VAL B C 1
ATOM 2926 O O . VAL B 2 401 ? 14.029 -8.781 -20.948 1.00 23.35 397 VAL B O 1
ATOM 2930 N N . SER B 2 402 ? 14.747 -6.635 -20.880 1.00 22.38 398 SER B N 1
ATOM 2931 C CA . SER B 2 402 ? 15.889 -6.893 -21.743 1.00 23.05 398 SER B CA 1
ATOM 2932 C C . SER B 2 402 ? 17.205 -6.446 -21.101 1.00 26.47 398 SER B C 1
ATOM 2933 O O . SER B 2 402 ? 17.211 -5.721 -20.105 1.00 25.13 398 SER B O 1
ATOM 2936 N N . GLU B 2 403 ? 18.319 -6.897 -21.698 1.00 23.66 399 GLU B N 1
ATOM 2937 C CA . GLU B 2 403 ? 19.706 -6.676 -21.282 1.00 23.62 399 GLU B CA 1
ATOM 2938 C C . GLU B 2 403 ? 20.172 -5.225 -21.275 1.00 27.86 399 GLU B C 1
ATOM 2939 O O . GLU B 2 403 ? 21.184 -4.927 -20.637 1.00 27.65 399 GLU B O 1
ATOM 2945 N N . ASP B 2 404 ? 19.481 -4.342 -21.987 1.00 25.18 400 ASP B N 1
ATOM 2946 C CA . ASP B 2 404 ? 19.850 -2.933 -22.063 1.00 26.53 400 ASP B CA 1
ATOM 2947 C C . ASP B 2 404 ? 19.127 -2.091 -20.997 1.00 33.90 400 ASP B C 1
ATOM 2948 O O . ASP B 2 404 ? 19.148 -0.873 -21.102 1.00 35.74 400 ASP B O 1
ATOM 2953 N N . ASN B 2 405 ? 18.447 -2.746 -20.024 1.00 30.19 401 ASN B N 1
ATOM 2954 C CA . ASN B 2 405 ? 17.748 -2.222 -18.844 1.00 29.42 401 ASN B CA 1
ATOM 2955 C C . ASN B 2 405 ? 16.280 -1.824 -19.099 1.00 30.04 401 ASN B C 1
ATOM 2956 O O . ASN B 2 405 ? 15.640 -1.275 -18.205 1.00 28.18 401 ASN B O 1
ATOM 2961 N N . ILE B 2 406 ? 15.726 -2.167 -20.265 1.00 26.49 402 ILE B N 1
ATOM 2962 C CA . ILE B 2 406 ? 14.351 -1.800 -20.568 1.00 26.32 402 ILE B CA 1
ATOM 2963 C C . ILE B 2 406 ? 13.346 -2.817 -20.022 1.00 29.65 402 ILE B C 1
ATOM 2964 O O . ILE B 2 406 ? 13.556 -4.020 -20.093 1.00 28.81 402 ILE B O 1
ATOM 2969 N N . MET B 2 407 ? 12.253 -2.313 -19.478 1.00 27.75 403 MET B N 1
ATOM 2970 C CA . MET B 2 407 ? 11.110 -3.124 -19.100 1.00 28.37 403 MET B CA 1
ATOM 2971 C C . MET B 2 407 ? 9.940 -2.598 -19.919 1.00 28.11 403 MET B C 1
ATOM 2972 O O . MET B 2 407 ? 9.796 -1.386 -20.078 1.00 26.98 403 MET B O 1
ATOM 2977 N N . GLN B 2 408 ? 9.189 -3.490 -20.538 1.00 23.23 404 GLN B N 1
ATOM 2978 C CA . GLN B 2 408 ? 8.014 -3.070 -21.302 1.00 23.34 404 GLN B CA 1
ATOM 2979 C C . GLN B 2 408 ? 6.807 -3.810 -20.809 1.00 27.02 404 GLN B C 1
ATOM 2980 O O . GLN B 2 408 ? 6.883 -5.009 -20.556 1.00 26.41 404 GLN B O 1
ATOM 2986 N N . VAL B 2 409 ? 5.695 -3.095 -20.667 1.00 23.78 405 VAL B N 1
ATOM 2987 C CA . VAL B 2 409 ? 4.414 -3.664 -20.268 1.00 22.93 405 VAL B CA 1
ATOM 2988 C C . VAL B 2 409 ? 3.556 -3.436 -21.464 1.00 26.76 405 VAL B C 1
ATOM 2989 O O . VAL B 2 409 ? 3.379 -2.292 -21.865 1.00 27.05 405 VAL B O 1
ATOM 2993 N N . TRP B 2 410 ? 3.072 -4.515 -22.088 1.00 22.80 406 TRP B N 1
ATOM 2994 C CA . TRP B 2 410 ? 2.331 -4.373 -23.328 1.00 21.99 406 TRP B CA 1
ATOM 2995 C C . TRP B 2 410 ? 1.236 -5.408 -23.512 1.00 27.41 406 TRP B C 1
ATOM 2996 O O . TRP B 2 410 ? 1.215 -6.471 -22.882 1.00 26.71 406 TRP B O 1
ATOM 3007 N N . GLN B 2 411 ? 0.325 -5.081 -24.420 1.00 24.30 407 GLN B N 1
ATOM 3008 C CA . GLN B 2 411 ? -0.806 -5.903 -24.756 1.00 23.23 407 GLN B CA 1
ATOM 3009 C C . GLN B 2 411 ? -1.079 -5.731 -26.240 1.00 27.13 407 GLN B C 1
ATOM 3010 O O . GLN B 2 411 ? -1.356 -4.616 -26.687 1.00 26.76 407 GLN B O 1
ATOM 3016 N N . MET B 2 412 ? -1.023 -6.830 -27.006 1.00 22.45 408 MET B N 1
ATOM 3017 C CA . MET B 2 412 ? -1.348 -6.778 -28.439 1.00 22.11 408 MET B CA 1
ATOM 3018 C C . MET B 2 412 ? -2.810 -6.294 -28.635 1.00 27.09 408 MET B C 1
ATOM 3019 O O . MET B 2 412 ? -3.631 -6.439 -27.720 1.00 25.93 408 MET B O 1
ATOM 3024 N N . ALA B 2 413 ? -3.120 -5.710 -29.804 1.00 24.75 409 ALA B N 1
ATOM 3025 C CA . ALA B 2 413 ? -4.479 -5.224 -30.103 1.00 25.69 409 ALA B CA 1
ATOM 3026 C C . ALA B 2 413 ? -5.491 -6.376 -29.995 1.00 33.25 409 ALA B C 1
ATOM 3027 O O . ALA B 2 413 ? -5.184 -7.481 -30.432 1.00 32.72 409 ALA B O 1
ATOM 3029 N N . GLU B 2 414 ? -6.661 -6.135 -29.344 1.00 33.23 410 GLU B N 1
ATOM 3030 C CA . GLU B 2 414 ? -7.739 -7.118 -29.121 1.00 34.41 410 GLU B CA 1
ATOM 3031 C C . GLU B 2 414 ? -8.043 -7.882 -30.399 1.00 42.65 410 GLU B C 1
ATOM 3032 O O . GLU B 2 414 ? -8.365 -9.068 -30.389 1.00 44.10 410 GLU B O 1
ATOM 3038 N N . ASN B 2 415 ? -7.898 -7.172 -31.493 1.00 40.47 411 ASN B N 1
ATOM 3039 C CA . ASN B 2 415 ? -8.089 -7.555 -32.870 1.00 40.90 411 ASN B CA 1
ATOM 3040 C C . ASN B 2 415 ? -7.219 -8.724 -33.367 1.00 43.28 411 ASN B C 1
ATOM 3041 O O . ASN B 2 415 ? -7.673 -9.501 -34.210 1.00 42.78 411 ASN B O 1
ATOM 3046 N N . VAL B 2 416 ? -5.957 -8.801 -32.916 1.00 37.55 412 VAL B N 1
ATOM 3047 C CA . VAL B 2 416 ? -5.007 -9.841 -33.331 1.00 36.49 412 VAL B CA 1
ATOM 3048 C C . VAL B 2 416 ? -5.503 -11.239 -32.898 1.00 41.33 412 VAL B C 1
ATOM 3049 O O . VAL B 2 416 ? -5.360 -12.187 -33.677 1.00 41.09 412 VAL B O 1
ATOM 3053 N N . TYR B 2 417 ? -6.136 -11.355 -31.714 1.00 39.79 413 TYR B N 1
ATOM 3054 C CA . TYR B 2 417 ? -6.618 -12.657 -31.226 1.00 41.24 413 TYR B CA 1
ATOM 3055 C C . TYR B 2 417 ? -8.137 -12.912 -31.435 1.00 49.12 413 TYR B C 1
ATOM 3056 O O . TYR B 2 417 ? -8.552 -14.073 -31.358 1.00 48.99 413 TYR B O 1
ATOM 3065 N N . ASN B 2 418 ? -8.950 -11.861 -31.698 1.00 47.33 414 ASN B N 1
ATOM 3066 C CA . ASN B 2 418 ? -10.389 -12.002 -31.947 1.00 79.81 414 ASN B CA 1
ATOM 3067 C C . ASN B 2 418 ? -10.725 -11.673 -33.399 1.00 119.99 414 ASN B C 1
ATOM 3068 O O . ASN B 2 418 ? -10.479 -12.485 -34.290 1.00 87.27 414 ASN B O 1
#

Solvent-accessible surface area: 16134 Å² total; per-residue (Å²): 94,71,28,23,0,74,41,4,6,47,132,101,125,153,109,60,57,73,28,86,48,46,55,142,88,4,125,73,22,17,98,80,0,12,89,27,53,27,67,51,66,7,131,78,26,0,22,0,1,37,5,2,54,52,59,73,83,60,110,92,114,127,40,9,25,5,40,0,0,0,0,6,67,5,109,100,110,64,8,21,1,9,1,0,10,0,45,1,80,94,82,53,19,100,59,74,23,71,5,10,1,117,19,36,0,0,33,0,31,41,6,64,63,66,26,41,15,0,0,0,3,4,44,50,43,54,0,3,4,0,29,22,88,147,39,77,71,69,42,118,143,69,32,102,16,84,0,32,23,60,3,95,15,14,132,115,56,3,89,0,11,17,16,1,45,70,60,77,0,39,0,0,0,0,0,49,22,77,17,0,0,2,0,31,21,93,42,126,66,109,135,99,67,13,6,58,25,116,51,65,5,67,14,7,116,19,39,2,41,11,3,13,4,4,77,96,81,75,10,27,0,0,0,0,0,44,28,71,57,0,12,3,4,26,45,166,71,152,88,36,61,50,28,49,92,73,10,110,0,13,117,20,74,0,10,2,6,19,11,6,59,118,20,77,66,25,0,0,0,0,0,13,30,94,14,0,0,8,6,13,37,160,63,18,203,113,76,77,40,36,2,122,15,90,83,0,77,0,72,11,0,53,15,1,42,59,51,88,47,7,0,0,1,1,1,52,10,38,7,0,8,0,2,15,34,72,63,66,78,90,110,58,65,125,120,54,49,151,26,20,56,22,17,12,9,0,5,0,3,2,4,42,18,54,1,15,1,1,11,16,1,50,62,58,56,21,5,0,0,0,0,0,90,55,41,34,0,0,0,0,31,0,11,100,81,13,55,142

Organism: Drosophila melanogaster (NCBI:txid7227)

InterPro domains:
  IPR019135 Polycomb protein, VEFS-Box [PF09733] (518-638)
  IPR057540 Polycomb protein SUZ12-like, zinc finger domain [PF23320] (390-456)

Foldseek 3Di:
DDPDDPCVPPVSD/DLLVVLVVVLVVLVVCCVVWFPDKDKDFFPAFWLEKEWQQDWADDPPDQWIKTWIWTWGADDPDWIWTWIWIQTHGCHDIGTQATATDDHTFNYWDAALVGRQWIWTFHQFQWIFIARRVVADRDDDPPSDHDGLATEDDGGGTARAKEHQNPDGQWIWDFFQRQKIFIWRLVDDADDRRYTYTPDIARQGPGGWQYKYAQNPDSQWIWTFFQSQWIFIAGNVDDDSHDGPDIASHGPGGWRDKDYQPPDSFWMWIFAQNQWIWIGGNVCRNDTPDIHHDPPFGWRDKAAFLPDRQWIWTFGWPQKIWIFGNVQPPPDDDPVRCVVHRRRGLDIHNNGSGGWSYKYHNNPDGQWMWITGNSRMIMTTGTDPVSVD

CATH classification: 2.130.10.10

Nearest PDB structures (foldseek):
  2yb8-assembly1_A  TM=1.083E+00  e=1.227E+00  Drosophila melanogaster
  2yb8-assembly1_B  TM=1.003E+00  e=1.471E-77  Drosophila melanogaster
  2yba-assembly1_A  TM=9.967E-01  e=3.541E-72  Drosophila melanogaster
  2xyi-assembly1_A  TM=9.927E-01  e=1.912E-70  Drosophila melanogaster
  7m40-assembly2_B  TM=9.884E-01  e=1.554E-67  Homo sapiens

B-factor: mean 33.49, std 14.5, range [11.63, 119.99]

GO terms:
  GO:0005634 nucleus (C, IDA)
  GO:0031491 nucleosome binding (F, IDA)
  GO:0035097 histone methyltransferase complex (C, IDA)
  GO:0035098 ESC/E(Z) complex (C, IDA)
  GO:0140718 facultative heterochromatin formation (P, IC)
  GO:2001229 negative regulation of response to gamma radiation (P, IMP)
  GO:0022008 neurogenesis (P, IMP)
  GO:0005694 chromosome (C, EXP)

Secondary structure (DSSP, 8-state):
--SS-GGGSGGG-/-HHHHHHHHHHHHHHHHHHHEEEEEEEE-SS--S-EEEEEEEEE-TT-SEEEEEEEEE---SSS-EEEEEEEEEEE---EEEEEEEEESS--SEEEEETTEEEEEEEE-SSS-EEEEEGGGS-SS--TT-----SEEEE--SS----EEE-SSSTTEEEEE-TTS-EEEEETTSPPBTTTEEE-SEEE---SS-EEEEEE-SS-TTEEEEEETTS-EEEEETTSS-TTS-SEEE---SS-EEEEEE-SS-TTEEEEEETTSEEEEEETT-TTS--EEEE-TT----EEEE-SS-TTEEEEE-SSS-EEEEEGGGTT----TTGGGS--TTEEEEE---SS-EEEEEE-SSSTTEEEEEETTSEEEEEEE-HHHH-

Radius of gyration: 20.52 Å; Cα contacts (8 Å, |Δi|>4): 1083; chains: 2; bounding box: 43×51×62 Å